Protein AF-0000000087514479 (afdb_homodimer)

pLDDT: mean 73.54, std 30.31, range [18.52, 98.56]

InterPro domains:
  IPR000647 CTF transcription factor/nuclear factor 1 [PTHR11492] (10-192)
  IPR003619 MAD homology 1, Dwarfin-type [PF03165] (75-176)
  IPR003619 MAD homology 1, Dwarfin-type [SM00523] (73-181)
  IPR019548 CTF transcription factor/nuclear factor 1, N-terminal [PF10524] (14-52)
  IPR020604 CTF transcription factor/nuclear factor 1, DNA-binding domain [PS51080] (7-200)

Structure (mmCIF, N/CA/C/O backbone):
data_AF-0000000087514479-model_v1
#
loop_
_entity.id
_entity.type
_entity.pdbx_description
1 polymer 'Nuclear factor I X'
#
loop_
_atom_site.group_PDB
_atom_site.id
_atom_site.type_symbol
_atom_site.label_atom_id
_atom_site.label_alt_id
_atom_site.label_comp_id
_atom_site.label_asym_id
_atom_site.label_entity_id
_atom_site.label_seq_id
_atom_site.pdbx_PDB_ins_code
_atom_site.Cartn_x
_atom_site.Cartn_y
_atom_site.Cartn_z
_atom_site.occupancy
_atom_site.B_iso_or_equiv
_atom_site.auth_seq_id
_atom_site.auth_comp_id
_atom_site.auth_asym_id
_atom_site.auth_atom_id
_atom_site.pdbx_PDB_model_num
ATOM 1 N N . MET A 1 1 ? 0.867 -33.562 24.75 1 25.28 1 MET A N 1
ATOM 2 C CA . MET A 1 1 ? 0.098 -33.312 23.547 1 25.28 1 MET A CA 1
ATOM 3 C C . MET A 1 1 ? 1.013 -33.219 22.328 1 25.28 1 MET A C 1
ATOM 5 O O . MET A 1 1 ? 1.958 -32.438 22.312 1 25.28 1 MET A O 1
ATOM 9 N N . ASN A 1 2 ? 1.255 -34.344 21.484 1 23.73 2 ASN A N 1
ATOM 10 C CA . ASN A 1 2 ? 2.221 -34.812 20.5 1 23.73 2 ASN A CA 1
ATOM 11 C C . ASN A 1 2 ? 2.143 -34.031 19.219 1 23.73 2 ASN A C 1
ATOM 13 O O . ASN A 1 2 ? 1.137 -34.062 18.5 1 23.73 2 ASN A O 1
ATOM 17 N N . SER A 1 3 ? 2.662 -32.812 19.141 1 26.98 3 SER A N 1
ATOM 18 C CA . SER A 1 3 ? 2.641 -31.797 18.078 1 26.98 3 SER A CA 1
ATOM 19 C C . SER A 1 3 ? 3.238 -32.344 16.781 1 26.98 3 SER A C 1
ATOM 21 O O . SER A 1 3 ? 4.457 -32.5 16.672 1 26.98 3 SER A O 1
ATOM 23 N N . LYS A 1 4 ? 2.494 -33.312 16.062 1 30.53 4 LYS A N 1
ATOM 24 C CA . LYS A 1 4 ? 2.922 -34.031 14.875 1 30.53 4 LYS A CA 1
ATOM 25 C C . LYS A 1 4 ? 3.344 -33.062 13.773 1 30.53 4 LYS A C 1
ATOM 27 O O . LYS A 1 4 ? 2.504 -32.375 13.18 1 30.53 4 LYS A O 1
ATOM 32 N N . ILE A 1 5 ? 4.496 -32.469 13.875 1 31.88 5 ILE A N 1
ATOM 33 C CA . ILE A 1 5 ? 5.207 -31.766 12.797 1 31.88 5 ILE A CA 1
ATOM 34 C C . ILE A 1 5 ? 5.297 -32.688 11.57 1 31.88 5 ILE A C 1
ATOM 36 O O . ILE A 1 5 ? 5.973 -33.719 11.602 1 31.88 5 ILE A O 1
ATOM 40 N N . THR A 1 6 ? 4.203 -33.062 10.891 1 32.84 6 THR A N 1
ATOM 41 C CA . THR A 1 6 ? 4.289 -33.906 9.711 1 32.84 6 THR A CA 1
ATOM 42 C C . THR A 1 6 ? 5.426 -33.438 8.797 1 32.84 6 THR A C 1
ATOM 44 O O . THR A 1 6 ? 5.398 -32.344 8.273 1 32.84 6 THR A O 1
ATOM 47 N N . MET A 1 7 ? 6.648 -33.875 9.023 1 29.69 7 MET A N 1
ATOM 48 C CA . MET A 1 7 ? 7.887 -33.812 8.25 1 29.69 7 MET A CA 1
ATOM 49 C C . MET A 1 7 ? 7.629 -34.156 6.789 1 29.69 7 MET A C 1
ATOM 51 O O . MET A 1 7 ? 7.219 -35.281 6.473 1 29.69 7 MET A O 1
ATOM 55 N N . TYR A 1 8 ? 7.043 -33.344 5.973 1 32.94 8 TYR A N 1
ATOM 56 C CA . TYR A 1 8 ? 6.98 -33.656 4.551 1 32.94 8 TYR A CA 1
ATOM 57 C C . TYR A 1 8 ? 8.32 -34.156 4.043 1 32.94 8 TYR A C 1
ATOM 59 O O . TYR A 1 8 ? 9.375 -33.656 4.438 1 32.94 8 TYR A O 1
ATOM 67 N N . SER A 1 9 ? 8.492 -35.469 3.725 1 33.44 9 SER A N 1
ATOM 68 C CA . SER A 1 9 ? 9.641 -36.219 3.232 1 33.44 9 SER A CA 1
ATOM 69 C C . SER A 1 9 ? 10.32 -35.469 2.08 1 33.44 9 SER A C 1
ATOM 71 O O . SER A 1 9 ? 9.656 -34.875 1.238 1 33.44 9 SER A O 1
ATOM 73 N N . PRO A 1 10 ? 11.625 -35.219 2.07 1 36.75 10 PRO A N 1
ATOM 74 C CA . PRO A 1 10 ? 12.5 -34.594 1.084 1 36.75 10 PRO A CA 1
ATOM 75 C C . PRO A 1 10 ? 12.273 -35.125 -0.333 1 36.75 10 PRO A C 1
ATOM 77 O O . PRO A 1 10 ? 12.609 -34.438 -1.307 1 36.75 10 PRO A O 1
ATOM 80 N N . TYR A 1 11 ? 12.328 -36.594 -0.595 1 33.88 11 TYR A N 1
ATOM 81 C CA . TYR A 1 11 ? 12.5 -37.344 -1.835 1 33.88 11 TYR A CA 1
ATOM 82 C C . TYR A 1 11 ? 11.297 -37.156 -2.75 1 33.88 11 TYR A C 1
ATOM 84 O O . TYR A 1 11 ? 11.156 -37.875 -3.744 1 33.88 11 TYR A O 1
ATOM 92 N N . CYS A 1 12 ? 10.164 -36.781 -2.398 1 36.34 12 CYS A N 1
ATOM 93 C CA . CYS A 1 12 ? 9.023 -36.719 -3.307 1 36.34 12 CYS A CA 1
ATOM 94 C C . CYS A 1 12 ? 9.305 -35.781 -4.484 1 36.34 12 CYS A C 1
ATOM 96 O O . CYS A 1 12 ? 8.391 -35.406 -5.215 1 36.34 12 CYS A O 1
ATOM 98 N N . LEU A 1 13 ? 10.453 -35.219 -4.676 1 39.5 13 LEU A N 1
ATOM 99 C CA . LEU A 1 13 ? 10.906 -34.344 -5.754 1 39.5 13 LEU A CA 1
ATOM 100 C C . LEU A 1 13 ? 10.922 -35.094 -7.086 1 39.5 13 LEU A C 1
ATOM 102 O O . LEU A 1 13 ? 10.844 -34.469 -8.148 1 39.5 13 LEU A O 1
ATOM 106 N N . THR A 1 14 ? 11.461 -36.406 -7.18 1 41.97 14 THR A N 1
ATOM 107 C CA . THR A 1 14 ? 11.789 -37.062 -8.438 1 41.97 14 THR A CA 1
ATOM 108 C C . THR A 1 14 ? 10.531 -37.25 -9.297 1 41.97 14 THR A C 1
ATOM 110 O O . THR A 1 14 ? 10.586 -37.125 -10.516 1 41.97 14 THR A O 1
ATOM 113 N N . GLN A 1 15 ? 9.516 -37.875 -8.727 1 44 15 GLN A N 1
ATOM 114 C CA . GLN A 1 15 ? 8.352 -38.25 -9.516 1 44 15 GLN A CA 1
ATOM 115 C C . GLN A 1 15 ? 7.566 -37.031 -9.969 1 44 15 GLN A C 1
ATOM 117 O O . GLN A 1 15 ? 6.801 -37.094 -10.93 1 44 15 GLN A O 1
ATOM 122 N N . ASP A 1 16 ? 7.688 -35.906 -9.312 1 50.56 16 ASP A N 1
ATOM 123 C CA . ASP A 1 16 ? 6.82 -34.75 -9.5 1 50.56 16 ASP A CA 1
ATOM 124 C C . ASP A 1 16 ? 7.312 -33.875 -10.656 1 50.56 16 ASP A C 1
ATOM 126 O O . ASP A 1 16 ? 6.555 -33.062 -11.203 1 50.56 16 ASP A O 1
ATOM 130 N N . GLU A 1 17 ? 8.609 -34.062 -11.078 1 54.69 17 GLU A N 1
ATOM 131 C CA . GLU A 1 17 ? 9.164 -33.25 -12.141 1 54.69 17 GLU A CA 1
ATOM 132 C C . GLU A 1 17 ? 8.508 -33.562 -13.484 1 54.69 17 GLU A C 1
ATOM 134 O O . GLU A 1 17 ? 8.422 -32.688 -14.359 1 54.69 17 GLU A O 1
ATOM 139 N N . PHE A 1 18 ? 7.957 -34.781 -13.633 1 66 18 PHE A N 1
ATOM 140 C CA . PHE A 1 18 ? 7.402 -35.094 -14.945 1 66 18 PHE A CA 1
ATOM 141 C C . PHE A 1 18 ? 5.891 -35.281 -14.859 1 66 18 PHE A C 1
ATOM 143 O O . PHE A 1 18 ? 5.309 -36.031 -15.625 1 66 18 PHE A O 1
ATOM 150 N N . HIS A 1 19 ? 5.312 -34.594 -13.914 1 86.44 19 HIS A N 1
ATOM 151 C CA . HIS A 1 19 ? 3.857 -34.656 -13.844 1 86.44 19 HIS A CA 1
ATOM 152 C C . HIS A 1 19 ? 3.213 -33.75 -14.891 1 86.44 19 HIS A C 1
ATOM 154 O O . HIS A 1 19 ? 3.676 -32.656 -15.125 1 86.44 19 HIS A O 1
ATOM 160 N N . PRO A 1 20 ? 2.195 -34.25 -15.641 1 93 20 PRO A N 1
ATOM 161 C CA . PRO A 1 20 ? 1.553 -33.5 -16.703 1 93 20 PRO A CA 1
ATOM 162 C C . PRO A 1 20 ? 1.082 -32.125 -16.234 1 93 20 PRO A C 1
ATOM 164 O O . PRO A 1 20 ? 1.144 -31.141 -16.984 1 93 20 PRO A 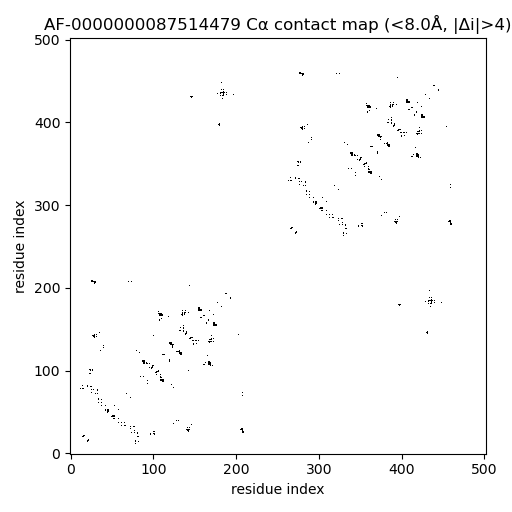O 1
ATOM 167 N N . PHE A 1 21 ? 0.658 -32.031 -15.008 1 96.44 21 PHE A N 1
ATOM 168 C CA . PHE A 1 21 ? 0.225 -30.781 -14.414 1 96.44 21 PHE A CA 1
ATOM 169 C C . PHE A 1 21 ? 1.358 -29.75 -14.422 1 96.44 21 PHE A C 1
ATOM 171 O O . PHE A 1 21 ? 1.167 -28.609 -14.828 1 96.44 21 PHE A O 1
ATOM 178 N N . ILE A 1 22 ? 2.463 -30.141 -13.984 1 96.25 22 ILE A N 1
ATOM 179 C CA . ILE A 1 22 ? 3.625 -29.266 -13.867 1 96.25 22 ILE A CA 1
ATOM 180 C C . ILE A 1 22 ? 4.129 -28.891 -15.258 1 96.25 22 ILE A C 1
ATOM 182 O O . ILE A 1 22 ? 4.398 -27.719 -15.531 1 96.25 22 ILE A O 1
ATOM 186 N N . GLU A 1 23 ? 4.246 -29.859 -16.094 1 94.44 23 GLU A N 1
ATOM 187 C CA . GLU A 1 23 ? 4.758 -29.641 -17.453 1 94.44 23 GLU A CA 1
ATOM 188 C C . GLU A 1 23 ? 3.893 -28.641 -18.219 1 94.44 23 GLU A C 1
ATOM 190 O O . GLU A 1 23 ? 4.41 -27.812 -18.969 1 94.44 23 GLU A O 1
ATOM 195 N N . ALA A 1 24 ? 2.641 -28.734 -18.031 1 96.12 24 ALA A N 1
ATOM 196 C CA . ALA A 1 24 ? 1.715 -27.875 -18.75 1 96.12 24 ALA A CA 1
ATOM 197 C C . ALA A 1 24 ? 1.802 -26.438 -18.25 1 96.12 24 ALA A C 1
ATOM 199 O O . ALA A 1 24 ? 1.622 -25.5 -19.031 1 96.12 24 ALA A O 1
ATOM 200 N N . LEU A 1 25 ? 2.041 -26.297 -16.984 1 96.94 25 LEU A N 1
ATOM 201 C CA . LEU A 1 25 ? 1.942 -24.984 -16.375 1 96.94 25 LEU A CA 1
ATOM 202 C C . LEU A 1 25 ? 3.297 -24.281 -16.375 1 96.94 25 LEU A C 1
ATOM 204 O O . LEU A 1 25 ? 3.363 -23.047 -16.328 1 96.94 25 LEU A O 1
ATOM 208 N N . LEU A 1 26 ? 4.371 -25.016 -16.406 1 95.06 26 LEU A N 1
ATOM 209 C CA . LEU A 1 26 ? 5.723 -24.484 -16.25 1 95.06 26 LEU A CA 1
ATOM 210 C C . LEU A 1 26 ? 5.988 -23.359 -17.219 1 95.06 26 LEU A C 1
ATOM 212 O O . LEU A 1 26 ? 6.496 -22.297 -16.844 1 95.06 26 LEU A O 1
ATOM 216 N N . PRO A 1 27 ? 5.559 -23.406 -18.453 1 94.19 27 PRO A N 1
ATOM 217 C CA . PRO A 1 27 ? 5.836 -22.328 -19.422 1 94.19 27 PRO A CA 1
ATOM 218 C C . PRO A 1 27 ? 5.062 -21.047 -19.094 1 94.19 27 PRO A C 1
ATOM 220 O O . PRO A 1 27 ? 5.363 -20 -19.656 1 94.19 27 PRO A O 1
ATOM 223 N N . HIS A 1 28 ? 4.109 -21.141 -18.266 1 95.38 28 HIS A N 1
ATOM 224 C CA . HIS A 1 28 ? 3.244 -20 -18.016 1 95.38 28 HIS A CA 1
ATOM 225 C C . HIS A 1 28 ? 3.609 -19.297 -16.719 1 95.38 28 HIS A C 1
ATOM 227 O O . HIS A 1 28 ? 3.016 -18.281 -16.359 1 95.38 28 HIS A O 1
ATOM 233 N N . VAL A 1 29 ? 4.539 -19.828 -16.031 1 96.5 29 VAL A N 1
ATOM 234 C CA . VAL A 1 29 ? 5.051 -19.188 -14.828 1 96.5 29 VAL A CA 1
ATOM 235 C C . VAL A 1 29 ? 5.934 -18 -15.211 1 96.5 29 VAL A C 1
ATOM 237 O O . VAL A 1 29 ? 6.852 -18.141 -16.031 1 96.5 29 VAL A O 1
ATOM 240 N N . ARG A 1 30 ? 5.629 -16.875 -14.617 1 94 30 ARG A N 1
ATOM 241 C CA . ARG A 1 30 ? 6.395 -15.68 -14.938 1 94 30 ARG A CA 1
ATOM 242 C C . ARG A 1 30 ? 7.809 -15.773 -14.375 1 94 30 ARG A C 1
ATOM 244 O O . ARG A 1 30 ? 8.008 -16.172 -13.227 1 94 30 ARG A O 1
ATOM 251 N N . ALA A 1 31 ? 8.75 -15.406 -15.227 1 88.38 31 ALA A N 1
ATOM 252 C CA . ALA A 1 31 ? 10.141 -15.422 -14.789 1 88.38 31 ALA A CA 1
ATOM 253 C C . ALA A 1 31 ? 10.367 -14.469 -13.625 1 88.38 31 ALA A C 1
ATOM 255 O O . ALA A 1 31 ? 11.211 -14.719 -12.758 1 88.38 31 ALA A O 1
ATOM 256 N N . PHE A 1 32 ? 9.664 -13.5 -13.609 1 91 32 PHE A N 1
ATOM 257 C CA . PHE A 1 32 ? 9.672 -12.469 -12.578 1 91 32 PHE A CA 1
ATOM 258 C C . PHE A 1 32 ? 9.523 -13.094 -11.195 1 91 32 PHE A C 1
ATOM 260 O O . PHE A 1 32 ? 10.094 -12.602 -10.219 1 91 32 PHE A O 1
ATOM 267 N N . SER A 1 33 ? 8.781 -14.164 -11.109 1 95.88 33 SER A N 1
ATOM 268 C CA . SER A 1 33 ? 8.352 -14.703 -9.828 1 95.88 33 SER A CA 1
ATOM 269 C C . SER A 1 33 ? 9.539 -15.203 -9.008 1 95.88 33 SER A C 1
ATOM 271 O O . SER A 1 33 ? 9.633 -14.922 -7.809 1 95.88 33 SER A O 1
ATOM 273 N N . TYR A 1 34 ? 10.406 -15.922 -9.695 1 95.31 34 TYR A N 1
ATOM 274 C CA . TYR A 1 34 ? 11.586 -16.406 -8.984 1 95.31 34 TYR A CA 1
ATOM 275 C C . TYR A 1 34 ? 12.352 -15.25 -8.344 1 95.31 34 TYR A C 1
ATOM 277 O O . TYR A 1 34 ? 12.672 -15.305 -7.152 1 95.31 34 TYR A O 1
ATOM 285 N N . THR A 1 35 ? 12.609 -14.258 -9.109 1 96 35 THR A N 1
ATOM 286 C CA . THR A 1 35 ? 13.367 -13.109 -8.641 1 96 35 THR A CA 1
ATOM 287 C C . THR A 1 35 ? 12.633 -12.398 -7.504 1 96 35 THR A C 1
ATOM 289 O O . THR A 1 35 ? 13.242 -12.016 -6.508 1 96 35 THR A O 1
ATOM 292 N N . TRP A 1 36 ? 11.414 -12.305 -7.645 1 96.44 36 TRP A N 1
ATOM 293 C CA . TRP A 1 36 ? 10.625 -11.547 -6.676 1 96.44 36 TRP A CA 1
ATOM 294 C C . TRP A 1 36 ? 10.609 -12.25 -5.32 1 96.44 36 TRP A C 1
ATOM 296 O O . TRP A 1 36 ? 10.898 -11.633 -4.293 1 96.44 36 TRP A O 1
ATOM 306 N N . PHE A 1 37 ? 10.273 -13.5 -5.297 1 96.31 37 PHE A N 1
ATOM 307 C CA . PHE A 1 37 ? 10.242 -14.234 -4.035 1 96.31 37 PHE A CA 1
ATOM 308 C C . PHE A 1 37 ? 11.609 -14.234 -3.367 1 96.31 37 PHE A C 1
ATOM 310 O O . PHE A 1 37 ? 11.711 -14.039 -2.154 1 96.31 37 PHE A O 1
ATOM 317 N N . ASN A 1 38 ? 12.578 -14.477 -4.164 1 95.19 38 ASN A N 1
ATOM 318 C CA . ASN A 1 38 ? 13.93 -14.508 -3.6 1 95.19 38 ASN A CA 1
ATOM 319 C C . ASN A 1 38 ? 14.367 -13.133 -3.115 1 95.19 38 ASN A C 1
ATOM 321 O O . ASN A 1 38 ? 15.039 -13.016 -2.092 1 95.19 38 ASN A O 1
ATOM 325 N N . LEU A 1 39 ? 14.062 -12.148 -3.879 1 95 39 LEU A N 1
ATOM 326 C CA . LEU A 1 39 ? 14.391 -10.789 -3.463 1 95 39 LEU A CA 1
ATOM 327 C C . LEU A 1 39 ? 13.75 -10.461 -2.119 1 95 39 LEU A C 1
ATOM 329 O O . LEU A 1 39 ? 14.406 -9.922 -1.226 1 95 39 LEU A O 1
ATOM 333 N N . GLN A 1 40 ? 12.469 -10.75 -1.965 1 94.19 40 GLN A N 1
ATOM 334 C CA . GLN A 1 40 ? 11.781 -10.5 -0.703 1 94.19 40 GLN A CA 1
ATOM 335 C C . GLN A 1 40 ? 12.438 -11.258 0.444 1 94.19 40 GLN A C 1
ATOM 337 O O . GLN A 1 40 ? 12.57 -10.734 1.552 1 94.19 40 GLN A O 1
ATOM 342 N N . ALA A 1 41 ? 12.805 -12.422 0.196 1 94.25 41 ALA A N 1
ATOM 343 C CA . ALA A 1 41 ? 13.469 -13.227 1.216 1 94.25 41 ALA A CA 1
ATOM 344 C C . ALA A 1 41 ? 14.812 -12.617 1.601 1 94.25 41 ALA A C 1
ATOM 346 O O . ALA A 1 41 ? 15.164 -12.562 2.781 1 94.25 41 ALA A O 1
ATOM 347 N N . ARG A 1 42 ? 15.57 -12.219 0.639 1 93.5 42 ARG A N 1
ATOM 348 C CA . ARG A 1 42 ? 16.875 -11.609 0.908 1 93.5 42 ARG A CA 1
ATOM 349 C C . ARG A 1 42 ? 16.703 -10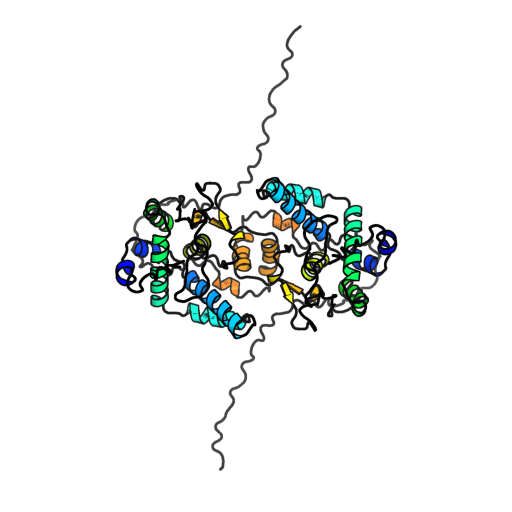.305 1.686 1 93.5 42 ARG A C 1
ATOM 351 O O . ARG A 1 42 ? 17.531 -9.984 2.553 1 93.5 42 ARG A O 1
ATOM 358 N N . LYS A 1 43 ? 15.75 -9.547 1.318 1 92.69 43 LYS A N 1
ATOM 359 C CA . LYS A 1 43 ? 15.477 -8.312 2.049 1 92.69 43 LYS A CA 1
ATOM 360 C C . LYS A 1 43 ? 15.195 -8.602 3.521 1 92.69 43 LYS A C 1
ATOM 362 O O . LYS A 1 43 ? 15.703 -7.898 4.402 1 92.69 43 LYS A O 1
ATOM 367 N N . ARG A 1 44 ? 14.352 -9.57 3.809 1 91.69 44 ARG A N 1
ATOM 368 C CA . ARG A 1 44 ? 14.031 -9.938 5.184 1 91.69 44 ARG A CA 1
ATOM 369 C C . ARG A 1 44 ? 15.273 -10.406 5.93 1 91.69 44 ARG A C 1
ATOM 371 O O . ARG A 1 44 ? 15.477 -10.047 7.09 1 91.69 44 ARG A O 1
ATOM 378 N N . LYS A 1 45 ? 16.062 -11.203 5.332 1 91.88 45 LYS A N 1
ATOM 379 C CA . LYS A 1 45 ? 17.297 -11.703 5.949 1 91.88 45 LYS A CA 1
ATOM 380 C C . LYS A 1 45 ? 18.25 -10.555 6.254 1 91.88 45 LYS A C 1
ATOM 382 O O . LYS A 1 45 ? 18.891 -10.539 7.312 1 91.88 45 LYS A O 1
ATOM 387 N N . TYR A 1 46 ? 18.422 -9.703 5.262 1 93.88 46 TYR A N 1
ATOM 388 C CA . TYR A 1 46 ? 19.297 -8.547 5.441 1 93.88 46 TYR A CA 1
ATOM 389 C C . TYR A 1 46 ? 18.875 -7.723 6.648 1 93.88 46 TYR A C 1
ATOM 391 O O . TYR A 1 46 ? 19.703 -7.328 7.465 1 93.88 46 TYR A O 1
ATOM 399 N N . PHE A 1 47 ? 17.594 -7.438 6.785 1 91.75 47 PHE A N 1
ATOM 400 C CA . PHE A 1 47 ? 17.078 -6.652 7.895 1 91.75 47 PHE A CA 1
ATOM 401 C C . PHE A 1 47 ? 17.328 -7.344 9.227 1 91.75 47 PHE A C 1
ATOM 403 O O . PHE A 1 47 ? 17.688 -6.695 10.211 1 91.75 47 PHE A O 1
ATOM 410 N N . LYS A 1 48 ? 17.078 -8.648 9.336 1 90.38 48 LYS A N 1
ATOM 411 C CA . LYS A 1 48 ? 17.312 -9.414 10.555 1 90.38 48 LYS A CA 1
ATOM 412 C C . LYS A 1 48 ? 18.781 -9.359 10.961 1 90.38 48 LYS A C 1
ATOM 414 O O . LYS A 1 48 ? 19.109 -9.289 12.156 1 90.38 48 LYS A O 1
ATOM 419 N N . LYS A 1 49 ? 19.625 -9.328 10.016 1 92.62 49 LYS A N 1
ATOM 420 C CA . LYS A 1 49 ? 21.062 -9.352 10.266 1 92.62 49 LYS A CA 1
ATOM 421 C C . LYS A 1 49 ? 21.578 -7.961 10.617 1 92.62 49 LYS A C 1
ATOM 423 O O . LYS A 1 49 ? 22.453 -7.812 11.492 1 92.62 49 LYS A O 1
ATOM 428 N N . HIS A 1 50 ? 21.094 -6.934 9.938 1 93.25 50 HIS A N 1
ATOM 429 C CA . HIS A 1 50 ? 21.719 -5.613 10.023 1 93.25 50 HIS A CA 1
ATOM 430 C C . HIS A 1 50 ? 20.828 -4.645 10.805 1 93.25 50 HIS A C 1
ATOM 432 O O . HIS A 1 50 ? 21.25 -3.533 11.125 1 93.25 50 HIS A O 1
ATOM 438 N N . GLU A 1 51 ? 19.516 -5.043 11.016 1 89.62 51 GLU A N 1
ATOM 439 C CA . GLU A 1 51 ? 18.516 -4.203 11.68 1 89.62 51 GLU A CA 1
ATOM 440 C C . GLU A 1 51 ? 18.312 -2.896 10.922 1 89.62 51 GLU A C 1
ATOM 442 O O . GLU A 1 51 ? 18.125 -1.842 11.539 1 89.62 51 GLU A O 1
ATOM 447 N N . LYS A 1 52 ? 18.672 -2.963 9.75 1 87.94 52 LYS A N 1
ATOM 448 C CA . LYS A 1 52 ? 18.406 -1.863 8.82 1 87.94 52 LYS A CA 1
ATOM 449 C C . LYS A 1 52 ? 17.922 -2.383 7.477 1 87.94 52 LYS A C 1
ATOM 451 O O . LYS A 1 52 ? 18.234 -3.502 7.078 1 87.94 52 LYS A O 1
ATOM 456 N N . LYS A 1 53 ? 17.109 -1.593 6.848 1 88.31 53 LYS A N 1
ATOM 457 C CA . LYS A 1 53 ? 16.609 -1.967 5.531 1 88.31 53 LYS A CA 1
ATOM 458 C C . LYS A 1 53 ? 17.688 -1.805 4.465 1 88.31 53 LYS A C 1
ATOM 460 O O . LYS A 1 53 ? 18.578 -0.965 4.602 1 88.31 53 LYS A O 1
ATOM 465 N N . MET A 1 54 ? 17.5 -2.582 3.373 1 92 54 MET A N 1
ATOM 466 C CA . MET A 1 54 ? 18.406 -2.475 2.232 1 92 54 MET A CA 1
ATOM 467 C C . MET A 1 54 ? 18.203 -1.146 1.507 1 92 54 MET A C 1
ATOM 469 O O . MET A 1 54 ? 17.078 -0.693 1.33 1 92 54 MET A O 1
ATOM 473 N N . SER A 1 55 ? 19.391 -0.532 1.171 1 87.31 55 SER A N 1
ATOM 474 C CA . SER A 1 55 ? 19.297 0.639 0.305 1 87.31 55 SER A CA 1
ATOM 475 C C . SER A 1 55 ? 18.797 0.257 -1.089 1 87.31 55 SER A C 1
ATOM 477 O O . SER A 1 55 ? 18.781 -0.923 -1.444 1 87.31 55 SER A O 1
ATOM 479 N N . LYS A 1 56 ? 18.422 1.219 -1.885 1 86.12 56 LYS A N 1
ATOM 480 C CA . LYS A 1 56 ? 17.922 0.977 -3.24 1 86.12 56 LYS A CA 1
ATOM 481 C C . LYS A 1 56 ? 19.016 0.372 -4.117 1 86.12 56 LYS A C 1
ATOM 483 O O . LYS A 1 56 ? 18.75 -0.505 -4.938 1 86.12 56 LYS A O 1
ATOM 488 N N . GLU A 1 57 ? 20.188 0.87 -3.879 1 90.12 57 GLU A N 1
ATOM 489 C CA . GLU A 1 57 ? 21.312 0.364 -4.656 1 90.12 57 GLU A CA 1
ATOM 490 C C . GLU A 1 57 ? 21.609 -1.091 -4.309 1 90.12 57 GLU A C 1
ATOM 492 O O . GLU A 1 57 ? 21.906 -1.899 -5.191 1 90.12 57 GLU A O 1
ATOM 497 N N . GLU A 1 58 ? 21.516 -1.348 -3.074 1 93.81 58 GLU A N 1
ATOM 498 C CA . GLU A 1 58 ? 21.719 -2.727 -2.643 1 93.81 58 GLU A CA 1
ATOM 499 C C . GLU A 1 58 ? 20.641 -3.648 -3.188 1 93.81 58 GLU A C 1
ATOM 501 O O . GLU A 1 58 ? 20.922 -4.758 -3.641 1 93.81 58 GLU A O 1
ATOM 506 N N . GLU A 1 59 ? 19.422 -3.221 -3.119 1 94.12 59 GLU A N 1
ATOM 507 C CA . GLU A 1 59 ? 18.312 -3.992 -3.666 1 94.12 59 GLU A CA 1
ATOM 508 C C . GLU A 1 59 ? 18.5 -4.254 -5.156 1 94.12 59 GLU A C 1
ATOM 510 O O . GLU A 1 59 ? 18.234 -5.355 -5.641 1 94.12 59 GLU A O 1
ATOM 515 N N . ARG A 1 60 ? 18.922 -3.225 -5.871 1 93 60 ARG A N 1
ATOM 516 C CA . ARG A 1 60 ? 19.156 -3.357 -7.305 1 93 60 ARG A CA 1
ATOM 517 C C . ARG A 1 60 ? 20.25 -4.387 -7.582 1 93 60 ARG A C 1
ATOM 519 O O . ARG A 1 60 ? 20.141 -5.188 -8.516 1 93 60 ARG A O 1
ATOM 526 N N . ALA A 1 61 ? 21.281 -4.312 -6.824 1 95.81 61 ALA A N 1
ATOM 527 C CA . ALA A 1 61 ? 22.359 -5.277 -6.984 1 95.81 61 ALA A CA 1
ATOM 528 C C . ALA A 1 61 ? 21.875 -6.703 -6.77 1 95.81 61 ALA A C 1
ATOM 530 O O . ALA A 1 61 ? 22.219 -7.609 -7.535 1 95.81 61 ALA A O 1
ATOM 531 N N . VAL A 1 62 ? 21.062 -6.871 -5.73 1 96.31 62 VAL A N 1
ATOM 532 C CA . VAL A 1 62 ? 20.516 -8.195 -5.445 1 96.31 62 VAL A CA 1
ATOM 533 C C . VAL A 1 62 ? 19.594 -8.633 -6.59 1 96.31 62 VAL A C 1
ATOM 535 O O . VAL A 1 62 ? 19.656 -9.781 -7.023 1 96.31 62 VAL A O 1
ATOM 538 N N . LYS A 1 63 ? 18.781 -7.777 -7.008 1 94.94 63 LYS A N 1
ATOM 539 C CA . LYS A 1 63 ? 17.859 -8.07 -8.109 1 94.94 63 LYS A CA 1
ATOM 540 C C . LYS A 1 63 ? 18.625 -8.492 -9.359 1 94.94 63 LYS A C 1
ATOM 542 O O . LYS A 1 63 ? 18.25 -9.469 -10.016 1 94.94 63 LYS A O 1
ATOM 547 N N . ASP A 1 64 ? 19.672 -7.793 -9.711 1 94.56 64 ASP A N 1
ATOM 548 C CA . ASP A 1 64 ? 20.484 -8.109 -10.883 1 94.56 64 ASP A CA 1
ATOM 549 C C . ASP A 1 64 ? 21.109 -9.492 -10.75 1 94.56 64 ASP A C 1
ATOM 551 O O . ASP A 1 64 ? 21.172 -10.25 -11.719 1 94.56 64 ASP A O 1
ATOM 555 N N . GLU A 1 65 ? 21.578 -9.734 -9.602 1 96.38 65 GLU A N 1
ATOM 556 C CA . GLU A 1 65 ? 22.141 -11.055 -9.336 1 96.38 65 GLU A CA 1
ATOM 557 C C . GLU A 1 65 ? 21.109 -12.148 -9.562 1 96.38 65 GLU A C 1
ATOM 559 O O . GLU A 1 65 ? 21.391 -13.156 -10.227 1 96.38 65 GLU A O 1
ATOM 564 N N . LEU A 1 66 ? 19.953 -11.945 -9.094 1 95.88 66 LEU A N 1
ATOM 565 C CA . LEU A 1 66 ? 18.891 -12.938 -9.188 1 95.88 66 LEU A CA 1
ATOM 566 C C . LEU A 1 66 ? 18.406 -13.078 -10.625 1 95.88 66 LEU A C 1
ATOM 568 O O . LEU A 1 66 ? 18.047 -14.18 -11.055 1 95.88 66 LEU A O 1
ATOM 572 N N . LEU A 1 67 ? 18.359 -11.977 -11.328 1 93.62 67 LEU A N 1
ATOM 573 C CA . LEU A 1 67 ? 17.969 -12 -12.727 1 93.62 67 LEU A CA 1
ATOM 574 C C . LEU A 1 67 ? 18.953 -12.805 -13.555 1 93.62 67 LEU A C 1
ATOM 576 O O . LEU A 1 67 ? 18.594 -13.43 -14.555 1 93.62 67 LEU A O 1
ATOM 580 N N . GLY A 1 68 ? 20.141 -12.797 -13.109 1 92.94 68 GLY A N 1
ATOM 581 C CA . GLY A 1 68 ? 21.203 -13.484 -13.828 1 92.94 68 GLY A CA 1
ATOM 582 C C . GLY A 1 68 ? 21.312 -14.961 -13.469 1 92.94 68 GLY A C 1
ATOM 583 O O . GLY A 1 68 ? 22.125 -15.68 -14.039 1 92.94 68 GLY A O 1
ATOM 584 N N . GLU A 1 69 ? 20.5 -15.406 -12.617 1 93.69 69 GLU A N 1
ATOM 585 C CA . GLU A 1 69 ? 20.516 -16.812 -12.234 1 93.69 69 GLU A CA 1
ATOM 586 C C . GLU A 1 69 ? 20.203 -17.719 -13.422 1 93.69 69 GLU A C 1
ATOM 588 O O . GLU A 1 69 ? 19.438 -17.344 -14.305 1 93.69 69 GLU A O 1
ATOM 593 N N . LYS A 1 70 ? 20.75 -18.953 -13.406 1 94.12 70 LYS A N 1
ATOM 594 C CA . LYS A 1 70 ? 20.547 -19.906 -14.492 1 94.12 70 LYS A CA 1
ATOM 595 C C . LYS A 1 70 ? 19.078 -20.281 -14.641 1 94.12 70 LYS A C 1
ATOM 597 O O . LYS A 1 70 ? 18.375 -20.453 -13.641 1 94.12 70 LYS A O 1
ATOM 602 N N . SER A 1 71 ? 18.703 -20.469 -15.852 1 92.25 71 SER A N 1
ATOM 603 C CA . SER A 1 71 ? 17.312 -20.812 -16.156 1 92.25 71 SER A CA 1
ATOM 604 C C . SER A 1 71 ? 16.922 -22.156 -15.547 1 92.25 71 SER A C 1
ATOM 606 O O . SER A 1 71 ? 15.781 -22.344 -15.109 1 92.25 71 SER A O 1
ATOM 608 N N . GLU A 1 72 ? 17.828 -23.031 -15.469 1 93.44 72 GLU A N 1
ATOM 609 C CA . GLU A 1 72 ? 17.578 -24.375 -14.93 1 93.44 72 GLU A CA 1
ATOM 610 C C . GLU A 1 72 ? 17.188 -24.297 -13.453 1 93.44 72 GLU A C 1
ATOM 612 O O . GLU A 1 72 ? 16.344 -25.062 -12.992 1 93.44 72 GLU A O 1
ATOM 617 N N . ILE A 1 73 ? 17.844 -23.438 -12.766 1 93.75 73 ILE A N 1
ATOM 618 C CA . ILE A 1 73 ? 17.547 -23.266 -11.352 1 93.75 73 ILE A CA 1
ATOM 619 C C . ILE A 1 73 ? 16.156 -22.688 -11.172 1 93.75 73 ILE A C 1
ATOM 621 O O . ILE A 1 73 ? 15.383 -23.141 -10.32 1 93.75 73 ILE A O 1
ATOM 625 N N . LYS A 1 74 ? 15.82 -21.734 -11.961 1 94.06 74 LYS A N 1
ATOM 626 C CA . LYS A 1 74 ? 14.5 -21.109 -11.906 1 94.06 74 LYS A CA 1
ATOM 627 C C . LYS A 1 74 ? 13.406 -22.125 -12.242 1 94.06 74 LYS A C 1
ATOM 629 O O . LYS A 1 74 ? 12.359 -22.156 -11.594 1 94.06 74 LYS A O 1
ATOM 634 N N . GLN A 1 75 ? 13.664 -22.938 -13.203 1 93.19 75 GLN A N 1
ATOM 635 C CA . GLN A 1 75 ? 12.703 -23.953 -13.633 1 93.19 75 GLN A CA 1
ATOM 636 C C . GLN A 1 75 ? 12.5 -25 -12.547 1 93.19 75 GLN A C 1
ATOM 638 O O . GLN A 1 75 ? 11.367 -25.438 -12.297 1 93.19 75 GLN A O 1
ATOM 643 N N . LYS A 1 76 ? 13.578 -25.406 -12 1 93 76 LYS A N 1
ATOM 644 C CA . LYS A 1 76 ? 13.484 -26.375 -10.914 1 93 76 LYS A CA 1
ATOM 645 C C . LYS A 1 76 ? 12.664 -25.828 -9.75 1 93 76 LYS A C 1
ATOM 647 O O . LYS A 1 76 ? 11.82 -26.531 -9.195 1 93 76 LYS A O 1
ATOM 652 N N . TRP A 1 77 ? 13 -24.625 -9.367 1 93.56 77 TRP A N 1
ATOM 653 C CA . TRP A 1 77 ? 12.227 -23.953 -8.32 1 93.56 77 TRP A CA 1
ATOM 654 C C . TRP A 1 77 ? 10.742 -23.922 -8.672 1 93.56 77 TRP A C 1
ATOM 656 O O . TRP A 1 77 ? 9.891 -24.266 -7.852 1 93.56 77 TRP A O 1
ATOM 666 N N . ALA A 1 78 ? 10.477 -23.453 -9.883 1 95.31 78 ALA A N 1
ATOM 667 C CA . ALA A 1 78 ? 9.094 -23.328 -10.336 1 95.31 78 ALA A CA 1
ATOM 668 C C . ALA A 1 78 ? 8.391 -24.688 -10.312 1 95.31 78 ALA A C 1
ATOM 670 O O . ALA A 1 78 ? 7.234 -24.797 -9.906 1 95.31 78 ALA A O 1
ATOM 671 N N . SER A 1 79 ? 9.086 -25.688 -10.75 1 94 79 SER A N 1
ATOM 672 C CA . SER A 1 79 ? 8.523 -27.031 -10.773 1 94 79 SER A CA 1
ATOM 673 C C . SER A 1 79 ? 8.156 -27.5 -9.367 1 94 79 SER A C 1
ATOM 675 O O . SER A 1 79 ? 7.074 -28.047 -9.148 1 94 79 SER A O 1
ATOM 677 N N . ARG A 1 80 ? 9.016 -27.25 -8.477 1 92.75 80 ARG A N 1
ATOM 678 C CA . ARG A 1 80 ? 8.773 -27.641 -7.094 1 92.75 80 ARG A CA 1
ATOM 679 C C . ARG A 1 80 ? 7.574 -26.891 -6.523 1 92.75 80 ARG A C 1
ATOM 681 O O . ARG A 1 80 ? 6.746 -27.469 -5.816 1 92.75 80 ARG A O 1
ATOM 688 N N . LEU A 1 81 ? 7.566 -25.641 -6.793 1 94.81 81 LEU A N 1
ATOM 689 C CA . LEU A 1 81 ? 6.465 -24.844 -6.289 1 94.81 81 LEU A CA 1
ATOM 690 C C . LEU A 1 81 ? 5.141 -25.281 -6.902 1 94.81 81 LEU A C 1
ATOM 692 O O . LEU A 1 81 ? 4.121 -25.344 -6.211 1 94.81 81 LEU A O 1
ATOM 696 N N . LEU A 1 82 ? 5.152 -25.578 -8.18 1 96.62 82 LEU A N 1
ATOM 697 C CA . LEU A 1 82 ? 3.941 -26.031 -8.852 1 96.62 82 LEU A CA 1
ATOM 698 C C . LEU A 1 82 ? 3.465 -27.359 -8.258 1 96.62 82 LEU A C 1
ATOM 700 O O . LEU A 1 82 ? 2.26 -27.609 -8.18 1 96.62 82 LEU A O 1
ATOM 704 N N . ALA A 1 83 ? 4.402 -28.172 -7.902 1 94.94 83 ALA A N 1
ATOM 705 C CA . ALA A 1 83 ? 4.031 -29.422 -7.246 1 94.94 83 ALA A CA 1
ATOM 706 C C . ALA A 1 83 ? 3.297 -29.156 -5.938 1 94.94 83 ALA A C 1
ATOM 708 O O .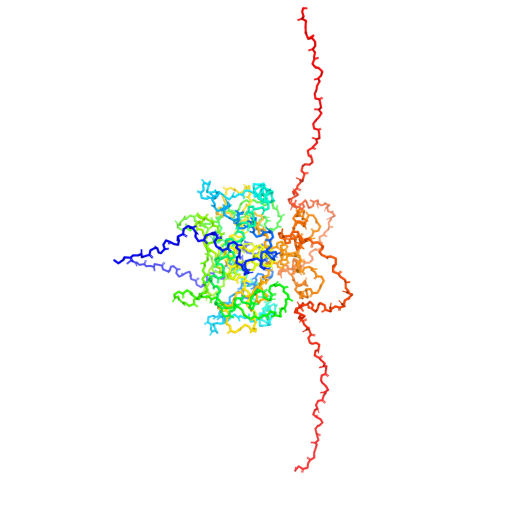 ALA A 1 83 ? 2.324 -29.844 -5.613 1 94.94 83 ALA A O 1
ATOM 709 N N . LYS A 1 84 ? 3.729 -28.219 -5.164 1 93.62 84 LYS A N 1
ATOM 710 C CA . LYS A 1 84 ? 3.061 -27.828 -3.926 1 93.62 84 LYS A CA 1
ATOM 711 C C . LYS A 1 84 ? 1.669 -27.266 -4.203 1 93.62 84 LYS A C 1
ATOM 713 O O . LYS A 1 84 ? 0.71 -27.594 -3.5 1 93.62 84 LYS A O 1
ATOM 718 N N . LEU A 1 85 ? 1.629 -26.484 -5.215 1 96.25 85 LEU A N 1
ATOM 719 C CA . LEU A 1 85 ? 0.357 -25.875 -5.59 1 96.25 85 LEU A CA 1
ATOM 720 C C . LEU A 1 85 ? -0.664 -26.938 -5.973 1 96.25 85 LEU A C 1
ATOM 722 O O . LEU A 1 85 ? -1.839 -26.844 -5.609 1 96.25 85 LEU A O 1
ATOM 726 N N . ARG A 1 86 ? -0.24 -27.875 -6.707 1 96.5 86 ARG A N 1
ATOM 727 C CA . ARG A 1 86 ? -1.129 -28.953 -7.125 1 96.5 86 ARG A CA 1
ATOM 728 C C . ARG A 1 86 ? -1.79 -29.609 -5.922 1 96.5 86 ARG A C 1
ATOM 730 O O . ARG A 1 86 ? -2.984 -29.922 -5.953 1 96.5 86 ARG A O 1
ATOM 737 N N . LYS A 1 87 ? -1.015 -29.75 -4.902 1 95.69 87 LYS A N 1
ATOM 738 C CA . LYS A 1 87 ? -1.531 -30.406 -3.697 1 95.69 87 LYS A CA 1
ATOM 739 C C . LYS A 1 87 ? -2.564 -29.516 -3.002 1 95.69 87 LYS A C 1
ATOM 741 O O . LYS A 1 87 ? -3.457 -30.016 -2.316 1 95.69 87 LYS A O 1
ATOM 746 N N . ASP A 1 88 ? -2.449 -28.25 -3.164 1 97.06 88 ASP A N 1
ATOM 747 C CA . ASP A 1 88 ? -3.318 -27.328 -2.449 1 97.06 88 ASP A CA 1
ATOM 748 C C . ASP A 1 88 ? -4.555 -26.984 -3.275 1 97.06 88 ASP A C 1
ATOM 750 O O . ASP A 1 88 ? -5.488 -26.344 -2.777 1 97.06 88 ASP A O 1
ATOM 754 N N . ILE A 1 89 ? -4.52 -27.312 -4.492 1 98 89 ILE A N 1
ATOM 755 C CA . ILE A 1 89 ? -5.703 -27.172 -5.332 1 98 89 ILE A CA 1
ATOM 756 C C . ILE A 1 89 ? -6.555 -28.438 -5.254 1 98 89 ILE A C 1
ATOM 758 O O . ILE A 1 89 ? -6.039 -29.547 -5.371 1 98 89 ILE A O 1
ATOM 762 N N . ARG A 1 90 ? -7.781 -28.234 -5.078 1 97.88 90 ARG A N 1
ATOM 763 C CA . ARG A 1 90 ? -8.656 -29.406 -5.031 1 97.88 90 ARG A CA 1
ATOM 764 C C . ARG A 1 90 ? -8.578 -30.203 -6.324 1 97.88 90 ARG A C 1
ATOM 766 O O . ARG A 1 90 ? -8.508 -29.625 -7.414 1 97.88 90 ARG A O 1
ATOM 773 N N . PRO A 1 91 ? -8.617 -31.516 -6.227 1 97.06 91 PRO A N 1
ATOM 774 C CA . PRO A 1 91 ? -8.398 -32.375 -7.387 1 97.06 91 PRO A CA 1
ATOM 775 C C . PRO A 1 91 ? -9.391 -32.125 -8.516 1 97.06 91 PRO A C 1
ATOM 777 O O . PRO A 1 91 ? -9.016 -32.156 -9.695 1 97.06 91 PRO A O 1
ATOM 780 N N . GLU A 1 92 ? -10.617 -31.797 -8.203 1 97.06 92 GLU A N 1
ATOM 781 C CA . GLU A 1 92 ? -11.656 -31.609 -9.211 1 97.06 92 GLU A CA 1
ATOM 782 C C . GLU A 1 92 ? -11.375 -30.375 -10.07 1 97.06 92 GLU A C 1
ATOM 784 O O . GLU A 1 92 ? -11.938 -30.219 -11.156 1 97.06 92 GLU A O 1
ATOM 789 N N . PHE A 1 93 ? -10.477 -29.531 -9.562 1 97.94 93 PHE A N 1
ATOM 790 C CA . PHE A 1 93 ? -10.266 -28.266 -10.266 1 97.94 93 PHE A CA 1
ATOM 791 C C . PHE A 1 93 ? -8.914 -28.266 -10.961 1 97.94 93 PHE A C 1
ATOM 793 O O . PHE A 1 93 ? -8.586 -27.312 -11.68 1 97.94 93 PHE A O 1
ATOM 800 N N . ARG A 1 94 ? -8.078 -29.219 -10.805 1 97.75 94 ARG A N 1
ATOM 801 C CA . ARG A 1 94 ? -6.707 -29.219 -11.305 1 97.75 94 ARG A CA 1
ATOM 802 C C . ARG A 1 94 ? -6.68 -29.172 -12.828 1 97.75 94 ARG A C 1
ATOM 804 O O . ARG A 1 94 ? -5.898 -28.422 -13.414 1 97.75 94 ARG A O 1
ATOM 811 N N . GLU A 1 95 ? -7.508 -29.969 -13.414 1 97.31 95 GLU A N 1
ATOM 812 C CA . GLU A 1 95 ? -7.562 -29.969 -14.875 1 97.31 95 GLU A CA 1
ATOM 813 C C . GLU A 1 95 ? -8.047 -28.609 -15.398 1 97.31 95 GLU A C 1
ATOM 815 O O . GLU A 1 95 ? -7.48 -28.078 -16.344 1 97.31 95 GLU A O 1
ATOM 820 N N . ASP A 1 96 ? -9.102 -28.141 -14.812 1 97.56 96 ASP A N 1
ATOM 821 C CA . ASP A 1 96 ? -9.609 -26.828 -15.203 1 97.56 96 ASP A CA 1
ATOM 822 C C . ASP A 1 96 ? -8.539 -25.75 -15.047 1 97.56 96 ASP A C 1
ATOM 824 O O . ASP A 1 96 ? -8.438 -24.844 -15.875 1 97.56 96 ASP A O 1
ATOM 828 N N . PHE A 1 97 ? -7.809 -25.828 -14 1 98.38 97 PHE A N 1
ATOM 829 C CA . PHE A 1 97 ? -6.742 -24.859 -13.766 1 98.38 97 PHE A CA 1
ATOM 830 C C . PHE A 1 97 ? -5.742 -24.875 -14.922 1 98.38 97 PHE A C 1
ATOM 832 O O . PHE A 1 97 ? -5.406 -23.828 -15.469 1 98.38 97 PHE A O 1
ATOM 839 N N . VAL A 1 98 ? -5.289 -26.047 -15.273 1 98 98 VAL A N 1
ATOM 840 C CA . VAL A 1 98 ? -4.336 -26.188 -16.375 1 98 98 VAL A CA 1
ATOM 841 C C . VAL A 1 98 ? -4.938 -25.609 -17.656 1 98 98 VAL A C 1
ATOM 843 O O . VAL A 1 98 ? -4.301 -24.812 -18.344 1 98 98 VAL A O 1
ATOM 846 N N . LEU A 1 99 ? -6.18 -25.953 -17.953 1 98.19 99 LEU A N 1
ATOM 847 C CA . LEU A 1 99 ? -6.828 -25.531 -19.188 1 98.19 99 LEU A CA 1
ATOM 848 C C . LEU A 1 99 ? -7.016 -24.016 -19.219 1 98.19 99 LEU A C 1
ATOM 850 O O . LEU A 1 99 ? -6.855 -23.391 -20.266 1 98.19 99 LEU A O 1
ATOM 854 N N . THR A 1 100 ? -7.309 -23.422 -18.125 1 97.69 100 THR A N 1
ATOM 855 C CA . THR A 1 100 ? -7.551 -21.969 -18.094 1 97.69 100 THR A CA 1
ATOM 856 C C . THR A 1 100 ? -6.238 -21.203 -18.188 1 97.69 100 THR A C 1
ATOM 858 O O . THR A 1 100 ? -6.156 -20.203 -18.906 1 97.69 100 THR A O 1
ATOM 861 N N . ILE A 1 101 ? -5.262 -21.672 -17.516 1 97.5 101 ILE A N 1
ATOM 862 C CA . ILE A 1 101 ? -3.971 -20.984 -17.516 1 97.5 101 ILE A CA 1
ATOM 863 C C . ILE A 1 101 ? -3.338 -21.094 -18.906 1 97.5 101 ILE A C 1
ATOM 865 O O . ILE A 1 101 ? -2.674 -20.172 -19.359 1 97.5 101 ILE A O 1
ATOM 869 N N . THR A 1 102 ? -3.529 -22.203 -19.578 1 95.38 102 THR A N 1
ATOM 870 C CA . THR A 1 102 ? -2.938 -22.422 -20.891 1 95.38 102 THR A CA 1
ATOM 871 C C . THR A 1 102 ? -3.791 -21.797 -21.984 1 95.38 102 THR A C 1
ATOM 873 O O . THR A 1 102 ? -3.426 -21.828 -23.156 1 95.38 102 THR A O 1
ATOM 876 N N . GLY A 1 103 ? -4.957 -21.297 -21.688 1 95.44 103 GLY A N 1
ATOM 877 C CA . GLY A 1 103 ? -5.797 -20.578 -22.641 1 95.44 103 GLY A CA 1
ATOM 878 C C . GLY A 1 103 ? -6.723 -21.5 -23.406 1 95.44 103 GLY A C 1
ATOM 879 O O . GLY A 1 103 ? -7.332 -21.094 -24.391 1 95.44 103 GLY A O 1
ATOM 880 N N . LYS A 1 104 ? -6.852 -22.672 -23.016 1 96.62 104 LYS A N 1
ATOM 881 C CA . LYS A 1 104 ? -7.676 -23.656 -23.719 1 96.62 104 LYS A CA 1
ATOM 882 C C . LYS A 1 104 ? -9.117 -23.609 -23.219 1 96.62 104 LYS A C 1
ATOM 884 O O . LYS A 1 104 ? -10.016 -24.156 -23.875 1 96.62 104 LYS A O 1
ATOM 889 N N . LYS A 1 105 ? -9.328 -23.016 -22.125 1 97 105 LYS A N 1
ATOM 890 C CA . LYS A 1 105 ? -10.656 -22.828 -21.531 1 97 105 LYS A CA 1
ATOM 891 C C . LYS A 1 105 ? -10.797 -21.438 -20.922 1 97 105 LYS A C 1
ATOM 893 O O . LYS A 1 105 ? -9.812 -20.844 -20.484 1 97 105 LYS A O 1
ATOM 898 N N . ALA A 1 106 ? -12 -20.969 -20.938 1 96.62 106 ALA A N 1
ATOM 899 C CA . ALA A 1 106 ? -12.258 -19.688 -20.266 1 96.62 106 ALA A CA 1
ATOM 900 C C . ALA A 1 106 ? -12.078 -19.828 -18.75 1 96.62 106 ALA A C 1
ATOM 902 O O . ALA A 1 106 ? -12.398 -20.875 -18.172 1 96.62 106 ALA A O 1
ATOM 903 N N . PRO A 1 107 ? -11.648 -18.766 -18.188 1 95.94 107 PRO A N 1
ATOM 904 C CA . PRO A 1 107 ? -11.391 -18.828 -16.75 1 95.94 107 PRO A CA 1
ATOM 905 C C . PRO A 1 107 ? -12.641 -19.188 -15.945 1 95.94 107 PRO A C 1
ATOM 907 O O . PRO A 1 107 ? -13.727 -18.672 -16.219 1 95.94 107 PRO A O 1
ATOM 910 N N . CYS A 1 108 ? -12.469 -20.062 -15.094 1 97.06 108 CYS A N 1
ATOM 911 C CA . CYS A 1 108 ? -13.477 -20.453 -14.125 1 97.06 108 CYS A CA 1
ATOM 912 C C . CYS A 1 108 ? -12.883 -20.578 -12.727 1 97.06 108 CYS A C 1
ATOM 914 O O . CYS A 1 108 ? -11.656 -20.5 -12.562 1 97.06 108 CYS A O 1
ATOM 916 N N . CYS A 1 109 ? -13.719 -20.719 -11.789 1 97.88 109 CYS A N 1
ATOM 917 C CA . CYS A 1 109 ? -13.242 -20.781 -10.414 1 97.88 109 CYS A CA 1
ATOM 918 C C . CYS A 1 109 ? -12.391 -22.016 -10.18 1 97.88 109 CYS A C 1
ATOM 920 O O . CYS A 1 109 ? -12.703 -23.094 -10.68 1 97.88 109 CYS A O 1
ATOM 922 N N . VAL A 1 110 ? -11.305 -21.828 -9.516 1 98.38 110 VAL A N 1
ATOM 923 C CA . VAL A 1 110 ? -10.422 -22.875 -9.016 1 98.38 110 VAL A CA 1
ATOM 924 C C . VAL A 1 110 ? -10.328 -22.781 -7.492 1 98.38 110 VAL A C 1
ATOM 926 O O . VAL A 1 110 ? -9.766 -21.828 -6.949 1 98.38 110 VAL A O 1
ATOM 929 N N . LEU A 1 111 ? -10.844 -23.797 -6.809 1 98.44 111 LEU A N 1
ATOM 930 C CA . LEU A 1 111 ? -10.898 -23.734 -5.352 1 98.44 111 LEU A CA 1
ATOM 931 C C . LEU A 1 111 ? -9.734 -24.484 -4.727 1 98.44 111 LEU A C 1
ATOM 933 O O . LEU A 1 111 ? -9.352 -25.562 -5.199 1 98.44 111 LEU A O 1
ATOM 937 N N . SER A 1 112 ? -9.164 -23.906 -3.697 1 98.56 112 SER A N 1
ATOM 938 C CA . SER A 1 112 ? -8.062 -24.516 -2.947 1 98.56 112 SER A CA 1
ATOM 939 C C . SER A 1 112 ? -8.578 -25.203 -1.684 1 98.56 112 SER A C 1
ATOM 941 O O . SER A 1 112 ? -9.734 -25.031 -1.299 1 98.56 112 SER A O 1
ATOM 943 N N . ASN A 1 113 ? -7.695 -26.016 -1.092 1 97.94 113 ASN A N 1
ATOM 944 C CA . ASN A 1 113 ? -7.984 -26.641 0.195 1 97.94 113 ASN A CA 1
ATOM 945 C C . ASN A 1 113 ? -7.941 -25.625 1.333 1 97.94 113 ASN A C 1
ATOM 947 O O . ASN A 1 113 ? -6.984 -24.844 1.448 1 97.94 113 ASN A O 1
ATOM 951 N N . PRO A 1 114 ? -8.992 -25.562 2.16 1 97.38 114 PRO A N 1
ATOM 952 C CA . PRO A 1 114 ? -8.992 -24.641 3.289 1 97.38 114 PRO A CA 1
ATOM 953 C C . PRO A 1 114 ? -8.078 -25.094 4.43 1 97.38 114 PRO A C 1
ATOM 955 O O . PRO A 1 114 ? -7.711 -26.266 4.5 1 97.38 114 PRO A O 1
ATOM 958 N N . ASP A 1 115 ? -7.699 -24.141 5.215 1 96.44 115 ASP A N 1
ATOM 959 C CA . ASP A 1 115 ? -7.016 -24.484 6.457 1 96.44 115 ASP A CA 1
ATOM 960 C C . ASP A 1 115 ? -8.016 -24.922 7.527 1 96.44 115 ASP A C 1
ATOM 962 O O . ASP A 1 115 ? -9.188 -25.156 7.23 1 96.44 115 ASP A O 1
ATOM 966 N N . GLN A 1 116 ? -7.559 -25.125 8.766 1 96.62 116 GLN A N 1
ATOM 967 C CA . GLN A 1 116 ? -8.391 -25.625 9.852 1 96.62 116 GLN A CA 1
ATOM 968 C C . GLN A 1 116 ? -9.531 -24.656 10.164 1 96.62 116 GLN A C 1
ATOM 970 O O . GLN A 1 116 ? -10.602 -25.078 10.609 1 96.62 116 GLN A O 1
ATOM 975 N N . LYS A 1 117 ? -9.32 -23.422 9.875 1 96.5 117 LYS A N 1
ATOM 976 C CA . LYS A 1 117 ? -10.32 -22.391 10.156 1 96.5 117 LYS A CA 1
ATOM 977 C C . LYS A 1 117 ? -11.195 -22.141 8.938 1 96.5 117 LYS A C 1
ATOM 979 O O . LYS A 1 117 ? -12.031 -21.234 8.945 1 96.5 117 LYS A O 1
ATOM 984 N N . GLY A 1 118 ? -10.945 -22.859 7.855 1 96.5 118 GLY A N 1
ATOM 985 C CA . GLY A 1 118 ? -11.75 -22.703 6.656 1 96.5 118 GLY A CA 1
ATOM 986 C C . GLY A 1 118 ? -11.266 -21.594 5.75 1 96.5 118 GLY A C 1
ATOM 987 O O . GLY A 1 118 ? -11.961 -21.219 4.801 1 96.5 118 GLY A O 1
ATOM 988 N N . LYS A 1 119 ? -10.125 -21.062 6.031 1 97.12 119 LYS A N 1
ATOM 989 C CA . LYS A 1 119 ? -9.562 -19.938 5.273 1 97.12 119 LYS A CA 1
ATOM 990 C C . LYS A 1 119 ? -8.508 -20.422 4.281 1 97.12 119 LYS A C 1
ATOM 992 O O . LYS A 1 119 ? -8.133 -21.594 4.297 1 97.12 119 LYS A O 1
ATOM 997 N N . ILE A 1 120 ? -8.141 -19.562 3.402 1 97.75 120 ILE A N 1
ATOM 998 C CA . ILE A 1 120 ? -7.145 -19.891 2.393 1 97.75 120 ILE A CA 1
ATOM 999 C C . ILE A 1 120 ? -5.824 -20.25 3.07 1 97.75 120 ILE A C 1
ATOM 1001 O O . ILE A 1 120 ? -5.438 -19.625 4.062 1 97.75 120 ILE A O 1
ATOM 1005 N N . ARG A 1 121 ? -5.18 -21.172 2.588 1 97.31 121 ARG A N 1
ATOM 1006 C CA . ARG A 1 121 ? -3.936 -21.656 3.174 1 97.31 121 ARG A CA 1
ATOM 1007 C C . ARG A 1 121 ? -2.75 -20.812 2.736 1 97.31 121 ARG A C 1
ATOM 1009 O O . ARG A 1 121 ? -2.85 -20.047 1.771 1 97.31 121 ARG A O 1
ATOM 1016 N N . ARG A 1 122 ? -1.671 -20.969 3.51 1 95.38 122 ARG A N 1
ATOM 1017 C CA . ARG A 1 122 ? -0.379 -20.359 3.201 1 95.38 122 ARG A CA 1
ATOM 1018 C C . ARG A 1 122 ? 0.658 -21.422 2.867 1 95.38 122 ARG A C 1
ATOM 1020 O O . ARG A 1 122 ? 0.593 -22.547 3.381 1 95.38 122 ARG A O 1
ATOM 1027 N N . ILE A 1 123 ? 1.546 -21.125 1.929 1 93.38 123 ILE A N 1
ATOM 1028 C CA . ILE A 1 123 ? 2.541 -22.109 1.526 1 93.38 123 ILE A CA 1
ATOM 1029 C C . ILE A 1 123 ? 3.93 -21.469 1.534 1 93.38 123 ILE A C 1
ATOM 1031 O O . ILE A 1 123 ? 4.062 -20.25 1.451 1 93.38 123 ILE A O 1
ATOM 1035 N N . ASP A 1 124 ? 4.887 -22.328 1.675 1 92.56 124 ASP A N 1
ATOM 1036 C CA . ASP A 1 124 ? 6.285 -21.922 1.58 1 92.56 124 ASP A CA 1
ATOM 1037 C C . ASP A 1 124 ? 6.754 -21.906 0.126 1 92.56 124 ASP A C 1
ATOM 1039 O O . ASP A 1 124 ? 6.715 -22.922 -0.559 1 92.56 124 ASP A O 1
ATOM 1043 N N . CYS A 1 125 ? 7.152 -20.719 -0.335 1 94.19 125 CYS A N 1
ATOM 1044 C CA . CYS A 1 125 ? 7.527 -20.578 -1.739 1 94.19 125 CYS A CA 1
ATOM 1045 C C . CYS A 1 125 ? 9.008 -20.859 -1.939 1 94.19 125 CYS A C 1
ATOM 1047 O O . CYS A 1 125 ? 9.461 -21.062 -3.066 1 94.19 125 CYS A O 1
ATOM 1049 N N . LEU A 1 126 ? 9.672 -20.719 -0.878 1 91.12 126 LEU A N 1
ATOM 1050 C CA . LEU A 1 126 ? 11.109 -20.969 -0.944 1 91.12 126 LEU A CA 1
ATOM 1051 C C . LEU A 1 126 ? 11.508 -22.094 0.015 1 91.12 126 LEU A C 1
ATOM 1053 O O . LEU A 1 126 ? 10.695 -22.531 0.832 1 91.12 126 LEU A O 1
ATOM 1057 N N . ARG A 1 127 ? 12.656 -22.906 -0.312 1 74.75 127 ARG A N 1
ATOM 1058 C CA . ARG A 1 127 ? 13.133 -23.906 0.628 1 74.75 127 ARG A CA 1
ATOM 1059 C C . ARG A 1 127 ? 13.766 -23.25 1.854 1 74.75 127 ARG A C 1
ATOM 1061 O O . ARG A 1 127 ? 14.516 -22.281 1.732 1 74.75 127 ARG A O 1
ATOM 1068 N N . GLN A 1 128 ? 13.406 -23.719 3.072 1 63.59 128 GLN A N 1
ATOM 1069 C CA . GLN A 1 128 ? 14.023 -23.297 4.328 1 63.59 128 GLN A CA 1
ATOM 1070 C C . GLN A 1 128 ? 13.773 -21.828 4.605 1 63.59 128 GLN A C 1
ATOM 1072 O O . GLN A 1 128 ? 14.484 -21.203 5.402 1 63.59 128 GLN A O 1
ATOM 1077 N N . ALA A 1 129 ? 13.039 -21.25 3.654 1 61.12 129 ALA A N 1
ATOM 1078 C CA . ALA A 1 129 ? 12.727 -19.859 3.99 1 61.12 129 ALA A CA 1
ATOM 1079 C C . ALA A 1 129 ? 11.617 -19.781 5.035 1 61.12 129 ALA A C 1
ATOM 1081 O O . ALA A 1 129 ? 10.805 -20.703 5.156 1 61.12 129 ALA A O 1
ATOM 1082 N N . ASP A 1 130 ? 11.789 -19.109 6.035 1 65.44 130 ASP A N 1
ATOM 1083 C CA . ASP A 1 130 ? 10.938 -18.922 7.211 1 65.44 130 ASP A CA 1
ATOM 1084 C C . ASP A 1 130 ? 9.547 -18.453 6.816 1 65.44 130 ASP A C 1
ATOM 1086 O O . ASP A 1 130 ? 8.539 -18.953 7.312 1 65.44 130 ASP A O 1
ATOM 1090 N N . LYS A 1 131 ? 9.336 -17.594 5.738 1 85.5 131 LYS A N 1
ATOM 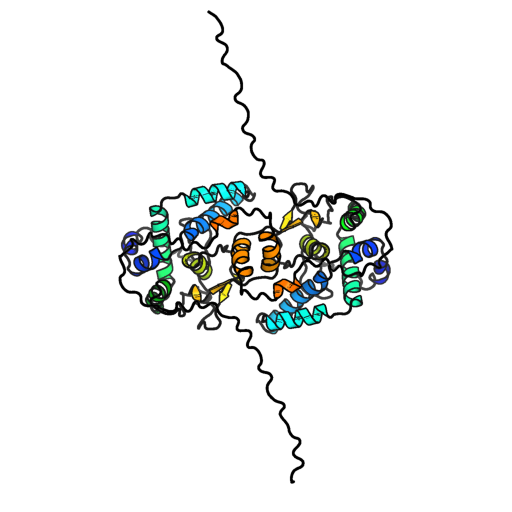1091 C CA . LYS A 1 131 ? 8.039 -16.922 5.703 1 85.5 131 LYS A CA 1
ATOM 1092 C C . LYS A 1 131 ? 7.086 -17.609 4.73 1 85.5 131 LYS A C 1
ATOM 1094 O O . LYS A 1 131 ? 7.512 -18.094 3.678 1 85.5 131 LYS A O 1
ATOM 1099 N N . VAL A 1 132 ? 5.918 -17.875 5.098 1 92.94 132 VAL A N 1
ATOM 1100 C CA . VAL A 1 132 ? 4.895 -18.469 4.246 1 92.94 132 VAL A CA 1
ATOM 1101 C C . VAL A 1 132 ? 4.062 -17.375 3.588 1 92.94 132 VAL A C 1
ATOM 1103 O O . VAL A 1 132 ? 4.012 -16.25 4.086 1 92.94 132 VAL A O 1
ATOM 1106 N N . TRP A 1 133 ? 3.582 -17.734 2.398 1 96.31 133 TRP A N 1
ATOM 1107 C CA . TRP A 1 133 ? 2.773 -16.781 1.632 1 96.31 133 TRP A CA 1
ATOM 1108 C C . TRP A 1 133 ? 1.354 -17.312 1.446 1 96.31 133 TRP A C 1
ATOM 1110 O O . TRP A 1 133 ? 1.15 -18.516 1.26 1 96.31 133 TRP A O 1
ATOM 1120 N N . ARG A 1 134 ? 0.374 -16.391 1.521 1 97.31 134 ARG A N 1
ATOM 1121 C CA . ARG A 1 134 ? -0.991 -16.781 1.168 1 97.31 134 ARG A CA 1
ATOM 1122 C C . ARG A 1 134 ? -1.061 -17.312 -0.26 1 97.31 134 ARG A C 1
ATOM 1124 O O . ARG A 1 134 ? -0.407 -16.781 -1.158 1 97.31 134 ARG A O 1
ATOM 1131 N N . LEU A 1 135 ? -1.877 -18.266 -0.474 1 98.06 135 LEU A N 1
ATOM 1132 C CA . LEU A 1 135 ? -1.933 -18.969 -1.749 1 98.06 135 LEU A CA 1
ATOM 1133 C C . LEU A 1 135 ? -2.393 -18.031 -2.865 1 98.06 135 LEU A C 1
ATOM 1135 O O . LEU A 1 135 ? -1.889 -18.109 -3.988 1 98.06 135 LEU A O 1
ATOM 1139 N N . ASP A 1 136 ? -3.361 -17.25 -2.656 1 98 136 ASP A N 1
ATOM 1140 C CA . ASP A 1 136 ? -3.857 -16.359 -3.707 1 98 136 ASP A CA 1
ATOM 1141 C C . ASP A 1 136 ? -2.793 -15.352 -4.121 1 98 136 ASP A C 1
ATOM 1143 O O . ASP A 1 136 ? -2.676 -15.008 -5.301 1 98 136 ASP A O 1
ATOM 1147 N N . LEU A 1 137 ? -2.051 -14.844 -3.174 1 98.12 137 LEU A N 1
ATOM 1148 C CA . LEU A 1 137 ? -0.924 -13.984 -3.51 1 98.12 137 LEU A CA 1
ATOM 1149 C C . LEU A 1 137 ? 0.061 -14.711 -4.422 1 98.12 137 LEU A C 1
ATOM 1151 O O . LEU A 1 137 ? 0.504 -14.156 -5.43 1 98.12 137 LEU A O 1
ATOM 1155 N N . VAL A 1 138 ? 0.373 -15.93 -4.055 1 97.94 138 VAL A N 1
ATOM 1156 C CA . VAL A 1 138 ? 1.33 -16.734 -4.812 1 97.94 138 VAL A CA 1
ATOM 1157 C C . VAL A 1 138 ? 0.838 -16.906 -6.246 1 97.94 138 VAL A C 1
ATOM 1159 O O . VAL A 1 138 ? 1.605 -16.734 -7.199 1 97.94 138 VAL A O 1
ATOM 1162 N N . MET A 1 139 ? -0.412 -17.188 -6.414 1 98.5 139 MET A N 1
ATOM 1163 C CA . MET A 1 139 ? -0.993 -17.422 -7.73 1 98.5 139 MET A CA 1
ATOM 1164 C C . MET A 1 139 ? -0.88 -16.172 -8.609 1 98.5 139 MET A C 1
ATOM 1166 O O . MET A 1 139 ? -0.524 -16.281 -9.781 1 98.5 139 MET A O 1
ATOM 1170 N N . VAL A 1 140 ? -1.158 -15.023 -8.047 1 98 140 VAL A N 1
ATOM 1171 C CA . VAL A 1 140 ? -1.106 -13.781 -8.805 1 98 140 VAL A CA 1
ATOM 1172 C C . VAL A 1 140 ? 0.339 -13.461 -9.172 1 98 140 VAL A C 1
ATOM 1174 O O . VAL A 1 140 ? 0.615 -13.016 -10.289 1 98 140 VAL A O 1
ATOM 1177 N N . ILE A 1 141 ? 1.229 -13.656 -8.297 1 97.56 141 ILE A N 1
ATOM 1178 C CA . ILE A 1 141 ? 2.639 -13.398 -8.562 1 97.56 141 ILE A CA 1
ATOM 1179 C C . ILE A 1 141 ? 3.143 -14.344 -9.648 1 97.56 141 ILE A C 1
ATOM 1181 O O . ILE A 1 141 ? 3.82 -13.922 -10.586 1 97.56 141 ILE A O 1
ATOM 1185 N N . LEU A 1 142 ? 2.787 -15.602 -9.602 1 98 142 LEU A N 1
ATOM 1186 C CA . LEU A 1 142 ? 3.295 -16.609 -10.523 1 98 142 LEU A CA 1
ATOM 1187 C C . LEU A 1 142 ? 2.742 -16.406 -11.93 1 98 142 LEU A C 1
ATOM 1189 O O . LEU A 1 142 ? 3.465 -16.562 -12.914 1 98 142 LEU A O 1
ATOM 1193 N N . PHE A 1 143 ? 1.482 -16.062 -11.984 1 97.62 143 PHE A N 1
ATOM 1194 C CA . PHE A 1 143 ? 0.85 -16.203 -13.289 1 97.62 143 PHE A CA 1
ATOM 1195 C C . PHE A 1 143 ? 0.477 -14.836 -13.852 1 97.62 143 PHE A C 1
ATOM 1197 O O . PHE A 1 143 ? 0.184 -14.711 -15.047 1 97.62 143 PHE A O 1
ATOM 1204 N N . LYS A 1 144 ? 0.497 -13.789 -13.039 1 95.12 144 LYS A N 1
ATOM 1205 C CA . LYS A 1 144 ? 0.227 -12.445 -13.547 1 95.12 144 LYS A CA 1
ATOM 1206 C C . LYS A 1 144 ? 1.462 -11.555 -13.43 1 95.12 144 LYS A C 1
ATOM 1208 O O . LYS A 1 144 ? 1.52 -10.484 -14.031 1 95.12 144 LYS A O 1
ATOM 1213 N N . GLY A 1 145 ? 2.322 -11.938 -12.641 1 94.81 145 GLY A N 1
ATOM 1214 C CA . GLY A 1 145 ? 3.582 -11.211 -12.562 1 94.81 145 GLY A CA 1
ATOM 1215 C C . GLY A 1 145 ? 3.477 -9.914 -11.781 1 94.81 145 GLY A C 1
ATOM 1216 O O . GLY A 1 145 ? 4.254 -8.984 -12.016 1 94.81 145 GLY A O 1
ATOM 1217 N N . SER A 1 146 ? 2.502 -9.805 -10.898 1 93.88 146 SER A N 1
ATOM 1218 C CA . SER A 1 146 ? 2.361 -8.617 -10.062 1 93.88 146 SER A CA 1
ATOM 1219 C C . SER A 1 146 ? 3.324 -8.648 -8.875 1 93.88 146 SER A C 1
ATOM 1221 O O . SER A 1 146 ? 3.414 -9.664 -8.18 1 93.88 146 SER A O 1
ATOM 1223 N N . PRO A 1 147 ? 4.02 -7.523 -8.695 1 95.81 147 PRO A N 1
ATOM 1224 C CA . PRO A 1 147 ? 4.992 -7.508 -7.598 1 95.81 147 PRO A CA 1
ATOM 1225 C C . PRO A 1 147 ? 4.34 -7.277 -6.238 1 95.81 147 PRO A C 1
ATOM 1227 O O . PRO A 1 147 ? 4.574 -6.246 -5.602 1 95.81 147 PRO A O 1
ATOM 1230 N N . LEU A 1 148 ? 3.648 -8.25 -5.789 1 97 148 LEU A N 1
ATOM 1231 C CA . LEU A 1 148 ? 2.967 -8.195 -4.5 1 97 148 LEU A CA 1
ATOM 1232 C C . LEU A 1 148 ? 3.887 -8.656 -3.375 1 97 148 LEU A C 1
ATOM 1234 O O . LEU A 1 148 ? 4.688 -9.578 -3.561 1 97 148 LEU A O 1
ATOM 1238 N N . GLU A 1 149 ? 3.725 -7.961 -2.26 1 93.81 149 GLU A N 1
ATOM 1239 C CA . GLU A 1 149 ? 4.379 -8.414 -1.036 1 93.81 149 GLU A CA 1
ATOM 1240 C C . GLU A 1 149 ? 3.43 -9.234 -0.17 1 93.81 149 GLU A C 1
ATOM 1242 O O . GLU A 1 149 ? 2.225 -9.273 -0.431 1 93.81 149 GLU A O 1
ATOM 1247 N N . SER A 1 150 ? 3.965 -9.914 0.86 1 92.56 150 SER A N 1
ATOM 1248 C CA . SER A 1 150 ? 3.162 -10.797 1.697 1 92.56 150 SER A CA 1
ATOM 1249 C C . SER A 1 150 ? 2.105 -10.023 2.473 1 92.56 150 SER A C 1
ATOM 1251 O O . SER A 1 150 ? 1.104 -10.586 2.91 1 92.56 150 SER A O 1
ATOM 1253 N N . THR A 1 151 ? 2.336 -8.711 2.645 1 90.06 151 THR A N 1
ATOM 1254 C CA . THR A 1 151 ? 1.424 -7.871 3.412 1 90.06 151 THR A CA 1
ATOM 1255 C C . THR A 1 151 ? 0.343 -7.281 2.51 1 90.06 151 THR A C 1
ATOM 1257 O O . THR A 1 151 ? -0.554 -6.582 2.984 1 90.06 151 THR A O 1
ATOM 1260 N N . ASP A 1 152 ? 0.382 -7.648 1.271 1 93.5 152 ASP A N 1
ATOM 1261 C CA . ASP A 1 152 ? -0.525 -7.016 0.316 1 93.5 152 ASP A CA 1
ATOM 1262 C C . ASP A 1 152 ? -1.804 -7.836 0.152 1 93.5 152 ASP A C 1
ATOM 1264 O O . ASP A 1 152 ? -2.562 -7.629 -0.799 1 93.5 152 ASP A O 1
ATOM 1268 N N . GLY A 1 153 ? -2.059 -8.711 1.017 1 93.44 153 GLY A N 1
ATOM 1269 C CA . GLY A 1 153 ? -3.258 -9.531 0.933 1 93.44 153 GLY A CA 1
ATOM 1270 C C . GLY A 1 153 ? -4.535 -8.711 0.899 1 93.44 153 GLY A C 1
ATOM 1271 O O . GLY A 1 153 ? -5.504 -9.094 0.234 1 93.44 153 GLY A O 1
ATOM 1272 N N . GLU A 1 154 ? -4.527 -7.613 1.572 1 88.31 154 GLU A N 1
ATOM 1273 C CA . GLU A 1 154 ? -5.727 -6.789 1.662 1 88.31 154 GLU A CA 1
ATOM 1274 C C . GLU A 1 154 ? -5.988 -6.051 0.352 1 88.31 154 GLU A C 1
ATOM 1276 O O . GLU A 1 154 ? -7.086 -5.531 0.132 1 88.31 154 GLU A O 1
ATOM 1281 N N . ARG A 1 155 ? -5.023 -6.043 -0.503 1 92.19 155 ARG A N 1
ATOM 1282 C CA . ARG A 1 155 ? -5.16 -5.363 -1.787 1 92.19 155 ARG A CA 1
ATOM 1283 C C . ARG A 1 155 ? -5.836 -6.266 -2.814 1 92.19 155 ARG A C 1
ATOM 1285 O O . ARG A 1 155 ? -6.227 -5.805 -3.891 1 92.19 155 ARG A O 1
ATOM 1292 N N . LEU A 1 156 ? -5.93 -7.492 -2.492 1 95.75 156 LEU A N 1
ATOM 1293 C CA . LEU A 1 156 ? -6.516 -8.422 -3.449 1 95.75 156 LEU A CA 1
ATOM 1294 C C . LEU A 1 156 ? -8.039 -8.328 -3.443 1 95.75 156 LEU A C 1
ATOM 1296 O O . LEU A 1 156 ? -8.648 -8.172 -2.383 1 95.75 156 LEU A O 1
ATOM 1300 N N . ALA A 1 157 ? -8.562 -8.336 -4.664 1 92.75 157 ALA A N 1
ATOM 1301 C CA . ALA A 1 157 ? -10.008 -8.336 -4.855 1 92.75 157 ALA A CA 1
ATOM 1302 C C . ALA A 1 157 ? -10.445 -9.531 -5.699 1 92.75 157 ALA A C 1
ATOM 1304 O O . ALA A 1 157 ? -9.867 -9.797 -6.758 1 92.75 157 ALA A O 1
ATOM 1305 N N . LYS A 1 158 ? -11.453 -10.188 -5.164 1 95.12 158 LYS A N 1
ATOM 1306 C CA . LYS A 1 158 ? -11.969 -11.352 -5.879 1 95.12 158 LYS A CA 1
ATOM 1307 C C . LYS A 1 158 ? -13.109 -10.961 -6.809 1 95.12 158 LYS A C 1
ATOM 1309 O O . LYS A 1 158 ? -13.883 -10.047 -6.504 1 95.12 158 LYS A O 1
ATOM 1314 N N . SER A 1 159 ? -13.141 -11.641 -7.926 1 94.38 159 SER A N 1
ATOM 1315 C CA . SER A 1 159 ? -14.227 -11.422 -8.875 1 94.38 159 SER A CA 1
ATOM 1316 C C . SER A 1 159 ? -15.586 -11.703 -8.234 1 94.38 159 SER A C 1
ATOM 1318 O O . SER A 1 159 ? -15.734 -12.664 -7.473 1 94.38 159 SER A O 1
ATOM 1320 N N . PRO A 1 160 ? -16.594 -10.859 -8.562 1 90.56 160 PRO A N 1
ATOM 1321 C CA . PRO A 1 160 ? -17.938 -11.094 -8.031 1 90.56 160 PRO A CA 1
ATOM 1322 C C . PRO A 1 160 ? -18.531 -12.43 -8.492 1 90.56 160 PRO A C 1
ATOM 1324 O O . PRO A 1 160 ? -19.438 -12.961 -7.84 1 90.56 160 PRO A O 1
ATOM 1327 N N . GLN A 1 161 ? -18.031 -12.938 -9.539 1 90.06 161 GLN A N 1
ATOM 1328 C CA . GLN A 1 161 ? -18.562 -14.164 -10.125 1 90.06 161 GLN A CA 1
ATOM 1329 C C . GLN A 1 161 ? -18 -15.391 -9.422 1 90.06 161 GLN A C 1
ATOM 1331 O O . GLN A 1 161 ? -18.406 -16.516 -9.719 1 90.06 161 GLN A O 1
ATOM 1336 N N . CYS A 1 162 ? -17.172 -15.164 -8.438 1 95.81 162 CYS A N 1
ATOM 1337 C CA . CYS A 1 162 ? -16.547 -16.297 -7.762 1 95.81 162 CYS A CA 1
ATOM 1338 C C . CYS A 1 162 ? -17.578 -17.062 -6.941 1 95.81 162 CYS A C 1
ATOM 1340 O O . CYS A 1 162 ? -18.406 -16.469 -6.258 1 95.81 162 CYS A O 1
ATOM 1342 N N . SER A 1 163 ? -17.578 -18.375 -7.082 1 94.38 163 SER A N 1
ATOM 1343 C CA . SER A 1 163 ? -18.453 -19.219 -6.281 1 94.38 163 SER A CA 1
ATOM 1344 C C . SER A 1 163 ? -18.078 -19.172 -4.805 1 94.38 163 SER A C 1
ATOM 1346 O O . SER A 1 163 ? -18.938 -19.328 -3.932 1 94.38 163 SER A O 1
ATOM 1348 N N . ASN A 1 164 ? -16.812 -19.078 -4.508 1 96.19 164 ASN A N 1
ATOM 1349 C CA . ASN A 1 164 ? -16.25 -18.969 -3.164 1 96.19 164 ASN A CA 1
ATOM 1350 C C . ASN A 1 164 ? -15.078 -18 -3.119 1 96.19 164 ASN A C 1
ATOM 1352 O O . ASN A 1 164 ? -13.938 -18.375 -3.418 1 96.19 164 ASN A O 1
ATOM 1356 N N . HIS A 1 165 ? -15.297 -16.875 -2.605 1 94.19 165 HIS A N 1
ATOM 1357 C CA . HIS A 1 165 ? -14.289 -15.82 -2.598 1 94.19 165 HIS A CA 1
ATOM 1358 C C . HIS A 1 165 ? -13.094 -16.203 -1.728 1 94.19 165 HIS A C 1
ATOM 1360 O O . HIS A 1 165 ? -11.953 -15.898 -2.068 1 94.19 165 HIS A O 1
ATOM 1366 N N . GLY A 1 166 ? -13.352 -16.906 -0.683 1 96.38 166 GLY A N 1
ATOM 1367 C CA . GLY A 1 166 ? -12.328 -17.188 0.306 1 96.38 166 GLY A CA 1
ATOM 1368 C C . GLY A 1 166 ? -11.359 -18.266 -0.135 1 96.38 166 GLY A C 1
ATOM 1369 O O . GLY A 1 166 ? -10.219 -18.312 0.337 1 96.38 166 GLY A O 1
ATOM 1370 N N . LEU A 1 167 ? -11.805 -19.062 -1.1 1 98.25 167 LEU A N 1
ATOM 1371 C CA . LEU A 1 167 ? -10.977 -20.219 -1.412 1 98.25 167 LEU A CA 1
ATOM 1372 C C . LEU A 1 167 ? -10.602 -20.25 -2.891 1 98.25 167 LEU A C 1
ATOM 1374 O O . LEU A 1 167 ? -9.773 -21.047 -3.314 1 98.25 167 LEU A O 1
ATOM 1378 N N . CYS A 1 168 ? -11.172 -19.344 -3.691 1 98.5 168 CYS A N 1
ATOM 1379 C CA . CYS A 1 168 ? -10.836 -19.281 -5.109 1 98.5 168 CYS A CA 1
ATOM 1380 C C . CYS A 1 168 ? -9.414 -18.781 -5.309 1 98.5 168 CYS A C 1
ATOM 1382 O O . CYS A 1 168 ? -9.047 -17.719 -4.816 1 98.5 168 CYS A O 1
ATOM 1384 N N . VAL A 1 169 ? -8.602 -19.547 -6.074 1 98.38 169 VAL A N 1
ATOM 1385 C CA . VAL A 1 169 ? -7.207 -19.156 -6.285 1 98.38 169 VAL A CA 1
ATOM 1386 C C . VAL A 1 169 ? -6.945 -18.969 -7.777 1 98.38 169 VAL A C 1
ATOM 1388 O O . VAL A 1 169 ? -5.793 -18.969 -8.219 1 98.38 169 VAL A O 1
ATOM 1391 N N . GLN A 1 170 ? -8.016 -18.859 -8.641 1 98.06 170 GLN A N 1
ATOM 1392 C CA . GLN A 1 170 ? -7.906 -18.547 -10.055 1 98.06 170 GLN A CA 1
ATOM 1393 C C . GLN A 1 170 ? -7.312 -17.156 -10.266 1 98.06 170 GLN A C 1
ATOM 1395 O O . GLN A 1 170 ? -7.949 -16.156 -9.938 1 98.06 170 GLN A O 1
ATOM 1400 N N . PRO A 1 171 ? -6.082 -17.109 -10.812 1 97.38 171 PRO A N 1
ATOM 1401 C CA . PRO A 1 171 ? -5.445 -15.797 -10.969 1 97.38 171 PRO A CA 1
ATOM 1402 C C . PRO A 1 171 ? -6.312 -14.812 -11.75 1 97.38 171 PRO A C 1
ATOM 1404 O O . PRO A 1 171 ? -6.32 -13.617 -11.438 1 97.38 171 PRO A O 1
ATOM 1407 N N . HIS A 1 172 ? -7.066 -15.266 -12.672 1 96.06 172 HIS A N 1
ATOM 1408 C CA . HIS A 1 172 ? -7.891 -14.398 -13.5 1 96.06 172 HIS A CA 1
ATOM 1409 C C . HIS A 1 172 ? -9.102 -13.891 -12.727 1 96.06 172 HIS A C 1
ATOM 1411 O O . HIS A 1 172 ? -9.789 -12.969 -13.18 1 96.06 172 HIS A O 1
ATOM 1417 N N . HIS A 1 173 ? -9.32 -14.492 -11.625 1 97.81 173 HIS A N 1
ATOM 1418 C CA . HIS A 1 173 ? -10.414 -14.039 -10.773 1 97.81 173 HIS A CA 1
ATOM 1419 C C . HIS A 1 173 ? -9.914 -13.109 -9.672 1 97.81 173 HIS A C 1
ATOM 1421 O O . HIS A 1 173 ? -10.68 -12.695 -8.805 1 97.81 173 HIS A O 1
ATOM 1427 N N . ILE A 1 174 ? -8.68 -12.883 -9.648 1 97.12 174 ILE A N 1
ATOM 1428 C CA . ILE A 1 174 ? -8.094 -12.07 -8.586 1 97.12 174 ILE A CA 1
ATOM 1429 C C . ILE A 1 174 ? -7.52 -10.789 -9.18 1 97.12 174 ILE A C 1
ATOM 1431 O O . ILE A 1 174 ? -6.664 -10.828 -10.07 1 97.12 174 ILE A O 1
ATOM 1435 N N . GLY A 1 175 ? -8.047 -9.719 -8.719 1 94.62 175 GLY A N 1
ATOM 1436 C CA . GLY A 1 175 ? -7.523 -8.414 -9.094 1 94.62 175 GLY A CA 1
ATOM 1437 C C . GLY A 1 175 ? -6.828 -7.699 -7.953 1 94.62 175 GLY A C 1
ATOM 1438 O O . GLY A 1 175 ? -6.832 -8.18 -6.82 1 94.62 175 GLY A O 1
ATOM 1439 N N . VAL A 1 176 ? -6.113 -6.664 -8.312 1 94.12 176 VAL A N 1
ATOM 1440 C CA . VAL A 1 176 ? -5.457 -5.82 -7.316 1 94.12 176 VAL A CA 1
ATOM 1441 C C . VAL A 1 176 ? -6.195 -4.492 -7.191 1 94.12 176 VAL A C 1
ATOM 1443 O O . VAL A 1 176 ? -6.379 -3.783 -8.188 1 94.12 176 VAL A O 1
ATOM 1446 N N . SER A 1 177 ? -6.652 -4.219 -5.992 1 90.19 177 SER A N 1
ATOM 1447 C CA . SER A 1 177 ? -7.379 -2.977 -5.746 1 90.19 177 SER A CA 1
ATOM 1448 C C . SER A 1 177 ? -6.441 -1.773 -5.777 1 90.19 177 SER A C 1
ATOM 1450 O O . SER A 1 177 ? -5.355 -1.812 -5.195 1 90.19 177 SER A O 1
ATOM 1452 N N . VAL A 1 178 ? -6.863 -0.78 -6.496 1 89.94 178 VAL A N 1
ATOM 1453 C CA . VAL A 1 178 ? -6.102 0.464 -6.57 1 89.94 178 VAL A CA 1
ATOM 1454 C C . VAL A 1 178 ? -6.578 1.425 -5.484 1 89.94 178 VAL A C 1
ATOM 1456 O O . VAL A 1 178 ? -7.773 1.699 -5.367 1 89.94 178 VAL A O 1
ATOM 1459 N N . LYS A 1 179 ? -5.672 1.877 -4.723 1 89.44 179 LYS A N 1
ATOM 1460 C CA . LYS A 1 179 ? -5.973 2.838 -3.666 1 89.44 179 LYS A CA 1
ATOM 1461 C C . LYS A 1 179 ? -5.754 4.27 -4.145 1 89.44 179 LYS A C 1
ATOM 1463 O O . LYS A 1 179 ? -5.094 4.496 -5.16 1 89.44 179 LYS A O 1
ATOM 1468 N N . GLU A 1 180 ? -6.328 5.184 -3.34 1 88.81 180 GLU A N 1
ATOM 1469 C CA . GLU A 1 180 ? -6.164 6.594 -3.67 1 88.81 180 GLU A CA 1
ATOM 1470 C C . GLU A 1 180 ? -4.688 6.984 -3.701 1 88.81 180 GLU A C 1
ATOM 1472 O O . GLU A 1 180 ? -4.273 7.805 -4.523 1 88.81 180 GLU A O 1
ATOM 1477 N N . LEU A 1 181 ? -4.004 6.434 -2.789 1 91.94 181 LEU A N 1
ATOM 1478 C CA . LEU A 1 181 ? -2.576 6.73 -2.75 1 91.94 181 LEU A CA 1
ATOM 1479 C C . LEU A 1 181 ? -1.892 6.277 -4.035 1 91.94 181 LEU A C 1
ATOM 1481 O O . LEU A 1 181 ? -0.959 6.93 -4.508 1 91.94 181 LEU A O 1
ATOM 1485 N N . ASP A 1 182 ? -2.297 5.121 -4.602 1 89.75 182 ASP A N 1
ATOM 1486 C CA . ASP A 1 182 ? -1.732 4.648 -5.859 1 89.75 182 ASP A CA 1
ATOM 1487 C C . ASP A 1 182 ? -1.942 5.668 -6.977 1 89.75 182 ASP A C 1
ATOM 1489 O O . ASP A 1 182 ? -1.026 5.945 -7.75 1 89.75 182 ASP A O 1
ATOM 1493 N N . LEU A 1 183 ? -3.072 6.137 -7.031 1 87.19 183 LEU A N 1
ATOM 1494 C CA . LEU A 1 183 ? -3.402 7.133 -8.047 1 87.19 183 LEU A CA 1
ATOM 1495 C C . LEU A 1 183 ? -2.586 8.406 -7.848 1 87.19 183 LEU A C 1
ATOM 1497 O O . LEU A 1 183 ? -2.068 8.977 -8.812 1 87.19 183 LEU A O 1
ATOM 1501 N N . TYR A 1 184 ? -2.559 8.797 -6.629 1 86.94 184 TYR A N 1
ATOM 1502 C CA . TYR A 1 184 ? -1.777 9.977 -6.266 1 86.94 184 TYR A CA 1
ATOM 1503 C C . TYR A 1 184 ? -0.325 9.82 -6.699 1 86.94 184 TYR A C 1
ATOM 1505 O O . TYR A 1 184 ? 0.243 10.727 -7.316 1 86.94 184 TYR A O 1
ATOM 1513 N N . LEU A 1 185 ? 0.221 8.688 -6.453 1 88.44 185 LEU A N 1
ATOM 1514 C CA . LEU A 1 185 ? 1.631 8.453 -6.746 1 88.44 185 LEU A CA 1
ATOM 1515 C C . LEU A 1 185 ? 1.858 8.297 -8.242 1 88.44 185 LEU A C 1
ATOM 1517 O O . LEU A 1 185 ? 2.936 8.625 -8.75 1 88.44 185 LEU A O 1
ATOM 1521 N N . ALA A 1 186 ? 0.905 7.707 -8.914 1 85.25 186 ALA A N 1
ATOM 1522 C CA . ALA A 1 186 ? 1.029 7.516 -10.352 1 85.25 186 ALA A CA 1
ATOM 1523 C C . ALA A 1 186 ? 1.27 8.844 -11.062 1 85.25 186 ALA A C 1
ATOM 1525 O O . ALA A 1 186 ? 1.971 8.898 -12.078 1 85.25 186 ALA A O 1
ATOM 1526 N N . TYR A 1 187 ? 0.69 9.891 -10.523 1 75.56 187 TYR A N 1
ATOM 1527 C CA . TYR A 1 187 ? 0.867 11.219 -11.094 1 75.56 187 TYR A CA 1
ATOM 1528 C C . TYR A 1 187 ? 2.326 11.656 -11.016 1 75.56 187 TYR A C 1
ATOM 1530 O O . TYR A 1 187 ? 2.859 12.227 -11.969 1 75.56 187 TYR A O 1
ATOM 1538 N N . PHE A 1 188 ? 3.016 11.32 -10.023 1 76.19 188 PHE A N 1
ATOM 1539 C CA . PHE A 1 188 ? 4.383 11.773 -9.781 1 76.19 188 PHE A CA 1
ATOM 1540 C C . PHE A 1 188 ? 5.379 10.867 -10.5 1 76.19 188 PHE A C 1
ATOM 1542 O O . PHE A 1 188 ? 6.441 11.32 -10.93 1 76.19 188 PHE A O 1
ATOM 1549 N N . VAL A 1 189 ? 5.008 9.609 -10.531 1 75.62 189 VAL A N 1
ATOM 1550 C CA . VAL A 1 189 ? 5.91 8.648 -11.164 1 75.62 189 VAL A CA 1
ATOM 1551 C C . VAL A 1 189 ? 5.977 8.914 -12.664 1 75.62 189 VAL A C 1
ATOM 1553 O O . VAL A 1 189 ? 7.031 8.75 -13.281 1 75.62 189 VAL A O 1
ATOM 1556 N N . GLN A 1 190 ? 4.969 9.305 -13.273 1 64.56 190 GLN A N 1
ATOM 1557 C CA . GLN A 1 190 ? 4.926 9.516 -14.719 1 64.56 190 GLN A CA 1
ATOM 1558 C C . GLN A 1 190 ? 5.418 10.906 -15.086 1 64.56 190 GLN A C 1
ATOM 1560 O O . GLN A 1 190 ? 5.664 11.195 -16.266 1 64.56 190 GLN A O 1
ATOM 1565 N N . ALA A 1 191 ? 5.48 11.773 -14.133 1 60.62 191 ALA A N 1
ATOM 1566 C CA . ALA A 1 191 ? 5.969 13.109 -14.453 1 60.62 191 ALA A CA 1
ATOM 1567 C C . ALA A 1 191 ? 7.402 13.062 -14.977 1 60.62 191 ALA A C 1
ATOM 1569 O O . ALA A 1 191 ? 8.188 12.203 -14.57 1 60.62 191 ALA A O 1
ATOM 1570 N N . PRO A 1 192 ? 7.586 13.852 -16.094 1 56.62 192 PRO A N 1
ATOM 1571 C CA . PRO A 1 192 ? 8.945 13.914 -16.641 1 56.62 192 PRO A CA 1
ATOM 1572 C C . PRO A 1 192 ? 10 14.133 -15.555 1 56.62 192 PRO A C 1
ATOM 1574 O O . PRO A 1 192 ? 9.812 14.961 -14.664 1 56.62 192 PRO A O 1
ATOM 1577 N N . GLY A 1 193 ? 11.055 13.219 -15.461 1 52.53 193 GLY A N 1
ATOM 1578 C CA . GLY A 1 193 ? 12.141 13.328 -14.5 1 52.53 193 GLY A CA 1
ATOM 1579 C C . GLY A 1 193 ? 12.148 12.203 -13.484 1 52.53 193 GLY A C 1
ATOM 1580 O O . GLY A 1 193 ? 13.094 12.07 -12.703 1 52.53 193 GLY A O 1
ATOM 1581 N N . PHE A 1 194 ? 10.914 12.008 -13.148 1 53.34 194 PHE A N 1
ATOM 1582 C CA . PHE A 1 194 ? 10.961 10.883 -12.219 1 53.34 194 PHE A CA 1
ATOM 1583 C C . PHE A 1 194 ? 11.688 9.695 -12.852 1 53.34 194 PHE A C 1
ATOM 1585 O O . PHE A 1 194 ? 11.273 9.195 -13.898 1 53.34 194 PHE A O 1
ATOM 1592 N N . CYS A 1 195 ? 12.938 9.852 -12.977 1 41.28 195 CYS A N 1
ATOM 1593 C CA . CYS A 1 195 ? 13.852 8.852 -13.531 1 41.28 195 CYS A CA 1
ATOM 1594 C C . CYS A 1 195 ? 13.5 7.461 -13.023 1 41.28 195 CYS A C 1
ATOM 1596 O O . CYS A 1 195 ? 13.938 7.059 -11.945 1 41.28 195 CYS A O 1
ATOM 1598 N N . THR A 1 196 ? 12.359 7.145 -12.875 1 43.62 196 THR A N 1
ATOM 1599 C CA . THR A 1 196 ? 12.414 5.746 -12.461 1 43.62 196 THR A CA 1
ATOM 1600 C C . THR A 1 196 ? 12.992 4.875 -13.57 1 43.62 196 THR A C 1
ATOM 1602 O O . THR A 1 196 ? 12.5 4.887 -14.695 1 43.62 196 THR A O 1
ATOM 1605 N N . ARG A 1 197 ? 14.273 4.777 -13.711 1 36.69 197 ARG A N 1
ATOM 1606 C CA . ARG A 1 197 ? 14.836 3.66 -14.461 1 36.69 197 ARG A CA 1
ATOM 1607 C C . ARG A 1 197 ? 13.891 2.463 -14.453 1 36.69 197 ARG A C 1
ATOM 1609 O O . ARG A 1 197 ? 14.195 1.425 -15.047 1 36.69 197 ARG A O 1
ATOM 1616 N N . ALA A 1 198 ? 13.023 2.434 -13.641 1 36.47 198 ALA A N 1
ATOM 1617 C CA . ALA A 1 198 ? 12.211 1.22 -13.625 1 36.47 198 ALA A CA 1
ATOM 1618 C C . ALA A 1 198 ? 11.227 1.202 -14.797 1 36.47 198 ALA A C 1
ATOM 1620 O O . ALA A 1 198 ? 10.352 0.336 -14.867 1 36.47 198 ALA A O 1
ATOM 1621 N N . LYS A 1 199 ? 10.992 2.33 -15.508 1 38.06 199 LYS A N 1
ATOM 1622 C CA . LYS A 1 199 ? 10.125 2.162 -16.672 1 38.06 199 LYS A CA 1
ATOM 1623 C C . LYS A 1 199 ? 10.523 0.927 -17.469 1 38.06 199 LYS A C 1
ATOM 1625 O O . LYS A 1 199 ? 9.695 0.344 -18.172 1 38.06 199 LYS A O 1
ATOM 1630 N N . HIS A 1 200 ? 11.734 0.739 -17.703 1 31.97 200 HIS A N 1
ATOM 1631 C CA . HIS A 1 200 ? 12.117 -0.294 -18.656 1 31.97 200 HIS A CA 1
ATOM 1632 C C . HIS A 1 200 ? 11.695 -1.677 -18.172 1 31.97 200 HIS A C 1
ATOM 1634 O O . HIS A 1 200 ? 11.328 -2.537 -18.984 1 31.97 200 HIS A O 1
ATOM 1640 N N . GLU A 1 201 ? 12.062 -1.983 -16.953 1 34.81 201 GLU A N 1
ATOM 1641 C CA . GLU A 1 201 ? 12.023 -3.408 -16.641 1 34.81 201 GLU A CA 1
ATOM 1642 C C . GLU A 1 201 ? 10.594 -3.869 -16.359 1 34.81 201 GLU A C 1
ATOM 1644 O O . GLU A 1 201 ? 10.328 -5.07 -16.312 1 34.81 201 GLU A O 1
ATOM 1649 N N . MET A 1 202 ? 9.828 -3.045 -15.898 1 35.69 202 MET A N 1
ATOM 1650 C CA . MET A 1 202 ? 8.523 -3.598 -15.547 1 35.69 202 MET A CA 1
ATOM 1651 C C . MET A 1 202 ? 7.609 -3.662 -16.766 1 35.69 202 MET A C 1
ATOM 1653 O O . MET A 1 202 ? 6.387 -3.678 -16.625 1 35.69 202 MET A O 1
ATOM 1657 N N . CYS A 1 203 ? 8.125 -3.238 -17.844 1 33.09 203 CYS A N 1
ATOM 1658 C CA . CYS A 1 203 ? 7.219 -3.521 -18.938 1 33.09 203 CYS A CA 1
ATOM 1659 C C . CYS A 1 203 ? 6.746 -4.973 -18.906 1 33.09 203 CYS A C 1
ATOM 1661 O O . CYS A 1 203 ? 7.559 -5.891 -18.797 1 33.09 203 CYS A O 1
ATOM 1663 N N . PRO A 1 204 ? 5.566 -5.164 -18.625 1 36.72 204 PRO A N 1
ATOM 1664 C CA . PRO A 1 204 ? 5.039 -6.527 -18.703 1 36.72 204 PRO A CA 1
ATOM 1665 C C . PRO A 1 204 ? 5.594 -7.301 -19.906 1 36.72 204 PRO A C 1
ATOM 1667 O O . PRO A 1 204 ? 5.113 -7.137 -21.031 1 36.72 204 PRO A O 1
ATOM 1670 N N . VAL A 1 205 ? 6.852 -7.195 -20.281 1 32.62 205 VAL A N 1
ATOM 1671 C CA . VAL A 1 205 ? 7.137 -8.219 -21.281 1 32.62 205 VAL A CA 1
ATOM 1672 C C . VAL A 1 205 ? 6.809 -9.602 -20.719 1 32.62 205 VAL A C 1
ATOM 1674 O O . VAL A 1 205 ? 7.227 -9.938 -19.609 1 32.62 205 VAL A O 1
ATOM 1677 N N . PRO A 1 206 ? 5.691 -10.164 -21.188 1 36.19 206 PRO A N 1
ATOM 1678 C CA . PRO A 1 206 ? 5.332 -11.555 -20.906 1 36.19 206 PRO A CA 1
ATOM 1679 C C . PRO A 1 206 ? 6.531 -12.5 -20.984 1 36.19 206 PRO A C 1
ATOM 1681 O O . PRO A 1 206 ? 6.535 -13.438 -21.781 1 36.19 206 PRO A O 1
ATOM 1684 N N . ASN A 1 207 ? 7.672 -12.07 -20.516 1 39.97 207 ASN A N 1
ATOM 1685 C CA . ASN A 1 207 ? 8.695 -13.086 -20.719 1 39.97 207 ASN A CA 1
ATOM 1686 C C . ASN A 1 207 ? 8.484 -14.289 -19.797 1 39.97 207 ASN A C 1
ATOM 1688 O O . ASN A 1 207 ? 8.445 -14.141 -18.578 1 39.97 207 ASN A O 1
ATOM 1692 N N . THR A 1 208 ? 7.691 -15.203 -20.312 1 41.56 208 THR A N 1
ATOM 1693 C CA . THR A 1 208 ? 7.559 -16.484 -19.641 1 41.56 208 THR A CA 1
ATOM 1694 C C . THR A 1 208 ? 8.898 -17.219 -19.578 1 41.56 208 THR A C 1
ATOM 1696 O O . THR A 1 208 ? 9.789 -16.938 -20.391 1 41.56 208 THR A O 1
ATOM 1699 N N . ILE A 1 209 ? 9.172 -17.797 -18.641 1 40.25 209 ILE A N 1
ATOM 1700 C CA . ILE A 1 209 ? 10.414 -18.531 -18.422 1 40.25 209 ILE A CA 1
ATOM 1701 C C . ILE A 1 209 ? 10.75 -19.344 -19.672 1 40.25 209 ILE A C 1
ATOM 1703 O O . ILE A 1 209 ? 11.922 -19.594 -19.969 1 40.25 209 ILE A O 1
ATOM 1707 N N . TYR A 1 210 ? 9.805 -20.062 -20.422 1 32.03 210 TYR A N 1
ATOM 1708 C CA . TYR A 1 210 ? 10.203 -21.047 -21.422 1 32.03 210 TYR A CA 1
ATOM 1709 C C . TYR A 1 210 ? 10.297 -20.406 -22.812 1 32.03 210 TYR A C 1
ATOM 1711 O O . TYR A 1 210 ? 9.398 -19.656 -23.219 1 32.03 210 TYR A O 1
ATOM 1719 N N . PRO A 1 211 ? 11.453 -20.234 -23.344 1 32.97 211 PRO A N 1
ATOM 1720 C CA . PRO A 1 211 ? 11.523 -19.938 -24.766 1 32.97 211 PRO A CA 1
ATOM 1721 C C . PRO A 1 211 ? 10.703 -20.922 -25.625 1 32.97 211 PRO A C 1
ATOM 1723 O O . PRO A 1 211 ? 10.844 -22.125 -25.484 1 32.97 211 PRO A O 1
ATOM 1726 N N . HIS A 1 212 ? 9.438 -20.688 -25.875 1 29.58 212 HIS A N 1
ATOM 1727 C CA . HIS A 1 212 ? 8.75 -21.578 -26.797 1 29.58 212 HIS A CA 1
ATOM 1728 C C . HIS A 1 212 ? 9.539 -21.766 -28.078 1 29.58 212 HIS A C 1
ATOM 1730 O O . HIS A 1 212 ? 10.047 -20.797 -28.656 1 29.58 212 HIS A O 1
ATOM 1736 N N . ARG A 1 213 ? 10.125 -22.875 -28.266 1 27.97 213 ARG A N 1
ATOM 1737 C CA . ARG A 1 213 ? 10.492 -23.25 -29.625 1 27.97 213 ARG A CA 1
ATOM 1738 C C . ARG A 1 213 ? 9.359 -22.938 -30.594 1 27.97 213 ARG A C 1
ATOM 1740 O O . ARG A 1 213 ? 8.195 -23.25 -30.328 1 27.97 213 ARG A O 1
ATOM 1747 N N . ARG A 1 214 ? 9.523 -22.047 -31.578 1 29.11 214 ARG A N 1
ATOM 1748 C CA . ARG A 1 214 ? 8.703 -21.625 -32.719 1 29.11 214 ARG A CA 1
ATOM 1749 C C . ARG A 1 214 ? 8.094 -22.844 -33.406 1 29.11 214 ARG A C 1
ATOM 1751 O O . ARG A 1 214 ? 8.812 -23.609 -34.062 1 29.11 214 ARG A O 1
ATOM 1758 N N . VAL A 1 215 ? 7.23 -23.594 -32.875 1 25.91 215 VAL A N 1
ATOM 1759 C CA . VAL A 1 215 ? 6.645 -24.484 -33.906 1 25.91 215 VAL A CA 1
ATOM 1760 C C . VAL A 1 215 ? 6.016 -23.641 -35 1 25.91 215 VAL A C 1
ATOM 1762 O O . VAL A 1 215 ? 5.453 -22.578 -34.75 1 25.91 215 VAL A O 1
ATOM 1765 N N . PRO A 1 216 ? 6.332 -23.844 -36.281 1 27.55 216 PRO A N 1
ATOM 1766 C CA . PRO A 1 216 ? 5.809 -23.188 -37.5 1 27.55 216 PRO A CA 1
ATOM 1767 C C . PRO A 1 216 ? 4.281 -23.203 -37.562 1 27.55 216 PRO A C 1
ATOM 1769 O O . PRO A 1 216 ? 3.68 -24.281 -37.719 1 27.55 216 PRO A O 1
ATOM 1772 N N . SER A 1 217 ? 3.594 -22.719 -36.594 1 22.84 217 SER A N 1
ATOM 1773 C CA . SER A 1 217 ? 2.146 -22.844 -36.719 1 22.84 217 SER A CA 1
ATOM 1774 C C . SER A 1 217 ? 1.641 -22.156 -37.969 1 22.84 217 SER A C 1
ATOM 1776 O O . SER A 1 217 ? 2.143 -21.109 -38.344 1 22.84 217 SER A O 1
ATOM 1778 N N . THR A 1 218 ? 1.012 -22.938 -38.875 1 23.09 218 THR A N 1
ATOM 1779 C CA . THR A 1 218 ? 0.279 -22.625 -40.094 1 23.09 218 THR A CA 1
ATOM 1780 C C . THR A 1 218 ? -0.642 -21.422 -39.875 1 23.09 218 THR A C 1
ATOM 1782 O O . THR A 1 218 ? -0.601 -20.453 -40.625 1 23.09 218 THR A O 1
ATOM 1785 N N . SER A 1 219 ? -2.023 -21.719 -40.031 1 21.88 219 SER A N 1
ATOM 1786 C CA . SER A 1 219 ? -3.111 -20.953 -40.625 1 21.88 219 SER A CA 1
ATOM 1787 C C . SER A 1 219 ? -3.566 -19.812 -39.719 1 21.88 219 SER A C 1
ATOM 1789 O O . SER A 1 219 ? -3.381 -19.875 -38.5 1 21.88 219 SER A O 1
ATOM 1791 N N . GLU A 1 220 ? -4.117 -18.656 -40.312 1 23.84 220 GLU A N 1
ATOM 1792 C CA . GLU A 1 220 ? -4.484 -17.266 -40.125 1 23.84 220 GLU A CA 1
ATOM 1793 C C . GLU A 1 220 ? -5.625 -17.125 -39.094 1 23.84 220 GLU A C 1
ATOM 1795 O O . GLU A 1 220 ? -6.102 -16.031 -38.844 1 23.84 220 GLU A O 1
ATOM 1800 N N . THR A 1 221 ? -6.164 -18.172 -38.438 1 22.2 221 THR A N 1
ATOM 1801 C CA . THR A 1 221 ? -7.516 -17.766 -38.094 1 22.2 221 THR A CA 1
ATOM 1802 C C . THR A 1 221 ? -7.488 -16.641 -37.062 1 22.2 221 THR A C 1
ATOM 1804 O O . THR A 1 221 ? -6.645 -16.625 -36.156 1 22.2 221 THR A O 1
ATOM 1807 N N . LYS A 1 222 ? -8.141 -15.523 -37.344 1 23.34 222 LYS A N 1
ATOM 1808 C CA . LYS A 1 222 ? -8.461 -14.195 -36.844 1 23.34 222 LYS A CA 1
ATOM 1809 C C . LYS A 1 222 ? -9.023 -14.258 -35.406 1 23.34 222 LYS A C 1
ATOM 1811 O O . LYS A 1 222 ? -9.984 -13.547 -35.094 1 23.34 222 LYS A O 1
ATOM 1816 N N . GLY A 1 223 ? -8.617 -15.266 -34.625 1 19.52 223 GLY A N 1
ATOM 1817 C CA . GLY A 1 223 ? -9.445 -15.305 -33.406 1 19.52 223 GLY A CA 1
ATOM 1818 C C . GLY A 1 223 ? -9.305 -14.062 -32.562 1 19.52 223 GLY A C 1
ATOM 1819 O O . GLY A 1 223 ? -8.227 -13.461 -32.5 1 19.52 223 GLY A O 1
ATOM 1820 N N . GLY A 1 224 ? -10.438 -13.258 -32.5 1 20.25 224 GLY A N 1
ATOM 1821 C CA . GLY A 1 224 ? -10.797 -12.023 -31.828 1 20.25 224 GLY A CA 1
ATOM 1822 C C . GLY A 1 224 ? -10.516 -12.047 -30.328 1 20.25 224 GLY A C 1
ATOM 1823 O O . GLY A 1 224 ? -11.047 -12.891 -29.609 1 20.25 224 GLY A O 1
ATOM 1824 N N . ASN A 1 225 ? -9.289 -11.977 -29.984 1 20.8 225 ASN A N 1
ATOM 1825 C CA . ASN A 1 225 ? -8.805 -12.016 -28.609 1 20.8 225 ASN A CA 1
ATOM 1826 C C . ASN A 1 225 ? -9.508 -10.969 -27.75 1 20.8 225 ASN A C 1
ATOM 1828 O O . ASN A 1 225 ? -9.359 -9.766 -27.969 1 20.8 225 ASN A O 1
ATOM 1832 N N . GLY A 1 226 ? -10.844 -11.266 -27.547 1 20.7 226 GLY A N 1
ATOM 1833 C CA . GLY A 1 226 ? -11.688 -10.477 -26.656 1 20.7 226 GLY A CA 1
ATOM 1834 C C . GLY A 1 226 ? -11.023 -10.164 -25.328 1 20.7 226 GLY A C 1
ATOM 1835 O O . GLY A 1 226 ? -10.719 -11.078 -24.547 1 20.7 226 GLY A O 1
ATOM 1836 N N . GLY A 1 227 ? -10.016 -9.43 -25.422 1 21.41 227 GLY A N 1
ATOM 1837 C CA . GLY A 1 227 ? -9.344 -8.93 -24.234 1 21.41 227 GLY A CA 1
ATOM 1838 C C . GLY A 1 227 ? -10.297 -8.398 -23.188 1 21.41 227 GLY A C 1
ATOM 1839 O O . GLY A 1 227 ? -11.234 -7.656 -23.5 1 21.41 227 GLY A O 1
ATOM 1840 N N . ILE A 1 228 ? -10.617 -9.18 -22.25 1 21.94 228 ILE A N 1
ATOM 1841 C CA . ILE A 1 228 ? -11.469 -8.961 -21.094 1 21.94 228 ILE A CA 1
ATOM 1842 C C . ILE A 1 228 ? -11.102 -7.629 -20.438 1 21.94 228 ILE A C 1
ATOM 1844 O O . ILE A 1 228 ? -10.102 -7.539 -19.719 1 21.94 228 ILE A O 1
ATOM 1848 N N . LEU A 1 229 ? -10.758 -6.625 -21.234 1 24.55 229 LEU A N 1
ATOM 1849 C CA . LEU A 1 229 ? -10.695 -5.391 -20.469 1 24.55 229 LEU A CA 1
ATOM 1850 C C . LEU A 1 229 ? -12.039 -5.102 -19.797 1 24.55 229 LEU A C 1
ATOM 1852 O O . LEU A 1 229 ? -13.07 -5.059 -20.469 1 24.55 229 LEU A O 1
ATOM 1856 N N . THR A 1 230 ? -12.344 -5.793 -18.688 1 22.19 230 THR A N 1
ATOM 1857 C CA . THR A 1 230 ? -13.625 -5.43 -18.094 1 22.19 230 THR A CA 1
ATOM 1858 C C . THR A 1 230 ? -13.883 -3.934 -18.25 1 22.19 230 THR A C 1
ATOM 1860 O O . THR A 1 230 ? -13.07 -3.105 -17.844 1 22.19 230 THR A O 1
ATOM 1863 N N . GLU A 1 231 ? -14.359 -3.615 -19.328 1 23.28 231 GLU A N 1
ATOM 1864 C CA . GLU A 1 231 ? -14.977 -2.389 -19.828 1 23.28 231 GLU A CA 1
ATOM 1865 C C . GLU A 1 231 ? -15.93 -1.788 -18.797 1 23.28 231 GLU A C 1
ATOM 1867 O O . GLU A 1 231 ? -16.891 -2.439 -18.375 1 23.28 231 GLU A O 1
ATOM 1872 N N . TRP A 1 232 ? -15.328 -1.115 -17.812 1 22.41 232 TRP A N 1
ATOM 1873 C CA . TRP A 1 232 ? -16.25 -0.263 -17.078 1 22.41 232 TRP A CA 1
ATOM 1874 C C . TRP A 1 232 ? -17.125 0.542 -18.031 1 22.41 232 TRP A C 1
ATOM 1876 O O . TRP A 1 232 ? -16.641 1.438 -18.734 1 22.41 232 TRP A O 1
ATOM 1886 N N . ARG A 1 233 ? -17.906 -0.245 -18.828 1 21.72 233 ARG A N 1
ATOM 1887 C CA . ARG A 1 233 ? -18.891 0.427 -19.672 1 21.72 233 ARG A CA 1
ATOM 1888 C C . ARG A 1 233 ? -19.688 1.455 -18.875 1 21.72 233 ARG A C 1
ATOM 1890 O O . ARG A 1 233 ? -20.344 1.113 -17.891 1 21.72 233 ARG A O 1
ATOM 1897 N N . ALA A 1 234 ? -19.266 2.668 -18.953 1 21.89 234 ALA A N 1
ATOM 1898 C CA . ALA A 1 234 ? -20.10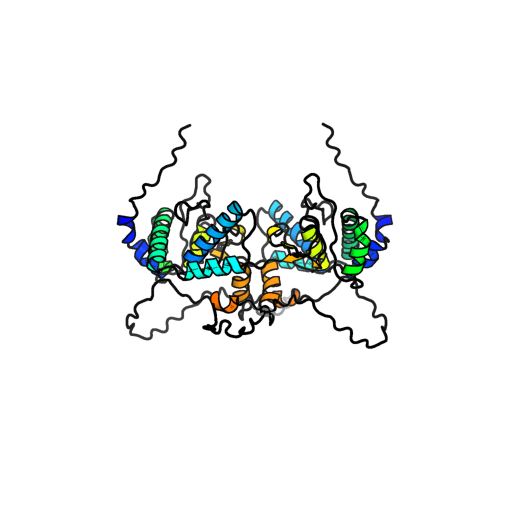9 3.811 -18.625 1 21.89 234 ALA A CA 1
ATOM 1899 C C . ALA A 1 234 ? -21.453 3.715 -19.328 1 21.89 234 ALA A C 1
ATOM 1901 O O . ALA A 1 234 ? -21.531 3.736 -20.562 1 21.89 234 ALA A O 1
ATOM 1902 N N . GLU A 1 235 ? -22.297 2.723 -18.969 1 21.19 235 GLU A N 1
ATOM 1903 C CA . GLU A 1 235 ? -23.641 2.736 -19.5 1 21.19 235 GLU A CA 1
ATOM 1904 C C . GLU A 1 235 ? -24.203 4.156 -19.578 1 21.19 235 GLU A C 1
ATOM 1906 O O . GLU A 1 235 ? -24.219 4.871 -18.578 1 21.19 235 GLU A O 1
ATOM 1911 N N . SER A 1 236 ? -23.922 4.816 -20.672 1 20.48 236 SER A N 1
ATOM 1912 C CA . SER A 1 236 ? -24.656 6.008 -21.078 1 20.48 236 SER A CA 1
ATOM 1913 C C . SER A 1 236 ? -26.172 5.809 -20.906 1 20.48 236 SER A C 1
ATOM 1915 O O . SER A 1 236 ? -26.734 4.848 -21.438 1 20.48 236 SER A O 1
ATOM 1917 N N . ARG A 1 237 ? -26.672 6.309 -19.812 1 20.97 237 ARG A N 1
ATOM 1918 C CA . ARG A 1 237 ? -28.109 6.426 -19.562 1 20.97 237 ARG A CA 1
ATOM 1919 C C . ARG A 1 237 ? -28.812 7.062 -20.766 1 20.97 237 ARG A C 1
ATOM 1921 O O . ARG A 1 237 ? -28.422 8.133 -21.219 1 20.97 237 ARG A O 1
ATOM 1928 N N . ALA A 1 238 ? -29.234 6.281 -21.719 1 19.88 238 ALA A N 1
ATOM 1929 C CA . ALA A 1 238 ? -30.188 6.82 -22.672 1 19.88 238 ALA A CA 1
ATOM 1930 C C . ALA A 1 238 ? -31.281 7.625 -21.969 1 19.88 238 ALA A C 1
ATOM 1932 O O . ALA A 1 238 ? -31.719 7.266 -20.875 1 19.88 238 ALA A O 1
ATOM 1933 N N . PRO A 1 239 ? -31.438 8.953 -22.344 1 21.17 239 PRO A N 1
ATOM 1934 C CA . PRO A 1 239 ? -32.469 9.867 -21.859 1 21.17 239 PRO A CA 1
ATOM 1935 C C . PRO A 1 239 ? -33.875 9.273 -21.969 1 21.17 239 PRO A C 1
ATOM 1937 O O . PRO A 1 239 ? -34.312 8.891 -23.062 1 21.17 239 PRO A O 1
ATOM 1940 N N . GLY A 1 240 ? -34.219 8.289 -21.219 1 19.03 240 GLY A N 1
ATOM 1941 C CA . GLY A 1 240 ? -35.594 7.789 -21.266 1 19.03 240 GLY A CA 1
ATOM 1942 C C . GLY A 1 240 ? -36.625 8.898 -21.297 1 19.03 240 GLY A C 1
ATOM 1943 O O . GLY A 1 240 ? -36.406 9.961 -20.719 1 19.03 240 GLY A O 1
ATOM 1944 N N . GLN A 1 241 ? -37.469 8.992 -22.438 1 20.88 241 GLN A N 1
ATOM 1945 C CA . GLN A 1 241 ? -38.688 9.727 -22.797 1 20.88 241 GLN A CA 1
ATOM 1946 C C . GLN A 1 241 ? -39.594 9.883 -21.594 1 20.88 241 GLN A C 1
ATOM 1948 O O . GLN A 1 241 ? -39.625 9.039 -20.703 1 20.88 241 GLN A O 1
ATOM 1953 N N . SER A 1 242 ? -40.062 11.203 -21.453 1 19.78 242 SER A N 1
ATOM 1954 C CA . SER A 1 242 ? -41.062 11.844 -20.578 1 19.78 242 SER A CA 1
ATOM 1955 C C . SER A 1 242 ? -42.344 11.039 -20.531 1 19.78 242 SER A C 1
ATOM 1957 O O . SER A 1 242 ? -42.875 10.633 -21.578 1 19.78 242 SER A O 1
ATOM 1959 N N . ARG A 1 243 ? -42.531 10.297 -19.516 1 21.02 243 ARG A N 1
ATOM 1960 C CA . ARG A 1 243 ? -43.719 9.516 -19.188 1 21.02 243 ARG A CA 1
ATOM 1961 C C . ARG A 1 243 ? -45 10.328 -19.406 1 21.02 243 ARG A C 1
ATOM 1963 O O . ARG A 1 243 ? -45.906 9.859 -20.078 1 21.02 243 ARG A O 1
ATOM 1970 N N . PRO A 1 244 ? -45.562 10.914 -18.344 1 22.5 244 PRO A N 1
ATOM 1971 C CA . PRO A 1 244 ? -46.969 10.68 -17.922 1 22.5 244 PRO A CA 1
ATOM 1972 C C . PRO A 1 244 ? -47.938 11.703 -18.516 1 22.5 244 PRO A C 1
ATOM 1974 O O . PRO A 1 244 ? -47.75 12.906 -18.344 1 22.5 244 PRO A O 1
ATOM 1977 N N . SER A 1 245 ? -48.375 11.68 -19.891 1 21.09 245 SER A N 1
ATOM 1978 C CA . SER A 1 245 ? -49.531 12.484 -20.234 1 21.09 245 SER A CA 1
ATOM 1979 C C . SER A 1 245 ? -50.656 12.32 -19.219 1 21.09 245 SER A C 1
ATOM 1981 O O . SER A 1 245 ? -50.875 11.211 -18.719 1 21.09 245 SER A O 1
ATOM 1983 N N . PRO A 1 246 ? -50.969 13.43 -18.453 1 24.16 246 PRO A N 1
ATOM 1984 C CA . PRO A 1 246 ? -52.094 13.578 -17.531 1 24.16 246 PRO A CA 1
ATOM 1985 C C . PRO A 1 246 ? -53.438 13.195 -18.156 1 24.16 246 PRO A C 1
ATOM 1987 O O . PRO A 1 246 ? -53.906 13.875 -19.062 1 24.16 246 PRO A O 1
ATOM 1990 N N . SER A 1 247 ? -53.594 12 -18.859 1 20.31 247 SER A N 1
ATOM 1991 C CA . SER A 1 247 ? -54.938 11.859 -19.375 1 20.31 247 SER A CA 1
ATOM 1992 C C . SER A 1 247 ? -55.969 12.109 -18.281 1 20.31 247 SER A C 1
ATOM 1994 O O . SER A 1 247 ? -55.875 11.562 -17.188 1 20.31 247 SER A O 1
ATOM 1996 N N . LEU A 1 248 ? -56.781 13.211 -18.328 1 21.94 248 LEU A N 1
ATOM 1997 C CA . LEU A 1 248 ? -58.062 13.703 -17.797 1 21.94 248 LEU A CA 1
ATOM 1998 C C . LEU A 1 248 ? -59.125 12.617 -17.844 1 21.94 248 LEU A C 1
ATOM 2000 O O . LEU A 1 248 ? -60.281 12.875 -17.516 1 21.94 248 LEU A O 1
ATOM 2004 N N . ARG A 1 249 ? -58.812 11.305 -18.391 1 18.52 249 ARG A N 1
ATOM 2005 C CA . ARG A 1 249 ? -60.125 10.766 -18.703 1 18.52 249 ARG A CA 1
ATOM 2006 C C . ARG A 1 249 ? -61.031 10.758 -17.469 1 18.52 249 ARG A C 1
ATOM 2008 O O . ARG A 1 249 ? -60.531 10.961 -16.344 1 18.52 249 ARG A O 1
ATOM 2015 N N . ALA A 1 250 ? -61.688 9.539 -17.328 1 20.36 250 ALA A N 1
ATOM 2016 C CA . ALA A 1 250 ? -63.062 9.102 -17.344 1 20.36 250 ALA A CA 1
ATOM 2017 C C . ALA A 1 250 ? -63.594 8.953 -15.914 1 20.36 250 ALA A C 1
ATOM 2019 O O . ALA A 1 250 ? -64.75 9.195 -15.656 1 20.36 250 ALA A O 1
ATOM 2020 N N . CYS A 1 251 ? -62.812 8.391 -14.758 1 21.66 251 CYS A N 1
ATOM 2021 C CA . CYS A 1 251 ? -63.969 8.031 -13.945 1 21.66 251 CYS A CA 1
ATOM 2022 C C . CYS A 1 251 ? -64.625 9.266 -13.32 1 21.66 251 CYS A C 1
ATOM 2024 O O . CYS A 1 251 ? -63.906 10.195 -12.922 1 21.66 251 CYS A O 1
ATOM 2026 N N . MET B 1 1 ? -5.75 0.401 40.906 1 25.56 1 MET B N 1
ATOM 2027 C CA . MET B 1 1 ? -4.816 1.046 39.969 1 25.56 1 MET B CA 1
ATOM 2028 C C . MET B 1 1 ? -5.543 2.033 39.062 1 25.56 1 MET B C 1
ATOM 2030 O O . MET B 1 1 ? -6.473 1.658 38.344 1 25.56 1 MET B O 1
ATOM 2034 N N . ASN B 1 2 ? -5.703 3.4 39.438 1 23.94 2 ASN B N 1
ATOM 2035 C CA . ASN B 1 2 ? -6.551 4.547 39.125 1 23.94 2 ASN B CA 1
ATOM 2036 C C . ASN B 1 2 ? -6.277 5.09 37.719 1 23.94 2 ASN B C 1
ATOM 2038 O O . ASN B 1 2 ? -5.199 5.617 37.469 1 23.94 2 ASN B O 1
ATOM 2042 N N . SER B 1 3 ? -6.727 4.441 36.656 1 27.11 3 SER B N 1
ATOM 2043 C CA . SER B 1 3 ? -6.535 4.688 35.219 1 27.11 3 SER B CA 1
ATOM 2044 C C . SER B 1 3 ? -7.008 6.082 34.844 1 27.11 3 SER B C 1
ATOM 2046 O O . SER B 1 3 ? -8.211 6.332 34.75 1 27.11 3 SER B O 1
ATOM 2048 N N . LYS B 1 4 ? -6.27 7.176 35.281 1 30.8 4 LYS B N 1
ATOM 2049 C CA . LYS B 1 4 ? -6.613 8.578 35.125 1 30.8 4 LYS B CA 1
ATOM 2050 C C . LYS B 1 4 ? -6.809 8.922 33.656 1 30.8 4 LYS B C 1
ATOM 2052 O O . LYS B 1 4 ? -5.844 8.961 32.875 1 30.8 4 LYS B O 1
ATOM 2057 N N . ILE B 1 5 ? -7.91 8.57 33.062 1 31.8 5 ILE B N 1
ATOM 2058 C CA . ILE B 1 5 ? -8.406 9.07 31.781 1 31.8 5 ILE B CA 1
ATOM 2059 C C . ILE B 1 5 ? -8.422 10.602 31.797 1 31.8 5 ILE B C 1
ATOM 2061 O O . ILE B 1 5 ? -9.188 11.219 32.531 1 31.8 5 ILE B O 1
ATOM 2065 N N . THR B 1 6 ? -7.301 11.328 31.859 1 32.44 6 THR B N 1
ATOM 2066 C CA . THR B 1 6 ? -7.305 12.789 31.828 1 32.44 6 THR B CA 1
ATOM 2067 C C . THR B 1 6 ? -8.273 13.312 30.781 1 32.44 6 THR B C 1
ATOM 2069 O O . THR B 1 6 ? -8.086 13.078 29.578 1 32.44 6 THR B O 1
ATOM 2072 N N . MET B 1 7 ? -9.539 13.438 31.078 1 29.84 7 MET B N 1
ATOM 2073 C CA . MET B 1 7 ? -10.656 14.102 30.422 1 29.84 7 MET B CA 1
ATOM 2074 C C . MET B 1 7 ? -10.242 15.469 29.891 1 29.84 7 MET B C 1
ATOM 2076 O O . MET B 1 7 ? -9.906 16.359 30.656 1 29.84 7 MET B O 1
ATOM 2080 N N . TYR B 1 8 ? -9.477 15.617 28.844 1 32.81 8 TYR B N 1
ATOM 2081 C CA . TYR B 1 8 ? -9.266 16.938 28.281 1 32.81 8 TYR B CA 1
ATOM 2082 C C . TYR B 1 8 ? -10.578 17.703 28.172 1 32.81 8 TYR B C 1
ATOM 2084 O O . TYR B 1 8 ? -11.617 17.141 27.844 1 32.81 8 TYR B O 1
ATOM 2092 N N . SER B 1 9 ? -10.852 18.734 29.016 1 33.66 9 SER B N 1
ATOM 2093 C CA . SER B 1 9 ? -12.008 19.625 29.156 1 33.66 9 SER B CA 1
ATOM 2094 C C . SER B 1 9 ? -12.453 20.156 27.797 1 33.66 9 SER B C 1
ATOM 2096 O O . SER B 1 9 ? -11.625 20.438 26.938 1 33.66 9 SER B O 1
ATOM 2098 N N . PRO B 1 10 ? -13.711 20.078 27.391 1 36.81 10 PRO B N 1
ATOM 2099 C CA . PRO B 1 10 ? -14.383 20.578 26.188 1 36.81 10 PRO B CA 1
ATOM 2100 C C . PRO B 1 10 ? -14.039 22.031 25.859 1 36.81 10 PRO B C 1
ATOM 2102 O O . PRO B 1 10 ? -14.258 22.484 24.75 1 36.81 10 PRO B O 1
ATOM 2105 N N . TYR B 1 11 ? -14.086 23.047 26.922 1 34.19 11 TYR B N 1
ATOM 2106 C CA . TYR B 1 11 ? -14.125 24.516 26.828 1 34.19 11 TYR B CA 1
ATOM 2107 C C . TYR B 1 11 ? -12.812 25.047 26.266 1 34.19 11 TYR B C 1
ATOM 2109 O O . TYR B 1 11 ? -12.602 26.266 26.25 1 34.19 11 TYR B O 1
ATOM 2117 N N . CYS B 1 12 ? -11.727 24.422 26.266 1 36.69 12 CYS B N 1
ATOM 2118 C CA . CYS B 1 12 ? -10.477 25.031 25.828 1 36.69 12 CYS B CA 1
ATOM 2119 C C . CYS B 1 12 ? -10.562 25.438 24.359 1 36.69 12 CYS B C 1
ATOM 2121 O O . CYS B 1 12 ? -9.555 25.781 23.75 1 36.69 12 CYS B O 1
ATOM 2123 N N . LEU B 1 13 ? -11.648 25.297 23.656 1 39.91 13 LEU B N 1
ATOM 2124 C CA . LEU B 1 13 ? -11.906 25.672 22.266 1 39.91 13 LEU B CA 1
ATOM 2125 C C . LEU B 1 13 ? -11.836 27.188 22.094 1 39.91 13 LEU B C 1
ATOM 2127 O O . LEU B 1 13 ? -11.586 27.672 20.984 1 39.91 13 LEU B O 1
ATOM 2131 N N . THR B 1 14 ? -12.438 28.062 23.016 1 42.44 14 THR B N 1
ATOM 2132 C CA . THR B 1 14 ? -12.656 29.484 22.781 1 42.44 14 THR B CA 1
ATOM 2133 C C . THR B 1 14 ? -11.336 30.203 22.594 1 42.44 14 THR B C 1
ATOM 2135 O O . THR B 1 14 ? -11.227 31.125 21.766 1 42.44 14 THR B O 1
ATOM 2138 N N . GLN B 1 15 ? -10.445 30.078 23.547 1 44.25 15 GLN B N 1
ATOM 2139 C CA . GLN B 1 15 ? -9.211 30.859 23.547 1 44.25 15 GLN B CA 1
ATOM 2140 C C . GLN B 1 15 ? -8.289 30.438 22.406 1 44.25 15 GLN B C 1
ATOM 2142 O O . GLN B 1 15 ? -7.418 31.188 21.984 1 44.25 15 GLN B O 1
ATOM 2147 N N . ASP B 1 16 ? -8.414 29.25 21.875 1 50.81 16 ASP B N 1
ATOM 2148 C CA . ASP B 1 16 ? -7.449 28.641 20.969 1 50.81 16 ASP B CA 1
ATOM 2149 C C . ASP B 1 16 ? -7.738 29.047 19.516 1 50.81 16 ASP B C 1
ATOM 2151 O O . ASP B 1 16 ? -6.867 28.938 18.656 1 50.81 16 ASP B O 1
ATOM 2155 N N . GLU B 1 17 ? -8.984 29.578 19.266 1 54.72 17 GLU B N 1
ATOM 2156 C CA . GLU B 1 17 ? -9.336 29.938 17.891 1 54.72 17 GLU B CA 1
ATOM 2157 C C . GLU B 1 17 ? -8.539 31.156 17.422 1 54.72 17 GLU B C 1
ATOM 2159 O O . GLU B 1 17 ? -8.297 31.312 16.219 1 54.72 17 GLU B O 1
ATOM 2164 N N . PHE B 1 18 ? -8.07 31.984 18.359 1 66.06 18 PHE B N 1
ATOM 2165 C CA . PHE B 1 18 ? -7.375 33.188 17.906 1 66.06 18 PHE B CA 1
ATOM 2166 C C . PHE B 1 18 ? -5.902 33.125 18.297 1 66.06 18 PHE B C 1
ATOM 2168 O O . PHE B 1 18 ? -5.289 34.188 18.547 1 66.06 18 PHE B O 1
ATOM 2175 N N . HIS B 1 19 ? -5.402 31.938 18.422 1 86.5 19 HIS B N 1
ATOM 2176 C CA . HIS B 1 19 ? -3.975 31.828 18.703 1 86.5 19 HIS B CA 1
ATOM 2177 C C . HIS B 1 19 ? -3.143 32.094 17.453 1 86.5 19 HIS B C 1
ATOM 2179 O O . HIS B 1 19 ? -3.498 31.625 16.359 1 86.5 19 HIS B O 1
ATOM 2185 N N . PRO B 1 20 ? -2.07 32.906 17.531 1 93.06 20 PRO B N 1
ATOM 2186 C CA . PRO B 1 20 ? -1.244 33.25 16.375 1 93.06 20 PRO B CA 1
ATOM 2187 C C . PRO B 1 20 ? -0.749 32 15.617 1 93.06 20 PRO B C 1
ATOM 2189 O O . PRO B 1 20 ? -0.65 32.031 14.391 1 93.06 20 PRO B O 1
ATOM 2192 N N . PHE B 1 21 ? -0.482 30.953 16.328 1 96.44 21 PHE B N 1
ATOM 2193 C CA . PHE B 1 21 ? -0.048 29.703 15.742 1 96.44 21 PHE B CA 1
ATOM 2194 C C . PHE B 1 21 ? -1.102 29.156 14.781 1 96.44 21 PHE B C 1
ATOM 2196 O O . PHE B 1 21 ? -0.783 28.781 13.656 1 96.44 21 PHE B O 1
ATOM 2203 N N . ILE B 1 22 ? -2.268 29.109 15.203 1 96.31 22 ILE B N 1
ATOM 2204 C CA . ILE B 1 22 ? -3.375 28.562 14.422 1 96.31 22 ILE B CA 1
ATOM 2205 C C . ILE B 1 22 ? -3.67 29.484 13.234 1 96.31 22 ILE B C 1
ATOM 2207 O O . ILE B 1 22 ? -3.822 29 12.109 1 96.31 22 ILE B O 1
ATOM 2211 N N . GLU B 1 23 ? -3.75 30.734 13.484 1 94.56 23 GLU B N 1
ATOM 2212 C CA . GLU B 1 23 ? -4.062 31.719 12.445 1 94.56 23 GLU B CA 1
ATOM 2213 C C . GLU B 1 23 ? -3.045 31.656 11.312 1 94.56 23 GLU B C 1
ATOM 2215 O O . GLU B 1 23 ? -3.404 31.797 10.141 1 94.56 23 GLU B O 1
ATOM 2220 N N . ALA B 1 24 ? -1.831 31.5 11.672 1 96.12 24 ALA B N 1
ATOM 2221 C CA . ALA B 1 24 ? -0.763 31.5 10.672 1 96.12 24 ALA B CA 1
ATOM 2222 C C . ALA B 1 24 ? -0.817 30.234 9.82 1 96.12 24 ALA B C 1
ATOM 2224 O O . ALA B 1 24 ? -0.476 30.266 8.633 1 96.12 24 ALA B O 1
ATOM 2225 N N . LEU B 1 25 ? -1.215 29.156 10.422 1 97 25 LEU B N 1
ATOM 2226 C CA . LEU B 1 25 ? -1.111 27.859 9.75 1 97 25 LEU B CA 1
ATOM 2227 C C . LEU B 1 25 ? -2.404 27.531 9.016 1 97 25 LEU B C 1
ATOM 2229 O O . LEU B 1 25 ? -2.395 26.75 8.055 1 97 25 LEU B O 1
ATOM 2233 N N . LEU B 1 26 ? -3.506 28.078 9.438 1 95.19 26 LEU B N 1
ATOM 2234 C CA . LEU B 1 26 ? -4.832 27.719 8.945 1 95.19 26 LEU B CA 1
ATOM 2235 C C . LEU B 1 26 ? -4.895 27.828 7.426 1 95.19 26 LEU B C 1
ATOM 2237 O O . LEU B 1 26 ? -5.375 26.906 6.754 1 95.19 26 LEU B O 1
ATOM 2241 N N . PRO B 1 27 ? -4.312 28.812 6.793 1 94.38 27 PRO B N 1
ATOM 2242 C CA . PRO B 1 27 ? -4.391 28.938 5.336 1 94.38 27 PRO B CA 1
ATOM 2243 C C . PRO B 1 27 ? -3.586 27.875 4.605 1 94.38 27 PRO B C 1
ATOM 2245 O O . PRO B 1 27 ? -3.74 27.688 3.395 1 94.38 27 PRO B O 1
ATOM 2248 N N . HIS B 1 28 ? -2.754 27.188 5.293 1 95.5 28 HIS B N 1
ATOM 2249 C CA . HIS B 1 28 ? -1.854 26.25 4.645 1 95.5 28 HIS B CA 1
ATOM 2250 C C . HIS B 1 28 ? -2.336 24.812 4.824 1 95.5 28 HIS B C 1
ATOM 2252 O O . HIS B 1 28 ? -1.727 23.875 4.301 1 95.5 28 HIS B O 1
ATOM 2258 N N . VAL B 1 29 ? -3.381 24.656 5.535 1 96.56 29 VAL B N 1
ATOM 2259 C CA . VAL B 1 29 ? -4 23.328 5.668 1 96.56 29 VAL B CA 1
ATOM 2260 C C . VAL B 1 29 ? -4.746 22.984 4.383 1 96.56 29 VAL B C 1
ATOM 2262 O O . VAL B 1 29 ? -5.562 23.766 3.895 1 96.56 29 VAL B O 1
ATOM 2265 N N . ARG B 1 30 ? -4.445 21.812 3.898 1 94 30 ARG B N 1
ATOM 2266 C CA . ARG B 1 30 ? -5.082 21.406 2.654 1 94 30 ARG B CA 1
ATOM 2267 C C . ARG B 1 30 ? -6.562 21.094 2.873 1 94 30 ARG B C 1
ATOM 2269 O O . ARG B 1 30 ? -6.926 20.438 3.85 1 94 30 ARG B O 1
ATOM 2276 N N . ALA B 1 31 ? -7.355 21.625 1.964 1 88.31 31 ALA B N 1
ATOM 2277 C CA . ALA B 1 31 ? -8.797 21.375 2.055 1 88.31 31 ALA B CA 1
ATOM 2278 C C . ALA B 1 31 ? -9.102 19.891 1.957 1 88.31 31 ALA B C 1
ATOM 2280 O O . ALA B 1 31 ? -10.062 19.406 2.562 1 88.31 31 ALA B O 1
ATOM 2281 N N . PHE B 1 32 ? -8.344 19.25 1.292 1 91.12 32 PHE B N 1
ATOM 2282 C CA . PHE B 1 32 ? -8.422 17.797 1.086 1 91.12 32 PHE B CA 1
ATOM 2283 C C . PHE B 1 32 ? -8.492 17.062 2.42 1 91.12 32 PHE B C 1
ATOM 2285 O O . PHE B 1 32 ? -9.141 16.031 2.529 1 91.12 32 PHE B O 1
ATOM 2292 N N . SER B 1 33 ? -7.84 17.594 3.41 1 96 33 SER B N 1
ATOM 2293 C CA . SER B 1 33 ? -7.613 16.875 4.656 1 96 33 SER B CA 1
ATOM 2294 C C . SER B 1 33 ? -8.922 16.609 5.387 1 96 33 SER B C 1
ATOM 2296 O O . SER B 1 33 ? -9.156 15.484 5.855 1 96 33 SER B O 1
ATOM 2298 N N . TYR B 1 34 ? -9.742 17.641 5.438 1 95.38 34 TYR B N 1
ATOM 2299 C CA . TYR B 1 34 ? -11.039 17.453 6.086 1 95.38 34 TYR B CA 1
ATOM 2300 C C . TYR B 1 34 ? -11.797 16.281 5.453 1 95.38 34 TYR B C 1
ATOM 2302 O O . TYR B 1 34 ? -12.273 15.391 6.156 1 95.38 34 TYR B O 1
ATOM 2310 N N . THR B 1 35 ? -11.883 16.312 4.176 1 96.06 35 THR B N 1
ATOM 2311 C CA . THR B 1 35 ? -12.625 15.297 3.439 1 96.06 35 THR B CA 1
ATOM 2312 C C . THR B 1 35 ? -12 13.914 3.648 1 96.06 35 THR B C 1
ATOM 2314 O O . THR B 1 35 ? -12.711 12.93 3.854 1 96.06 35 THR B O 1
ATOM 2317 N N . TRP B 1 36 ? -10.773 13.891 3.641 1 96.44 36 TRP B N 1
ATOM 2318 C CA . TRP B 1 36 ? -10.07 12.617 3.723 1 96.44 36 TRP B CA 1
ATOM 2319 C C . TRP B 1 36 ? -10.281 11.961 5.086 1 96.44 36 TRP B C 1
ATOM 2321 O O . TRP B 1 36 ? -10.656 10.789 5.168 1 96.44 36 TRP B O 1
ATOM 2331 N N . PHE B 1 37 ? -10.023 12.68 6.141 1 96.25 37 PHE B N 1
ATOM 2332 C CA . PHE B 1 37 ? -10.195 12.117 7.473 1 96.25 37 PHE B CA 1
ATOM 2333 C C . PHE B 1 37 ? -11.641 11.672 7.688 1 96.25 37 PHE B C 1
ATOM 2335 O O . PHE B 1 37 ? -11.891 10.594 8.242 1 96.25 37 PHE B O 1
ATOM 2342 N N . ASN B 1 38 ? -12.516 12.516 7.289 1 95.12 38 ASN B N 1
ATOM 2343 C CA . ASN B 1 38 ? -13.922 12.172 7.473 1 95.12 38 ASN B CA 1
ATOM 2344 C C . ASN B 1 38 ? -14.336 10.984 6.609 1 95.12 38 ASN B C 1
ATOM 2346 O O . ASN B 1 38 ? -15.125 10.148 7.031 1 95.12 38 ASN B O 1
ATOM 2350 N N . LEU B 1 39 ? -13.859 10.984 5.41 1 94.88 39 LEU B N 1
ATOM 2351 C CA . LEU B 1 39 ? -14.156 9.852 4.535 1 94.88 39 LEU B CA 1
ATOM 2352 C C . LEU B 1 39 ? -13.672 8.547 5.152 1 94.88 39 LEU B C 1
ATOM 2354 O O . LEU B 1 39 ? -14.406 7.555 5.172 1 94.88 39 LEU B O 1
ATOM 2358 N N . GLN B 1 40 ? -12.445 8.508 5.637 1 94.12 40 GLN B N 1
ATOM 2359 C CA . GLN B 1 40 ? -11.906 7.312 6.277 1 94.12 40 GLN B CA 1
ATOM 2360 C C . GLN B 1 40 ? -12.758 6.902 7.473 1 94.12 40 GLN B C 1
ATOM 2362 O O . GLN B 1 40 ? -12.992 5.711 7.695 1 94.12 40 GLN B O 1
ATOM 2367 N N . ALA B 1 41 ? -13.156 7.832 8.211 1 94.31 41 ALA B N 1
ATOM 2368 C CA . ALA B 1 41 ? -14 7.543 9.367 1 94.31 41 ALA B CA 1
ATOM 2369 C C . ALA B 1 41 ? -15.344 6.957 8.93 1 94.31 41 ALA B C 1
ATOM 2371 O O . ALA B 1 41 ? -15.836 6.008 9.547 1 94.31 41 ALA B O 1
ATOM 2372 N N . ARG B 1 42 ? -15.945 7.531 7.941 1 93.5 42 ARG B N 1
ATOM 2373 C CA . ARG B 1 42 ? -17.219 7.027 7.445 1 93.5 42 ARG B CA 1
ATOM 2374 C C . ARG B 1 42 ? -17.078 5.613 6.898 1 93.5 42 ARG B C 1
ATOM 2376 O O . ARG B 1 42 ? -17.984 4.785 7.059 1 93.5 42 ARG B O 1
ATOM 2383 N N . LYS B 1 43 ? -16.031 5.379 6.199 1 92.62 43 LYS B N 1
ATOM 2384 C CA . LYS B 1 43 ? -15.773 4.035 5.691 1 92.62 43 LYS B CA 1
ATOM 2385 C C . LYS B 1 43 ? -15.703 3.018 6.828 1 92.62 43 LYS B C 1
ATOM 2387 O O . LYS B 1 43 ? -16.266 1.93 6.73 1 92.62 43 LYS B O 1
ATOM 2392 N N . ARG B 1 44 ? -14.961 3.328 7.871 1 91.69 44 ARG B N 1
ATOM 2393 C CA . ARG B 1 44 ? -14.836 2.439 9.023 1 91.69 44 ARG B CA 1
ATOM 2394 C C . ARG B 1 44 ? -16.203 2.203 9.68 1 91.69 44 ARG B C 1
ATOM 2396 O O . ARG B 1 44 ? -16.516 1.075 10.055 1 91.69 44 ARG B O 1
ATOM 2403 N N . LYS B 1 45 ? -16.953 3.225 9.867 1 91.88 45 LYS B N 1
ATOM 2404 C CA . LYS B 1 45 ? -18.281 3.109 10.469 1 91.88 45 LYS B CA 1
ATOM 2405 C C . LYS B 1 45 ? -19.203 2.236 9.617 1 91.88 45 LYS B C 1
ATOM 2407 O O . LYS B 1 45 ? -19.969 1.424 10.148 1 91.88 45 LYS B O 1
ATOM 2412 N N . TYR B 1 46 ? -19.188 2.514 8.328 1 93.75 46 TYR B N 1
ATOM 2413 C CA . TYR B 1 46 ? -20 1.729 7.406 1 93.75 46 TYR B CA 1
ATOM 2414 C C . TYR B 1 46 ? -19.672 0.245 7.52 1 93.75 46 TYR B C 1
ATOM 2416 O O . TYR B 1 46 ? -20.578 -0.591 7.582 1 93.75 46 TYR B O 1
ATOM 2424 N N . PHE B 1 47 ? -18.422 -0.119 7.539 1 91.56 47 PHE B N 1
ATOM 2425 C CA . PHE B 1 47 ? -17.984 -1.508 7.633 1 91.56 47 PHE B CA 1
ATOM 2426 C C . PHE B 1 47 ? -18.453 -2.131 8.945 1 91.56 47 PHE B C 1
ATOM 2428 O O . PHE B 1 47 ? -18.891 -3.285 8.969 1 91.56 47 PHE B O 1
ATOM 2435 N N . LYS B 1 48 ? -18.297 -1.44 10.07 1 90.31 48 LYS B N 1
ATOM 2436 C CA . LYS B 1 48 ? -18.75 -1.933 11.375 1 90.31 48 LYS B CA 1
ATOM 2437 C C . LYS B 1 48 ? -20.25 -2.197 11.383 1 90.31 48 LYS B C 1
ATOM 2439 O O . LYS B 1 48 ? -20.703 -3.164 11.992 1 90.31 48 LYS B O 1
ATOM 2444 N N . LYS B 1 49 ? -20.953 -1.412 10.688 1 92.38 49 LYS B N 1
ATOM 2445 C CA . LYS B 1 49 ? -22.406 -1.514 10.672 1 92.38 49 LYS B CA 1
ATOM 2446 C C . LYS B 1 49 ? -22.875 -2.6 9.703 1 92.38 49 LYS B C 1
ATOM 2448 O O . LYS B 1 49 ? -23.812 -3.332 9.992 1 92.38 49 LYS B O 1
ATOM 2453 N N . HIS B 1 50 ? -22.25 -2.715 8.539 1 93.31 50 HIS B N 1
ATOM 2454 C CA . HIS B 1 50 ? -22.781 -3.541 7.457 1 93.31 50 HIS B CA 1
ATOM 2455 C C . HIS B 1 50 ? -21.938 -4.797 7.262 1 93.31 50 HIS B C 1
ATOM 2457 O O . HIS B 1 50 ? -22.312 -5.695 6.512 1 93.31 50 HIS B O 1
ATOM 2463 N N . GLU B 1 51 ? -20.688 -4.816 7.883 1 89.69 51 GLU B N 1
ATOM 2464 C CA . GLU B 1 51 ? -19.734 -5.91 7.734 1 89.69 51 GLU B CA 1
ATOM 2465 C C . GLU B 1 51 ? -19.344 -6.113 6.273 1 89.69 51 GLU B C 1
ATOM 2467 O O . GLU B 1 51 ? -19.156 -7.246 5.824 1 89.69 51 GLU B O 1
ATOM 2472 N N . LYS B 1 52 ? -19.562 -5.113 5.578 1 87.94 52 LYS B N 1
ATOM 2473 C CA . LYS B 1 52 ? -19.125 -5.055 4.188 1 87.94 52 LYS B CA 1
ATOM 2474 C C . LYS B 1 52 ? -18.5 -3.701 3.865 1 87.94 52 LYS B C 1
ATOM 2476 O O . LYS B 1 52 ? -18.844 -2.689 4.48 1 87.94 52 LYS B O 1
ATOM 2481 N N . LYS B 1 53 ? -17.562 -3.73 2.975 1 88.38 53 LYS B N 1
ATOM 2482 C CA . LYS B 1 53 ? -16.922 -2.486 2.555 1 88.38 53 LYS B CA 1
ATOM 2483 C C . LYS B 1 53 ? -17.859 -1.67 1.657 1 88.38 53 LYS B C 1
ATOM 2485 O O . LYS B 1 53 ? -18.703 -2.229 0.96 1 88.38 53 LYS B O 1
ATOM 2490 N N . MET B 1 54 ? -17.578 -0.331 1.662 1 92.06 54 MET B N 1
ATOM 2491 C CA . MET B 1 54 ? -18.312 0.566 0.782 1 92.06 54 MET B CA 1
ATOM 2492 C C . MET B 1 54 ? -17.953 0.33 -0.678 1 92.06 54 MET B C 1
ATOM 2494 O O . MET B 1 54 ? -16.781 0.125 -0.998 1 92.06 54 MET B O 1
ATOM 2498 N N . SER B 1 55 ? -19.031 0.289 -1.515 1 87.31 55 SER B N 1
ATOM 2499 C CA . SER B 1 55 ? -18.75 0.267 -2.945 1 87.31 55 SER B CA 1
ATOM 2500 C C . SER B 1 55 ? -18.109 1.575 -3.404 1 87.31 55 SER B C 1
ATOM 2502 O O . SER B 1 55 ? -18.125 2.566 -2.674 1 87.31 55 SER B O 1
ATOM 2504 N N . LYS B 1 56 ? -17.562 1.6 -4.586 1 86.12 56 LYS B N 1
ATOM 2505 C CA . LYS B 1 56 ? -16.922 2.793 -5.133 1 86.12 56 LYS B CA 1
ATOM 2506 C C . LYS B 1 56 ? -17.922 3.924 -5.312 1 86.12 56 LYS B C 1
ATOM 2508 O O . LYS B 1 56 ? -17.609 5.09 -5.07 1 86.12 56 LYS B O 1
ATOM 2513 N N . GLU B 1 57 ? -19.078 3.508 -5.711 1 90.12 57 GLU B N 1
ATOM 2514 C CA . GLU B 1 57 ? -20.125 4.5 -5.914 1 90.12 57 GLU B CA 1
ATOM 2515 C C . GLU B 1 57 ? -20.562 5.121 -4.59 1 90.12 57 GLU B C 1
ATOM 2517 O O . GLU B 1 57 ? -20.781 6.332 -4.512 1 90.12 57 GLU B O 1
ATOM 2522 N N . GLU B 1 58 ? -20.641 4.297 -3.646 1 93.75 58 GLU B N 1
ATOM 2523 C CA . GLU B 1 58 ? -20.984 4.801 -2.322 1 93.75 58 GLU B CA 1
ATOM 2524 C C . GLU B 1 58 ? -19.906 5.723 -1.775 1 93.75 58 GLU B C 1
ATOM 2526 O O . GLU B 1 58 ? -20.203 6.77 -1.201 1 93.75 58 GLU B O 1
ATOM 2531 N N . GLU B 1 59 ? -18.672 5.328 -1.927 1 94.12 59 GLU B N 1
ATOM 2532 C CA . GLU B 1 59 ? -17.547 6.156 -1.496 1 94.12 59 GLU B CA 1
ATOM 2533 C C . GLU B 1 59 ? -17.562 7.512 -2.199 1 94.12 59 GLU B C 1
ATOM 2535 O O . GLU B 1 59 ? -17.312 8.547 -1.577 1 94.12 59 GLU B O 1
ATOM 2540 N N . ARG B 1 60 ? -17.828 7.484 -3.486 1 93 60 ARG B N 1
ATOM 2541 C CA . ARG B 1 60 ? -17.891 8.719 -4.266 1 93 60 ARG B CA 1
ATOM 2542 C C . ARG B 1 60 ? -19 9.633 -3.754 1 93 60 ARG B C 1
ATOM 2544 O O . ARG B 1 60 ? -18.828 10.852 -3.656 1 93 60 ARG B O 1
ATOM 2551 N N . ALA B 1 61 ? -20.109 9.055 -3.492 1 95.75 61 ALA B N 1
ATOM 2552 C CA . ALA B 1 61 ? -21.234 9.836 -2.963 1 95.75 61 ALA B CA 1
ATOM 2553 C C . ALA B 1 61 ? -20.859 10.492 -1.639 1 95.75 61 ALA B C 1
ATOM 2555 O O . ALA B 1 61 ? -21.172 11.672 -1.417 1 95.75 61 ALA B O 1
ATOM 2556 N N . VAL B 1 62 ? -20.219 9.711 -0.788 1 96.25 62 VAL B N 1
ATOM 2557 C CA . VAL B 1 62 ? -19.797 10.25 0.501 1 96.25 62 VAL B CA 1
ATOM 2558 C C . VAL B 1 62 ? -18.766 11.367 0.287 1 96.25 62 VAL B C 1
ATOM 2560 O O . VAL B 1 62 ? -18.844 12.406 0.94 1 96.25 62 VAL B O 1
ATOM 2563 N N . LYS B 1 63 ? -17.844 11.133 -0.533 1 94.88 63 LYS B N 1
ATOM 2564 C CA . LYS B 1 63 ? -16.812 12.125 -0.836 1 94.88 63 LYS B CA 1
ATOM 2565 C C . LYS B 1 63 ? -17.438 13.43 -1.342 1 94.88 63 LYS B C 1
ATOM 2567 O O . LYS B 1 63 ? -17.047 14.516 -0.908 1 94.88 63 LYS B O 1
ATOM 2572 N N . ASP B 1 64 ? -18.375 13.344 -2.23 1 94.5 64 ASP B N 1
ATOM 2573 C CA . ASP B 1 64 ? -19.062 14.516 -2.777 1 94.5 64 ASP B CA 1
ATOM 2574 C C . ASP B 1 64 ? -19.797 15.289 -1.681 1 94.5 64 ASP B C 1
ATOM 2576 O O . ASP B 1 64 ? -19.781 16.516 -1.668 1 94.5 64 ASP B O 1
ATOM 2580 N N . GLU B 1 65 ? -20.422 14.555 -0.869 1 96.31 65 GLU B N 1
ATOM 2581 C CA . GLU B 1 65 ? -21.094 15.18 0.267 1 96.31 65 GLU B CA 1
ATOM 2582 C C . GLU B 1 65 ? -20.094 15.953 1.136 1 96.31 65 GLU B C 1
ATOM 2584 O O . GLU B 1 65 ? -20.359 17.094 1.508 1 96.31 65 GLU B O 1
ATOM 2589 N N . LEU B 1 66 ? -19.016 15.367 1.395 1 95.88 66 LEU B N 1
ATOM 2590 C CA . LEU B 1 66 ? -18.016 15.969 2.268 1 95.88 66 LEU B CA 1
ATOM 2591 C C . LEU B 1 66 ? -17.359 17.172 1.593 1 95.88 66 LEU B C 1
ATOM 2593 O O . LEU B 1 66 ? -17.016 18.156 2.256 1 95.88 66 LEU B O 1
ATOM 2597 N N . LEU B 1 67 ? -17.141 17.062 0.305 1 93.62 67 LEU B N 1
ATOM 2598 C CA . LEU B 1 67 ? -16.578 18.172 -0.458 1 93.62 67 LEU B CA 1
ATOM 2599 C C . LEU B 1 67 ? -17.516 19.375 -0.44 1 93.62 67 LEU B C 1
ATOM 2601 O O . LEU B 1 67 ? -17.062 20.516 -0.483 1 93.62 67 LEU B O 1
ATOM 2605 N N . GLY B 1 68 ? -18.734 19.094 -0.323 1 93 68 GLY B N 1
ATOM 2606 C CA . GLY B 1 68 ? -19.734 20.156 -0.34 1 93 68 GLY B CA 1
ATOM 2607 C C . GLY B 1 68 ? -19.984 20.766 1.025 1 93 68 GLY B C 1
ATOM 2608 O O . GLY B 1 68 ? -20.781 21.703 1.158 1 93 68 GLY B O 1
ATOM 2609 N N . GLU B 1 69 ? -19.328 20.297 2 1 93.75 69 GLU B N 1
ATOM 2610 C CA . GLU B 1 69 ? -19.484 20.844 3.344 1 93.75 69 GLU B CA 1
ATOM 2611 C C . GLU B 1 69 ? -19.078 22.312 3.391 1 93.75 69 GLU B C 1
ATOM 2613 O O . GLU B 1 69 ? -18.172 22.734 2.666 1 93.75 69 GLU B O 1
ATOM 2618 N N . LYS B 1 70 ? -19.703 23.078 4.32 1 94.12 70 LYS B N 1
ATOM 2619 C CA . LYS B 1 70 ? -19.422 24.516 4.449 1 94.12 70 LYS B CA 1
ATOM 2620 C C . LYS B 1 70 ? -17.969 24.766 4.855 1 94.12 70 LYS B C 1
ATOM 2622 O O . LYS B 1 70 ? -17.422 24.031 5.672 1 94.12 70 LYS B O 1
ATOM 2627 N N . SER B 1 71 ? -17.453 25.812 4.332 1 92.31 71 SER B N 1
ATOM 2628 C CA . SER B 1 71 ? -16.062 26.172 4.602 1 92.31 71 SER B CA 1
ATOM 2629 C C . SER B 1 71 ? -15.844 26.484 6.082 1 92.31 71 SER B C 1
ATOM 2631 O O . SER B 1 71 ? -14.781 26.172 6.633 1 92.31 71 SER B O 1
ATOM 2633 N N . GLU B 1 72 ? -16.812 27 6.699 1 93.44 72 GLU B N 1
ATOM 2634 C CA . GLU B 1 72 ? -16.703 27.359 8.109 1 93.44 72 GLU B CA 1
ATOM 2635 C C . GLU B 1 72 ? -16.516 26.109 8.984 1 93.44 72 GLU B C 1
ATOM 2637 O O . GLU B 1 72 ? -15.781 26.156 9.977 1 93.44 72 GLU B O 1
ATOM 2642 N N . ILE B 1 73 ? -17.188 25.078 8.609 1 93.75 73 ILE B N 1
ATOM 2643 C CA . ILE B 1 73 ? -17.078 23.828 9.352 1 93.75 73 ILE B CA 1
ATOM 2644 C C . ILE B 1 73 ? -15.672 23.25 9.18 1 93.75 73 ILE B C 1
ATOM 2646 O O . ILE B 1 73 ? -15.055 22.812 10.148 1 93.75 73 ILE B O 1
ATOM 2650 N N . LYS B 1 74 ? -15.188 23.281 8 1 94 74 LYS B N 1
ATOM 2651 C CA . LYS B 1 74 ? -13.844 22.797 7.711 1 94 74 LYS B CA 1
ATOM 2652 C C . LYS B 1 74 ? -12.789 23.594 8.453 1 94 74 LYS B C 1
ATOM 2654 O O . LYS B 1 74 ? -11.844 23.031 9.008 1 94 74 LYS B O 1
ATOM 2659 N N . GLN B 1 75 ? -12.977 24.875 8.5 1 93.12 75 GLN B N 1
ATOM 2660 C CA . GLN B 1 75 ? -12.031 25.766 9.172 1 93.12 75 GLN B CA 1
ATOM 2661 C C . GLN B 1 75 ? -12.039 25.516 10.68 1 93.12 75 GLN B C 1
ATOM 2663 O O . GLN B 1 75 ? -10.984 25.516 11.32 1 93.12 75 GLN B O 1
ATOM 2668 N N . LYS B 1 76 ? -13.219 25.391 11.188 1 93 76 LYS B N 1
ATOM 2669 C CA . LYS B 1 76 ? -13.32 25.109 12.617 1 93 76 LYS B CA 1
ATOM 2670 C C . LYS B 1 76 ? -12.625 23.812 12.977 1 93 76 LYS B C 1
ATOM 2672 O O . LYS B 1 76 ? -11.906 23.734 13.977 1 93 76 LYS B O 1
ATOM 2677 N N . TRP B 1 77 ? -12.914 22.797 12.195 1 93.56 77 TRP B N 1
ATOM 2678 C CA . TRP B 1 77 ? -12.25 21.516 12.391 1 93.56 77 TRP B CA 1
ATOM 2679 C C . TRP B 1 77 ? -10.734 21.672 12.344 1 93.56 77 TRP B C 1
ATOM 2681 O O . TRP B 1 77 ? -10.016 21.188 13.219 1 93.56 77 TRP B O 1
ATOM 2691 N N . ALA B 1 78 ? -10.273 22.328 11.297 1 95.31 78 ALA B N 1
ATOM 2692 C CA . ALA B 1 78 ? -8.836 22.531 11.109 1 95.31 78 ALA B CA 1
ATOM 2693 C C . ALA B 1 78 ? -8.242 23.297 12.297 1 95.31 78 ALA B C 1
ATOM 2695 O O . ALA B 1 78 ? -7.152 22.953 12.766 1 95.31 78 ALA B O 1
ATOM 2696 N N . SER B 1 79 ? -8.938 24.297 12.734 1 94 79 SER B N 1
ATOM 2697 C CA . SER B 1 79 ? -8.469 25.094 13.867 1 94 79 SER B CA 1
ATOM 2698 C C . SER B 1 79 ? -8.32 24.234 15.117 1 94 79 SER B C 1
ATOM 2700 O O . SER B 1 79 ? -7.309 24.328 15.82 1 94 79 SER B O 1
ATOM 2702 N N . ARG B 1 80 ? -9.273 23.422 15.336 1 92.88 80 ARG B N 1
ATOM 2703 C CA . ARG B 1 80 ? -9.234 22.547 16.5 1 92.88 80 ARG B CA 1
ATOM 2704 C C . ARG B 1 80 ? -8.07 21.562 16.391 1 92.88 80 ARG B C 1
ATOM 2706 O O . ARG B 1 80 ? -7.383 21.297 17.391 1 92.88 80 ARG B O 1
ATOM 2713 N N . LEU B 1 81 ? -7.945 21.031 15.25 1 94.75 81 LEU B N 1
ATOM 2714 C CA . LEU B 1 81 ? -6.867 20.062 15.055 1 94.75 81 LEU B CA 1
ATOM 2715 C C . LEU B 1 81 ? -5.504 20.734 15.203 1 94.75 81 LEU B C 1
ATOM 2717 O O . LEU B 1 81 ? -4.59 20.156 15.805 1 94.75 81 LEU B O 1
ATOM 2721 N N . LEU B 1 82 ? -5.371 21.922 14.68 1 96.62 82 LEU B N 1
ATOM 2722 C CA . LEU B 1 82 ? -4.117 22.672 14.805 1 96.62 82 LEU B CA 1
ATOM 2723 C C . LEU B 1 82 ? -3.809 22.969 16.266 1 96.62 82 LEU B C 1
ATOM 2725 O O . LEU B 1 82 ? -2.643 22.984 16.672 1 96.62 82 LEU B O 1
ATOM 2729 N N . ALA B 1 83 ? -4.836 23.234 17.016 1 95 83 ALA B N 1
ATOM 2730 C CA . ALA B 1 83 ? -4.633 23.438 18.438 1 95 83 ALA B CA 1
ATOM 2731 C C . ALA B 1 83 ? -4.062 22.188 19.109 1 95 83 ALA B C 1
ATOM 2733 O O . ALA B 1 83 ? -3.186 22.281 19.969 1 95 83 ALA B O 1
ATOM 2734 N N . LYS B 1 84 ? -4.535 21.031 18.75 1 93.62 84 LYS B N 1
ATOM 2735 C CA . LYS B 1 84 ? -4.008 19.766 19.266 1 93.62 84 LYS B CA 1
ATOM 2736 C C . LYS B 1 84 ? -2.561 19.562 18.844 1 93.62 84 LYS B C 1
ATOM 2738 O O . LYS B 1 84 ? -1.723 19.141 19.641 1 93.62 84 LYS B O 1
ATOM 2743 N N . LEU B 1 85 ? -2.342 19.891 17.625 1 96.31 85 LEU B N 1
ATOM 2744 C CA . LEU B 1 85 ? -0.996 19.75 17.078 1 96.31 85 LEU B CA 1
ATOM 2745 C C . LEU B 1 85 ? -0.004 20.625 17.828 1 96.31 85 LEU B C 1
ATOM 2747 O O . LEU B 1 85 ? 1.118 20.203 18.125 1 96.31 85 LEU B O 1
ATOM 2751 N N . ARG B 1 86 ? -0.386 21.797 18.078 1 96.5 86 ARG B N 1
ATOM 2752 C CA . ARG B 1 86 ? 0.478 22.734 18.812 1 96.5 86 ARG B CA 1
ATOM 2753 C C . ARG B 1 86 ? 0.934 22.125 20.125 1 96.5 86 ARG B C 1
ATOM 2755 O O . ARG B 1 86 ? 2.1 22.266 20.516 1 96.5 86 ARG B O 1
ATOM 2762 N N . LYS B 1 87 ? 0.03 21.438 20.75 1 95.75 87 LYS B N 1
ATOM 2763 C CA . LYS B 1 87 ? 0.345 20.844 22.047 1 95.75 87 LYS B CA 1
ATOM 2764 C C . LYS B 1 87 ? 1.333 19.688 21.891 1 95.75 87 LYS B C 1
ATOM 2766 O O . LYS B 1 87 ? 2.094 19.391 22.812 1 95.75 87 LYS B O 1
ATOM 2771 N N . ASP B 1 88 ? 1.325 19.078 20.766 1 97.06 88 ASP B N 1
ATOM 2772 C CA . ASP B 1 88 ? 2.156 17.891 20.562 1 97.06 88 ASP B CA 1
ATOM 2773 C C . ASP B 1 88 ? 3.51 18.266 19.969 1 97.06 88 ASP B C 1
ATOM 2775 O O . ASP B 1 88 ? 4.414 17.438 19.891 1 97.06 88 ASP B O 1
ATOM 2779 N N . ILE B 1 89 ? 3.607 19.422 19.5 1 98 89 ILE B N 1
ATOM 2780 C CA . ILE B 1 89 ? 4.895 19.938 19.031 1 98 89 ILE B CA 1
ATOM 2781 C C . ILE B 1 89 ? 5.648 20.578 20.203 1 98 89 ILE B C 1
ATOM 2783 O O . ILE B 1 89 ? 5.078 21.375 20.953 1 98 89 ILE B O 1
ATOM 2787 N N . ARG B 1 90 ? 6.848 20.25 20.312 1 97.88 90 ARG B N 1
ATOM 2788 C CA . ARG B 1 90 ? 7.637 20.859 21.375 1 97.88 90 ARG B CA 1
ATOM 2789 C C . ARG B 1 90 ? 7.668 22.375 21.234 1 97.88 90 ARG B C 1
ATOM 2791 O O . ARG B 1 90 ? 7.781 22.906 20.125 1 97.88 90 ARG B O 1
ATOM 2798 N N . PRO B 1 91 ? 7.605 23.078 22.344 1 97.12 91 PRO B N 1
ATOM 2799 C CA . PRO B 1 91 ? 7.484 24.547 22.312 1 97.12 91 PRO B CA 1
ATOM 2800 C C . PRO B 1 91 ? 8.625 25.219 21.547 1 97.12 91 PRO B C 1
ATOM 2802 O O . PRO B 1 91 ? 8.406 26.203 20.844 1 97.12 91 PRO B O 1
ATOM 2805 N N . GLU B 1 92 ? 9.828 24.703 21.641 1 97.06 92 GLU B N 1
ATOM 2806 C CA . GLU B 1 92 ? 10.992 25.328 21.031 1 97.06 92 GLU B CA 1
ATOM 2807 C C . GLU B 1 92 ? 10.906 25.266 19.5 1 97.06 92 GLU B C 1
ATOM 2809 O O . GLU B 1 92 ? 11.609 26.016 18.812 1 97.06 92 GLU B O 1
ATOM 2814 N N . PHE B 1 93 ? 10.008 24.422 19.031 1 97.94 93 PHE B N 1
ATOM 2815 C CA . PHE B 1 93 ? 9.969 24.234 17.578 1 97.94 93 PHE B CA 1
ATOM 2816 C C . PHE B 1 93 ? 8.719 24.875 16.984 1 97.94 93 PHE B C 1
ATOM 2818 O O . PHE B 1 93 ? 8.547 24.891 15.766 1 97.94 93 PHE B O 1
ATOM 2825 N N . ARG B 1 94 ? 7.812 25.375 17.734 1 97.75 94 ARG B N 1
ATOM 2826 C CA . ARG B 1 94 ? 6.52 25.859 17.266 1 97.75 94 ARG B CA 1
ATOM 2827 C C . ARG B 1 94 ? 6.691 27.047 16.312 1 97.75 94 ARG B C 1
ATOM 2829 O O . ARG B 1 94 ? 6.039 27.109 15.258 1 97.75 94 ARG B O 1
ATOM 2836 N N . GLU B 1 95 ? 7.539 27.938 16.703 1 97.31 95 GLU B N 1
ATOM 2837 C CA . GLU B 1 95 ? 7.781 29.078 15.836 1 97.31 95 GLU B CA 1
ATOM 2838 C C . GLU B 1 95 ? 8.414 28.656 14.516 1 97.31 95 GLU B C 1
ATOM 2840 O O . GLU B 1 95 ? 8.016 29.125 13.445 1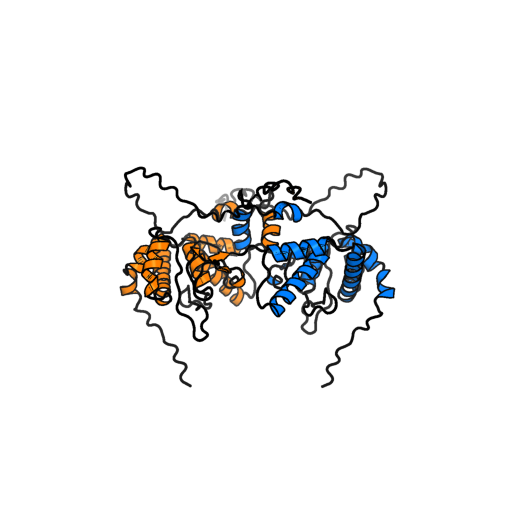 97.31 95 GLU B O 1
ATOM 2845 N N . ASP B 1 96 ? 9.406 27.828 14.625 1 97.56 96 ASP B N 1
ATOM 2846 C CA . ASP B 1 96 ? 10.055 27.312 13.414 1 97.56 96 ASP B CA 1
ATOM 2847 C C . ASP B 1 96 ? 9.047 26.609 12.508 1 97.56 96 ASP B C 1
ATOM 2849 O O . ASP B 1 96 ? 9.109 26.734 11.289 1 97.56 96 ASP B O 1
ATOM 2853 N N . PHE B 1 97 ? 8.188 25.891 13.109 1 98.38 97 PHE B N 1
ATOM 2854 C CA . PHE B 1 97 ? 7.164 25.188 12.336 1 98.38 97 PHE B CA 1
ATOM 2855 C C . PHE B 1 97 ? 6.32 26.172 11.539 1 98.38 97 PHE B C 1
ATOM 2857 O O . PHE B 1 97 ? 6.125 26 10.336 1 98.38 97 PHE B O 1
ATOM 2864 N N . VAL B 1 98 ? 5.84 27.188 12.195 1 98.06 98 VAL B N 1
ATOM 2865 C CA . VAL B 1 98 ? 5.031 28.203 11.531 1 98.06 98 VAL B CA 1
ATOM 2866 C C . VAL B 1 98 ? 5.828 28.844 10.398 1 98.06 98 VAL B C 1
ATOM 2868 O O . VAL B 1 98 ? 5.336 28.953 9.273 1 98.06 98 VAL B O 1
ATOM 2871 N N . LEU B 1 99 ? 7.074 29.203 10.641 1 98.25 99 LEU B N 1
ATOM 2872 C CA . LEU B 1 99 ? 7.902 29.891 9.656 1 98.25 99 LEU B CA 1
ATOM 2873 C C . LEU B 1 99 ? 8.188 28.984 8.461 1 98.25 99 LEU B C 1
ATOM 2875 O O . LEU B 1 99 ? 8.211 29.453 7.32 1 98.25 99 LEU B O 1
ATOM 2879 N N . THR B 1 100 ? 8.375 27.734 8.664 1 97.69 100 THR B N 1
ATOM 2880 C CA . THR B 1 100 ? 8.703 26.828 7.582 1 97.69 100 THR B CA 1
ATOM 2881 C C . THR B 1 100 ? 7.465 26.516 6.738 1 97.69 100 THR B C 1
ATOM 2883 O O . THR B 1 100 ? 7.539 26.484 5.508 1 97.69 100 THR B O 1
ATOM 2886 N N . ILE B 1 101 ? 6.379 26.328 7.391 1 97.56 101 ILE B N 1
ATOM 2887 C CA . ILE B 1 101 ? 5.145 26.016 6.676 1 97.56 101 ILE B CA 1
ATOM 2888 C C . ILE B 1 101 ? 4.691 27.219 5.859 1 97.56 101 ILE B C 1
ATOM 2890 O O . ILE B 1 101 ? 4.156 27.062 4.758 1 97.56 101 ILE B O 1
ATOM 2894 N N . THR B 1 102 ? 4.898 28.406 6.371 1 95.56 102 THR B N 1
ATOM 2895 C CA . THR B 1 102 ? 4.469 29.625 5.691 1 95.56 102 THR B CA 1
ATOM 2896 C C . THR B 1 102 ? 5.5 30.062 4.652 1 95.56 102 THR B C 1
ATOM 2898 O O . THR B 1 102 ? 5.289 31.031 3.93 1 95.56 102 THR B O 1
ATOM 2901 N N . GLY B 1 103 ? 6.645 29.422 4.574 1 95.5 103 GLY B N 1
ATOM 2902 C CA . GLY B 1 103 ? 7.645 29.703 3.555 1 95.5 103 GLY B CA 1
ATOM 2903 C C . GLY B 1 103 ? 8.602 30.812 3.945 1 95.5 103 GLY B C 1
ATOM 2904 O O . GLY B 1 103 ? 9.359 31.312 3.109 1 95.5 103 GLY B O 1
ATOM 2905 N N . LYS B 1 104 ? 8.617 31.203 5.129 1 96.75 104 LYS B N 1
ATOM 2906 C CA . LYS B 1 104 ? 9.453 32.312 5.602 1 96.75 104 LYS B CA 1
ATOM 2907 C C . LYS B 1 104 ? 10.82 31.797 6.047 1 96.75 104 LYS B C 1
ATOM 2909 O O . LYS B 1 104 ? 11.758 32.594 6.219 1 96.75 104 LYS B O 1
ATOM 2914 N N . LYS B 1 105 ? 10.93 30.547 6.246 1 97.06 105 LYS B N 1
ATOM 2915 C CA . LYS B 1 105 ? 12.172 29.875 6.629 1 97.06 105 LYS B CA 1
ATOM 2916 C C . LYS B 1 105 ? 12.32 28.547 5.898 1 97.06 105 LYS B C 1
ATOM 2918 O O . LYS B 1 105 ? 11.328 27.891 5.566 1 97.06 105 LYS B O 1
ATOM 2923 N N . ALA B 1 106 ? 13.539 28.188 5.672 1 96.69 106 ALA B N 1
ATOM 2924 C CA . ALA B 1 106 ? 13.789 26.875 5.094 1 96.69 106 ALA B CA 1
ATOM 2925 C C . ALA B 1 106 ? 13.406 25.766 6.078 1 96.69 106 ALA B C 1
ATOM 2927 O O . ALA B 1 106 ? 13.594 25.922 7.289 1 96.69 106 ALA B O 1
ATOM 2928 N N . PRO B 1 107 ? 12.977 24.703 5.512 1 96 107 PRO B N 1
ATOM 2929 C CA . PRO B 1 107 ? 12.539 23.609 6.387 1 96 107 PRO B CA 1
ATOM 2930 C C . PRO B 1 107 ? 13.648 23.109 7.309 1 96 107 PRO B C 1
ATOM 2932 O O . PRO B 1 107 ? 14.789 22.953 6.871 1 96 107 PRO B O 1
ATOM 2935 N N . CYS B 1 108 ? 13.32 22.969 8.492 1 97.06 108 CYS B N 1
ATOM 2936 C CA . CYS B 1 108 ? 14.172 22.375 9.508 1 97.06 108 CYS B CA 1
ATOM 2937 C C . CYS B 1 108 ? 13.391 21.359 10.344 1 97.06 108 CYS B C 1
ATOM 2939 O O . CYS B 1 108 ? 12.164 21.266 10.227 1 97.06 108 CYS B O 1
ATOM 2941 N N . CYS B 1 109 ? 14.086 20.656 11.125 1 97.94 109 CYS B N 1
ATOM 2942 C CA . CYS B 1 109 ? 13.43 19.625 11.922 1 97.94 109 CYS B CA 1
ATOM 2943 C C . CYS B 1 109 ? 12.477 20.25 12.938 1 97.94 109 CYS B C 1
ATOM 2945 O O . CYS B 1 109 ? 12.781 21.281 13.539 1 97.94 109 CYS B O 1
ATOM 2947 N N . VAL B 1 110 ? 11.32 19.672 13.039 1 98.38 110 VAL B N 1
ATOM 2948 C CA . VAL B 1 110 ? 10.312 19.969 14.055 1 98.38 110 VAL B CA 1
ATOM 2949 C C . VAL B 1 110 ? 10.031 18.703 14.883 1 98.38 110 VAL B C 1
ATOM 2951 O O . VAL B 1 110 ? 9.469 17.734 14.375 1 98.38 110 VAL B O 1
ATOM 2954 N N . LEU B 1 111 ? 10.391 18.75 16.156 1 98.44 111 LEU B N 1
ATOM 2955 C CA . LEU B 1 111 ? 10.266 17.562 16.984 1 98.44 111 LEU B CA 1
ATOM 2956 C C . LEU B 1 111 ? 8.977 17.594 17.797 1 98.44 111 LEU B C 1
ATOM 2958 O O . LEU B 1 111 ? 8.586 18.641 18.312 1 98.44 111 LEU B O 1
ATOM 2962 N N . SER B 1 112 ? 8.312 16.453 17.875 1 98.56 112 SER B N 1
ATOM 2963 C CA . SER B 1 112 ? 7.094 16.297 18.656 1 98.56 112 SER B CA 1
ATOM 2964 C C . SER B 1 112 ? 7.391 15.672 20.016 1 98.56 112 SER B C 1
ATOM 2966 O O . SER B 1 112 ? 8.5 15.195 20.266 1 98.56 112 SER B O 1
ATOM 2968 N N . ASN B 1 113 ? 6.391 15.75 20.906 1 98 113 ASN B N 1
ATOM 2969 C CA . ASN B 1 113 ? 6.473 15.086 22.203 1 98 113 ASN B CA 1
ATOM 2970 C C . ASN B 1 113 ? 6.355 13.57 22.062 1 98 113 ASN B C 1
ATOM 2972 O O . ASN B 1 113 ? 5.449 13.07 21.391 1 98 113 ASN B O 1
ATOM 2976 N N . PRO B 1 114 ? 7.285 12.812 22.656 1 97.38 114 PRO B N 1
ATOM 2977 C CA . PRO B 1 114 ? 7.203 11.352 22.578 1 97.38 114 PRO B CA 1
ATOM 2978 C C . PRO B 1 114 ? 6.125 10.773 23.5 1 97.38 114 PRO B C 1
ATOM 2980 O O . PRO B 1 114 ? 5.672 11.453 24.422 1 97.38 114 PRO B O 1
ATOM 2983 N N . ASP B 1 115 ? 5.723 9.617 23.156 1 96.44 115 ASP B N 1
ATOM 2984 C CA . ASP B 1 115 ? 4.863 8.875 24.078 1 96.44 115 ASP B CA 1
ATOM 2985 C C . ASP B 1 115 ? 5.68 8.234 25.188 1 96.44 115 ASP B C 1
ATOM 2987 O O . ASP B 1 115 ? 6.867 8.531 25.359 1 96.44 115 ASP B O 1
ATOM 2991 N N . GLN B 1 116 ? 5.055 7.391 26.031 1 96.56 116 GLN B N 1
ATOM 2992 C CA . GLN B 1 116 ? 5.703 6.773 27.188 1 96.56 116 GLN B CA 1
ATOM 2993 C C . GLN B 1 116 ? 6.855 5.875 26.75 1 96.56 116 GLN B C 1
ATOM 2995 O O . GLN B 1 116 ? 7.832 5.715 27.484 1 96.56 116 GLN B O 1
ATOM 3000 N N . LYS B 1 117 ? 6.773 5.371 25.562 1 96.5 117 LYS B N 1
ATOM 3001 C CA . LYS B 1 117 ? 7.797 4.469 25.047 1 96.5 117 LYS B CA 1
ATOM 3002 C C . LYS B 1 117 ? 8.836 5.23 24.219 1 96.5 117 LYS B C 1
ATOM 3004 O O . LYS B 1 117 ? 9.727 4.625 23.625 1 96.5 117 LYS B O 1
ATOM 3009 N N . GLY B 1 118 ? 8.672 6.539 24.125 1 96.5 118 GLY B N 1
ATOM 3010 C CA . GLY B 1 118 ? 9.633 7.352 23.391 1 96.5 118 GLY B CA 1
ATOM 3011 C C . GLY B 1 118 ? 9.344 7.422 21.906 1 96.5 118 GLY B C 1
ATOM 3012 O O . GLY B 1 118 ? 10.172 7.906 21.125 1 96.5 118 GLY B O 1
ATOM 3013 N N . LYS B 1 119 ? 8.211 6.949 21.5 1 97.12 119 LYS B N 1
ATOM 3014 C CA . LYS B 1 119 ? 7.824 6.91 20.094 1 97.12 119 LYS B CA 1
ATOM 3015 C C . LYS B 1 119 ? 6.879 8.055 19.75 1 97.12 119 LYS B C 1
ATOM 3017 O O . LYS B 1 119 ? 6.422 8.781 20.641 1 97.12 119 LYS B O 1
ATOM 3022 N N . ILE B 1 120 ? 6.68 8.242 18.5 1 97.75 120 ILE B N 1
ATOM 3023 C CA . ILE B 1 120 ? 5.797 9.305 18.031 1 97.75 120 ILE B CA 1
ATOM 3024 C C . ILE B 1 120 ? 4.383 9.07 18.547 1 97.75 120 ILE B C 1
ATOM 3026 O O . ILE B 1 120 ? 3.916 7.93 18.594 1 97.75 120 ILE B O 1
ATOM 3030 N N . ARG B 1 121 ? 3.736 10.055 18.906 1 97.44 121 ARG B N 1
ATOM 3031 C CA . ARG B 1 121 ? 2.398 9.961 19.484 1 97.44 121 ARG B CA 1
ATOM 3032 C C . ARG B 1 121 ? 1.339 9.867 18.391 1 97.44 121 ARG B C 1
ATOM 3034 O O . ARG B 1 121 ? 1.613 10.156 17.219 1 97.44 121 ARG B O 1
ATOM 3041 N N . ARG B 1 122 ? 0.16 9.422 18.828 1 95.44 122 ARG B N 1
ATOM 3042 C CA . ARG B 1 122 ? -1.04 9.383 18 1 95.44 122 ARG B CA 1
ATOM 3043 C C . ARG B 1 122 ? -2.092 10.359 18.516 1 95.44 122 ARG B C 1
ATOM 3045 O O . ARG B 1 122 ? -2.164 10.625 19.719 1 95.44 122 ARG B O 1
ATOM 3052 N N . ILE B 1 123 ? -2.828 10.984 17.594 1 93.31 123 ILE B N 1
ATOM 3053 C CA . ILE B 1 123 ? -3.824 11.961 18.016 1 93.31 123 ILE B CA 1
ATOM 3054 C C . ILE B 1 123 ? -5.16 11.664 17.328 1 93.31 123 ILE B C 1
ATOM 3056 O O . ILE B 1 123 ? -5.199 11.008 16.297 1 93.31 123 ILE B O 1
ATOM 3060 N N . ASP B 1 124 ? -6.18 12.117 17.984 1 92.44 124 ASP B N 1
ATOM 3061 C CA . ASP B 1 124 ? -7.527 12.047 17.422 1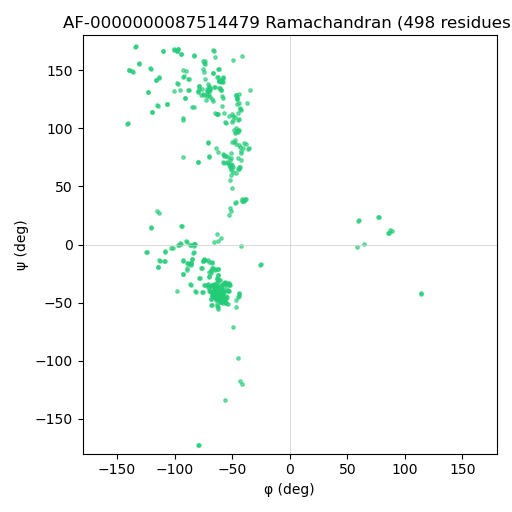 92.44 124 ASP B CA 1
ATOM 3062 C C . ASP B 1 124 ? -7.797 13.219 16.484 1 92.44 124 ASP B C 1
ATOM 3064 O O . ASP B 1 124 ? -7.75 14.375 16.906 1 92.44 124 ASP B O 1
ATOM 3068 N N . CYS B 1 125 ? -8.047 12.891 15.219 1 94.06 125 CYS B N 1
ATOM 3069 C CA . CYS B 1 125 ? -8.219 13.945 14.227 1 94.06 125 CYS B CA 1
ATOM 3070 C C . CYS B 1 125 ? -9.68 14.375 14.141 1 94.06 125 CYS B C 1
ATOM 3072 O O . CYS B 1 125 ? -9.984 15.43 13.578 1 94.06 125 CYS B O 1
ATOM 3074 N N . LEU B 1 126 ? -10.453 13.508 14.594 1 91.06 126 LEU B N 1
ATOM 3075 C CA . LEU B 1 126 ? -11.883 13.812 14.57 1 91.06 126 LEU B CA 1
ATOM 3076 C C . LEU B 1 126 ? -12.477 13.766 15.977 1 91.06 126 LEU B C 1
ATOM 3078 O O . LEU B 1 126 ? -11.797 13.359 16.922 1 91.06 126 LEU B O 1
ATOM 3082 N N . ARG B 1 127 ? -13.656 14.594 16.281 1 74.56 127 ARG B N 1
ATOM 3083 C CA . ARG B 1 127 ? -14.312 14.5 17.578 1 74.56 127 ARG B CA 1
ATOM 3084 C C . ARG B 1 127 ? -15.055 13.18 17.719 1 74.56 127 ARG B C 1
ATOM 3086 O O . ARG B 1 127 ? -15.711 12.719 16.781 1 74.56 127 ARG B O 1
ATOM 3093 N N . GLN B 1 128 ? -14.945 12.555 18.938 1 63 128 GLN B N 1
ATOM 3094 C CA . GLN B 1 128 ? -15.695 11.352 19.281 1 63 128 GLN B CA 1
ATOM 3095 C C . GLN B 1 128 ? -15.414 10.219 18.312 1 63 128 GLN B C 1
ATOM 3097 O O . GLN B 1 128 ? -16.203 9.266 18.203 1 63 128 GLN B O 1
ATOM 3102 N N . ALA B 1 129 ? -14.609 10.641 17.406 1 60.88 129 ALA B N 1
ATOM 3103 C CA . ALA B 1 129 ? -14.297 9.531 16.5 1 60.88 129 ALA B CA 1
ATOM 3104 C C . ALA B 1 129 ? -13.359 8.531 17.172 1 60.88 129 ALA B C 1
ATOM 3106 O O . ALA B 1 129 ? -12.68 8.859 18.156 1 60.88 129 ALA B O 1
ATOM 3107 N N . ASP B 1 130 ? -13.555 7.301 16.922 1 65.19 130 ASP B N 1
ATOM 3108 C CA . ASP B 1 130 ? -12.883 6.059 17.281 1 65.19 130 ASP B CA 1
ATOM 3109 C C . ASP B 1 130 ? -11.383 6.152 17.031 1 65.19 130 ASP B C 1
ATOM 3111 O O . ASP B 1 130 ? -10.695 6.969 17.641 1 65.19 130 ASP B O 1
ATOM 3115 N N . LYS B 1 131 ? -10.742 6.184 15.914 1 84.62 131 LYS B N 1
ATOM 3116 C CA . LYS B 1 131 ? -9.391 5.727 15.609 1 84.62 131 LYS B CA 1
ATOM 3117 C C . LYS B 1 131 ? -8.391 6.871 15.703 1 84.62 131 LYS B C 1
ATOM 3119 O O . LYS B 1 131 ? -8.703 8.008 15.359 1 84.62 131 LYS B O 1
ATOM 3124 N N . VAL B 1 132 ? -7.312 6.742 16.312 1 92.88 132 VAL B N 1
ATOM 3125 C CA . VAL B 1 132 ? -6.234 7.719 16.422 1 92.88 132 VAL B CA 1
ATOM 3126 C C . VAL B 1 132 ? -5.25 7.527 15.273 1 92.88 132 VAL B C 1
ATOM 3128 O O . VAL B 1 132 ? -5.176 6.445 14.688 1 92.88 132 VAL B O 1
ATOM 3131 N N . TRP B 1 133 ? -4.664 8.672 14.914 1 96.19 133 TRP B N 1
ATOM 3132 C CA . TRP B 1 133 ? -3.703 8.664 13.812 1 96.19 133 TRP B CA 1
ATOM 3133 C C . TRP B 1 133 ? -2.311 9.047 14.305 1 96.19 133 TRP B C 1
ATOM 3135 O O . TRP B 1 133 ? -2.166 9.906 15.18 1 96.19 133 TRP B O 1
ATOM 3145 N N . ARG B 1 134 ? -1.284 8.383 13.758 1 97.25 134 ARG B N 1
ATOM 3146 C CA . ARG B 1 134 ? 0.087 8.805 14.031 1 97.25 134 ARG B CA 1
ATOM 3147 C C . ARG B 1 134 ? 0.308 10.25 13.609 1 97.25 134 ARG B C 1
ATOM 3149 O O . ARG B 1 134 ? -0.184 10.68 12.562 1 97.25 134 ARG B O 1
ATOM 3156 N N . LEU B 1 135 ? 1.072 10.945 14.344 1 98.06 135 LEU B N 1
ATOM 3157 C CA . LEU B 1 135 ? 1.245 12.383 14.156 1 98.06 135 LEU B CA 1
ATOM 3158 C C . LEU B 1 135 ? 1.903 12.68 12.812 1 98.06 135 LEU B C 1
ATOM 3160 O O . LEU B 1 135 ? 1.541 13.648 12.133 1 98.06 135 LEU B O 1
ATOM 3164 N N . ASP B 1 136 ? 2.885 11.969 12.438 1 98.06 136 ASP B N 1
ATOM 3165 C CA . ASP B 1 136 ? 3.568 12.242 11.18 1 98.06 136 ASP B CA 1
ATOM 3166 C C . ASP B 1 136 ? 2.637 12.023 9.992 1 98.06 136 ASP B C 1
ATOM 3168 O O . ASP B 1 136 ? 2.701 12.758 9 1 98.06 136 ASP B O 1
ATOM 3172 N N . LEU B 1 137 ? 1.812 11.016 10.062 1 98.12 137 LEU B N 1
ATOM 3173 C CA . LEU B 1 137 ? 0.796 10.836 9.031 1 98.12 137 LEU B CA 1
ATOM 3174 C C . LEU B 1 137 ? -0.108 12.062 8.938 1 98.12 137 LEU B C 1
ATOM 3176 O O . LEU B 1 137 ? -0.381 12.555 7.84 1 98.12 137 LEU B O 1
ATOM 3180 N N . VAL B 1 138 ? -0.542 12.531 10.086 1 97.94 138 VAL B N 1
ATOM 3181 C CA . VAL B 1 138 ? -1.443 13.672 10.148 1 97.94 138 VAL B CA 1
ATOM 3182 C C . VAL B 1 138 ? -0.783 14.891 9.5 1 97.94 138 VAL B C 1
ATOM 3184 O O . VAL B 1 138 ? -1.409 15.594 8.703 1 97.94 138 VAL B O 1
ATOM 3187 N N . MET B 1 139 ? 0.463 15.102 9.773 1 98.5 139 MET B N 1
ATOM 3188 C CA . MET B 1 139 ? 1.19 16.266 9.258 1 98.5 139 MET B CA 1
ATOM 3189 C C . MET B 1 139 ? 1.273 16.219 7.734 1 98.5 139 MET B C 1
ATOM 3191 O O . MET B 1 139 ? 1.065 17.234 7.066 1 98.5 139 MET B O 1
ATOM 3195 N N . VAL B 1 140 ? 1.547 15.055 7.191 1 98.06 140 VAL B N 1
ATOM 3196 C CA . VAL B 1 140 ? 1.676 14.906 5.746 1 98.06 140 VAL B CA 1
ATOM 3197 C C . VAL B 1 140 ? 0.314 15.102 5.082 1 98.06 140 VAL B C 1
ATOM 3199 O O . VAL B 1 140 ? 0.214 15.734 4.027 1 98.06 140 VAL B O 1
ATOM 3202 N N . ILE B 1 141 ? -0.692 14.586 5.656 1 97.62 141 ILE B N 1
ATOM 3203 C CA . ILE B 1 141 ? -2.035 14.734 5.105 1 97.62 141 ILE B CA 1
ATOM 3204 C C . ILE B 1 141 ? -2.455 16.203 5.148 1 97.62 141 ILE B C 1
ATOM 3206 O O . ILE B 1 141 ? -2.979 16.734 4.168 1 97.62 141 ILE B O 1
ATOM 3210 N N . LEU B 1 142 ? -2.193 16.891 6.227 1 98.06 142 LEU B N 1
ATOM 3211 C CA . LEU B 1 142 ? -2.643 18.266 6.418 1 98.06 142 LEU B CA 1
ATOM 3212 C C . LEU B 1 142 ? -1.899 19.219 5.484 1 98.06 142 LEU B C 1
ATOM 3214 O O . LEU B 1 142 ? -2.498 20.141 4.93 1 98.06 142 LEU B O 1
ATOM 3218 N N . PHE B 1 143 ? -0.62 18.969 5.344 1 97.69 143 PHE B N 1
ATOM 3219 C CA . PHE B 1 143 ? 0.165 20.047 4.762 1 97.69 143 PHE B CA 1
ATOM 3220 C C . PHE B 1 143 ? 0.695 19.656 3.387 1 97.69 143 PHE B C 1
ATOM 3222 O O . PHE B 1 143 ? 1.144 20.5 2.619 1 97.69 143 PHE B O 1
ATOM 3229 N N . LYS B 1 144 ? 0.64 18.375 3.035 1 95.25 144 LYS B N 1
ATOM 3230 C CA . LYS B 1 144 ? 1.062 17.938 1.704 1 95.25 144 LYS B CA 1
ATOM 3231 C C . LYS B 1 144 ? -0.117 17.391 0.905 1 95.25 144 LYS B C 1
ATOM 3233 O O . LYS B 1 144 ? -0.025 17.234 -0.313 1 95.25 144 LYS B O 1
ATOM 3238 N N . GLY B 1 145 ? -1.096 17.062 1.562 1 94.88 145 GLY B N 1
ATOM 3239 C CA . GLY B 1 145 ? -2.307 16.641 0.873 1 94.88 145 GLY B CA 1
ATOM 3240 C C . GLY B 1 145 ? -2.217 15.234 0.315 1 94.88 145 GLY B C 1
ATOM 3241 O O . GLY B 1 145 ? -2.9 14.898 -0.655 1 94.88 145 GLY B O 1
ATOM 3242 N N . SER B 1 146 ? -1.36 14.398 0.872 1 94 146 SER B N 1
ATOM 3243 C CA . SER B 1 146 ? -1.254 13.008 0.445 1 94 146 SER B CA 1
ATOM 3244 C C . SER B 1 146 ? -2.363 12.156 1.053 1 94 146 SER B C 1
ATOM 3246 O O . SER B 1 146 ? -2.607 12.211 2.26 1 94 146 SER B O 1
ATOM 3248 N N . PRO B 1 147 ? -3.004 11.375 0.182 1 95.88 147 PRO B N 1
ATOM 3249 C CA . PRO B 1 147 ? -4.105 10.562 0.696 1 95.88 147 PRO B CA 1
ATOM 3250 C C . PRO B 1 147 ? -3.625 9.297 1.402 1 95.88 147 PRO B C 1
ATOM 3252 O O . PRO B 1 147 ? -3.885 8.188 0.932 1 95.88 147 PRO B O 1
ATOM 3255 N N . LEU B 1 148 ? -3.061 9.477 2.529 1 97 148 LEU B N 1
ATOM 3256 C CA . LEU B 1 148 ? -2.551 8.375 3.332 1 97 148 LEU B CA 1
ATOM 3257 C C . LEU B 1 148 ? -3.637 7.82 4.25 1 97 148 LEU B C 1
ATOM 3259 O O . LEU B 1 148 ? -4.465 8.57 4.762 1 97 148 LEU B O 1
ATOM 3263 N N . GLU B 1 149 ? -3.576 6.504 4.383 1 93.75 149 GLU B N 1
ATOM 3264 C CA . GLU B 1 149 ? -4.414 5.844 5.383 1 93.75 149 GLU B CA 1
ATOM 3265 C C . GLU B 1 149 ? -3.637 5.586 6.672 1 93.75 149 GLU B C 1
ATOM 3267 O O . GLU B 1 149 ? -2.414 5.75 6.707 1 93.75 149 GLU B O 1
ATOM 3272 N N . SER B 1 150 ? -4.348 5.211 7.762 1 92.56 150 SER B N 1
ATOM 3273 C CA . SER B 1 150 ? -3.719 5.027 9.062 1 92.56 150 SER B CA 1
ATOM 3274 C C . SER B 1 150 ? -2.723 3.873 9.047 1 92.56 150 SER B C 1
ATOM 3276 O O . SER B 1 150 ? -1.823 3.805 9.883 1 92.56 150 SER B O 1
ATOM 3278 N N . THR B 1 151 ? -2.885 2.963 8.07 1 90.12 151 THR B N 1
ATOM 3279 C CA . THR B 1 151 ? -2.025 1.789 7.977 1 90.12 151 THR B CA 1
ATOM 3280 C C . THR B 1 151 ? -0.803 2.08 7.109 1 90.12 151 THR B C 1
ATOM 3282 O O . THR B 1 151 ? 0.065 1.222 6.941 1 90.12 151 THR B O 1
ATOM 3285 N N . ASP B 1 152 ? -0.693 3.289 6.664 1 93.62 152 ASP B N 1
ATOM 3286 C CA . ASP B 1 152 ? 0.368 3.609 5.715 1 93.62 152 ASP B CA 1
ATOM 3287 C C . ASP B 1 152 ? 1.603 4.152 6.43 1 93.62 152 ASP B C 1
ATOM 3289 O O . ASP B 1 152 ? 2.484 4.738 5.801 1 93.62 152 ASP B O 1
ATOM 3293 N N . GLY B 1 153 ? 1.687 3.977 7.672 1 93.56 153 GLY B N 1
ATOM 3294 C CA . GLY B 1 153 ? 2.83 4.461 8.43 1 93.56 153 GLY B CA 1
ATOM 3295 C C . GLY B 1 153 ? 4.152 3.916 7.926 1 93.56 153 GLY B C 1
ATOM 3296 O O . GLY B 1 153 ? 5.172 4.613 7.957 1 93.56 153 GLY B O 1
ATOM 3297 N N . GLU B 1 154 ? 4.125 2.719 7.445 1 88.44 154 GLU B N 1
ATOM 3298 C CA . GLU B 1 154 ? 5.352 2.072 6.996 1 88.44 154 GLU B CA 1
ATOM 3299 C C . GLU B 1 154 ? 5.828 2.654 5.668 1 88.44 154 GLU B C 1
ATOM 3301 O O . GLU B 1 154 ? 6.977 2.449 5.27 1 88.44 154 GLU B O 1
ATOM 3306 N N . ARG B 1 155 ? 4.988 3.391 5.031 1 92.31 155 ARG B N 1
ATOM 3307 C CA . ARG B 1 155 ? 5.336 3.996 3.75 1 92.31 155 ARG B CA 1
ATOM 3308 C C . ARG B 1 155 ? 6.074 5.312 3.947 1 92.31 155 ARG B C 1
ATOM 3310 O O . ARG B 1 155 ? 6.625 5.871 2.996 1 92.31 155 ARG B O 1
ATOM 3317 N N . LEU B 1 156 ? 6.051 5.793 5.133 1 95.88 156 LEU B N 1
ATOM 3318 C CA . LEU B 1 156 ? 6.691 7.078 5.383 1 95.88 156 LEU B CA 1
ATOM 3319 C C . LEU B 1 156 ? 8.203 6.918 5.508 1 95.88 156 LEU B C 1
ATOM 3321 O O . LEU B 1 156 ? 8.68 5.945 6.098 1 95.88 156 LEU B O 1
ATOM 3325 N N . ALA B 1 157 ? 8.875 7.859 4.852 1 93 157 ALA B N 1
ATOM 3326 C CA . ALA B 1 157 ? 10.328 7.922 4.934 1 93 157 ALA B CA 1
ATOM 3327 C C . ALA B 1 157 ? 10.789 9.289 5.434 1 93 157 ALA B C 1
ATOM 3329 O O . ALA B 1 157 ? 10.328 10.32 4.945 1 93 157 ALA B O 1
ATOM 3330 N N . LYS B 1 158 ? 11.672 9.195 6.398 1 95.25 158 LYS B N 1
ATOM 3331 C CA . LYS B 1 158 ? 12.195 10.43 6.965 1 95.25 158 LYS B CA 1
ATOM 3332 C C . LYS B 1 158 ? 13.477 10.859 6.254 1 95.25 158 LYS B C 1
ATOM 3334 O O . LYS B 1 158 ? 14.266 10.016 5.812 1 95.25 158 LYS B O 1
ATOM 3339 N N . SER B 1 159 ? 13.617 12.156 6.129 1 94.44 159 SER B N 1
ATOM 3340 C CA . SER B 1 159 ? 14.828 12.711 5.539 1 94.44 159 SER B CA 1
ATOM 3341 C C . SER B 1 159 ? 16.062 12.281 6.32 1 94.44 159 SER B C 1
ATOM 3343 O O . SER B 1 159 ? 16.047 12.25 7.551 1 94.44 159 SER B O 1
ATOM 3345 N N . PRO B 1 160 ? 17.156 11.961 5.59 1 90.75 160 PRO B N 1
ATOM 3346 C CA . PRO B 1 160 ? 18.406 11.594 6.27 1 90.75 160 PRO B CA 1
ATOM 3347 C C . PRO B 1 160 ? 18.969 12.719 7.133 1 90.75 160 PRO B C 1
ATOM 3349 O O . PRO B 1 160 ? 19.734 12.469 8.062 1 90.75 160 PRO B O 1
ATOM 3352 N N . GLN B 1 161 ? 18.578 13.891 6.844 1 90.12 161 GLN B N 1
ATOM 3353 C CA . GLN B 1 161 ? 19.109 15.062 7.547 1 90.12 161 GLN B CA 1
ATOM 3354 C C . GLN B 1 161 ? 18.375 15.289 8.867 1 90.12 161 GLN B C 1
ATOM 3356 O O . GLN B 1 161 ? 18.734 16.172 9.633 1 90.12 161 GLN B O 1
ATOM 3361 N N . CYS B 1 162 ? 17.422 14.414 9.156 1 95.81 162 CYS B N 1
ATOM 3362 C CA . CYS B 1 162 ? 16.656 14.609 10.375 1 95.81 162 CYS B CA 1
ATOM 3363 C C . CYS B 1 162 ? 17.516 14.352 11.609 1 95.81 162 CYS B C 1
ATOM 3365 O O . CYS B 1 162 ? 18.281 13.391 11.641 1 95.81 162 CYS B O 1
ATOM 3367 N N . SER B 1 163 ? 17.453 15.258 12.562 1 94.38 163 SER B N 1
ATOM 3368 C CA . SER B 1 163 ? 18.156 15.07 13.82 1 94.38 163 SER B CA 1
ATOM 3369 C C . SER B 1 163 ? 17.594 13.906 14.617 1 94.38 163 SER B C 1
ATOM 3371 O O . SER B 1 163 ? 18.312 13.234 15.359 1 94.38 163 SER B O 1
ATOM 3373 N N . ASN B 1 164 ? 16.312 13.688 14.539 1 96.19 164 ASN B N 1
ATOM 3374 C CA . ASN B 1 164 ? 15.578 12.602 15.188 1 96.19 164 ASN B CA 1
ATOM 3375 C C . ASN B 1 164 ? 14.484 12.047 14.289 1 96.19 164 ASN B C 1
ATOM 3377 O O . ASN B 1 164 ? 13.367 12.578 14.258 1 96.19 164 ASN B O 1
ATOM 3381 N N . HIS B 1 165 ? 14.703 10.945 13.727 1 94.19 165 HIS B N 1
ATOM 3382 C CA . HIS B 1 165 ? 13.773 10.367 12.758 1 94.19 165 HIS B CA 1
ATOM 3383 C C . HIS B 1 165 ? 12.461 9.984 13.43 1 94.19 165 HIS B C 1
ATOM 3385 O O . HIS B 1 165 ? 11.391 10.141 12.836 1 94.19 165 HIS B O 1
ATOM 3391 N N . GLY B 1 166 ? 12.531 9.555 14.633 1 96.44 166 GLY B N 1
ATOM 3392 C CA . GLY B 1 166 ? 11.367 9.008 15.312 1 96.44 166 GLY B CA 1
ATOM 3393 C C . GLY B 1 166 ? 10.398 10.07 15.781 1 96.44 166 GLY B C 1
ATOM 3394 O O . GLY B 1 166 ? 9.203 9.797 15.953 1 96.44 166 GLY B O 1
ATOM 3395 N N . LEU B 1 167 ? 10.906 11.297 15.906 1 98.25 167 LEU B N 1
ATOM 3396 C CA . LEU B 1 167 ? 10.055 12.297 16.531 1 98.25 167 LEU B CA 1
ATOM 3397 C C . LEU B 1 167 ? 9.875 13.508 15.633 1 98.25 167 LEU B C 1
ATOM 3399 O O . LEU B 1 167 ? 9.055 14.383 15.914 1 98.25 167 LEU B O 1
ATOM 3403 N N . CYS B 1 168 ? 10.602 13.555 14.5 1 98.5 168 CYS B N 1
ATOM 3404 C CA . CYS B 1 168 ? 10.453 14.672 13.578 1 98.5 168 CYS B CA 1
ATOM 3405 C C . CYS B 1 168 ? 9.102 14.617 12.875 1 98.5 168 CYS B C 1
ATOM 3407 O O . CYS B 1 168 ? 8.75 13.602 12.266 1 98.5 168 CYS B O 1
ATOM 3409 N N . VAL B 1 169 ? 8.352 15.742 12.914 1 98.38 169 VAL B N 1
ATOM 3410 C CA . VAL B 1 169 ? 7.023 15.773 12.305 1 98.38 169 VAL B CA 1
ATOM 3411 C C . VAL B 1 169 ? 6.973 16.859 11.227 1 98.38 169 VAL B C 1
ATOM 3413 O O . VAL B 1 169 ? 5.891 17.281 10.82 1 98.38 169 VAL B O 1
ATOM 3416 N N . GLN B 1 170 ? 8.148 17.406 10.781 1 98.12 170 GLN B N 1
ATOM 3417 C CA . GLN B 1 170 ? 8.25 18.344 9.672 1 98.12 170 GLN B CA 1
ATOM 3418 C C . GLN B 1 170 ? 7.777 17.703 8.367 1 98.12 170 GLN B C 1
ATOM 3420 O O . GLN B 1 170 ? 8.43 16.797 7.848 1 98.12 170 GLN B O 1
ATOM 3425 N N . PRO B 1 171 ? 6.637 18.203 7.84 1 97.44 171 PRO B N 1
ATOM 3426 C CA . PRO B 1 171 ? 6.109 17.578 6.621 1 97.44 171 PRO B CA 1
ATOM 3427 C C . PRO B 1 171 ? 7.133 17.531 5.488 1 97.44 171 PRO B C 1
ATOM 3429 O O . PRO B 1 171 ? 7.184 16.562 4.727 1 97.44 171 PRO B O 1
ATOM 3432 N N . HIS B 1 172 ? 7.969 18.5 5.402 1 96.12 172 HIS B N 1
ATOM 3433 C CA . HIS B 1 172 ? 8.945 18.578 4.324 1 96.12 172 HIS B CA 1
ATOM 3434 C C . HIS B 1 172 ? 10.086 17.578 4.539 1 96.12 172 HIS B C 1
ATOM 3436 O O . HIS B 1 172 ? 10.883 17.344 3.629 1 96.12 172 HIS B O 1
ATOM 3442 N N . HIS B 1 173 ? 10.125 17.062 5.703 1 97.81 173 HIS B N 1
ATOM 3443 C CA . HIS B 1 173 ? 11.125 16.031 5.988 1 97.81 173 HIS B CA 1
ATOM 3444 C C . HIS B 1 173 ? 10.547 14.633 5.84 1 97.81 173 HIS B C 1
ATOM 3446 O O . HIS B 1 173 ? 11.227 13.648 6.121 1 97.81 173 HIS B O 1
ATOM 3452 N N . ILE B 1 174 ? 9.328 14.555 5.516 1 97.25 174 ILE B N 1
ATOM 3453 C CA . ILE B 1 174 ? 8.672 13.258 5.426 1 97.25 174 ILE B CA 1
ATOM 3454 C C . ILE B 1 174 ? 8.266 12.984 3.979 1 97.25 174 ILE B C 1
ATOM 3456 O O . ILE B 1 174 ? 7.531 13.773 3.375 1 97.25 174 ILE B O 1
ATOM 3460 N N . GLY B 1 175 ? 8.797 11.945 3.465 1 94.75 175 GLY B N 1
ATOM 3461 C CA . GLY B 1 175 ? 8.414 11.492 2.141 1 94.75 175 GLY B CA 1
ATOM 3462 C C . GLY B 1 175 ? 7.617 10.195 2.162 1 94.75 175 GLY B C 1
ATOM 3463 O O . GLY B 1 175 ? 7.441 9.586 3.219 1 94.75 175 GLY B O 1
ATOM 3464 N N . VAL B 1 176 ? 7.016 9.898 1.031 1 94.25 176 VAL B N 1
ATOM 3465 C CA . VAL B 1 176 ? 6.293 8.648 0.866 1 94.25 176 VAL B CA 1
ATOM 3466 C C . VAL B 1 176 ? 7.098 7.699 -0.025 1 94.25 176 VAL B C 1
ATOM 3468 O O . VAL B 1 176 ? 7.445 8.047 -1.154 1 94.25 176 VAL B O 1
ATOM 3471 N N . SER B 1 177 ? 7.418 6.555 0.538 1 90.31 177 SER B N 1
ATOM 3472 C CA . SER B 1 177 ? 8.188 5.566 -0.211 1 90.31 177 SER B CA 1
ATOM 3473 C C . SER B 1 177 ? 7.344 4.93 -1.311 1 90.31 177 SER B C 1
ATOM 3475 O O . SER B 1 177 ? 6.191 4.559 -1.079 1 90.31 177 SER B O 1
ATOM 3477 N N . VAL B 1 178 ? 7.918 4.879 -2.473 1 90.06 178 VAL B N 1
ATOM 3478 C CA . VAL B 1 178 ? 7.262 4.238 -3.605 1 90.06 178 VAL B CA 1
ATOM 3479 C C . VAL B 1 178 ? 7.652 2.764 -3.664 1 90.06 178 VAL B C 1
ATOM 3481 O O . VAL B 1 178 ? 8.844 2.43 -3.66 1 90.06 178 VAL B O 1
ATOM 3484 N N . LYS B 1 179 ? 6.688 1.942 -3.697 1 89.5 179 LYS B N 1
ATOM 3485 C CA . LYS B 1 179 ? 6.91 0.503 -3.795 1 89.5 179 LYS B CA 1
ATOM 3486 C C . LYS B 1 179 ? 6.844 0.035 -5.246 1 89.5 179 LYS B C 1
ATOM 3488 O O . LYS B 1 179 ? 6.332 0.747 -6.113 1 89.5 179 LYS B O 1
ATOM 3493 N N . GLU B 1 180 ? 7.371 -1.197 -5.414 1 88.75 180 GLU B N 1
ATOM 3494 C CA . GLU B 1 180 ? 7.34 -1.775 -6.754 1 88.75 180 GLU B CA 1
ATOM 3495 C C . GLU B 1 180 ? 5.91 -1.891 -7.273 1 88.75 180 GLU B C 1
ATOM 3497 O O . GLU B 1 180 ? 5.66 -1.703 -8.469 1 88.75 180 GLU B O 1
ATOM 3502 N N . LEU B 1 181 ? 5.074 -2.244 -6.387 1 91.94 181 LEU B N 1
ATOM 3503 C CA . LEU B 1 181 ? 3.674 -2.361 -6.785 1 91.94 181 LEU B CA 1
ATOM 3504 C C . LEU B 1 181 ? 3.133 -1.021 -7.273 1 91.94 181 LEU B C 1
ATOM 3506 O O . LEU B 1 181 ? 2.312 -0.975 -8.188 1 91.94 181 LEU B O 1
ATOM 3510 N N . ASP B 1 182 ? 3.537 0.104 -6.637 1 89.69 182 ASP B N 1
ATOM 3511 C CA . ASP B 1 182 ? 3.111 1.428 -7.078 1 89.69 182 ASP B CA 1
ATOM 3512 C C . ASP B 1 182 ? 3.529 1.685 -8.523 1 89.69 182 ASP B C 1
ATOM 3514 O O . ASP B 1 182 ? 2.738 2.193 -9.32 1 89.69 182 ASP B O 1
ATOM 3518 N N . LEU B 1 183 ? 4.691 1.374 -8.789 1 87.06 183 LEU B N 1
ATOM 3519 C CA . LEU B 1 183 ? 5.215 1.563 -10.133 1 87.06 183 LEU B CA 1
ATOM 3520 C C . LEU B 1 183 ? 4.465 0.691 -11.133 1 87.06 183 LEU B C 1
ATOM 3522 O O . LEU B 1 183 ? 4.113 1.149 -12.227 1 87.06 183 LEU B O 1
ATOM 3526 N N . TYR B 1 184 ? 4.312 -0.517 -10.734 1 86.88 184 TYR B N 1
ATOM 3527 C CA . TYR B 1 184 ? 3.568 -1.466 -11.555 1 86.88 184 TYR B CA 1
ATOM 3528 C C . TYR B 1 184 ? 2.178 -0.936 -11.883 1 86.88 184 TYR B C 1
ATOM 3530 O O . TYR B 1 184 ? 1.753 -0.954 -13.039 1 86.88 184 TYR B O 1
ATOM 3538 N N . LEU B 1 185 ? 1.523 -0.409 -10.898 1 88.38 185 LEU B N 1
ATOM 3539 C CA . LEU B 1 185 ? 0.151 0.057 -11.062 1 88.38 185 LEU B CA 1
ATOM 3540 C C . LEU B 1 185 ? 0.109 1.357 -11.859 1 88.38 185 LEU B C 1
ATOM 3542 O O . LEU B 1 185 ? -0.871 1.633 -12.555 1 88.38 185 LEU B O 1
ATOM 3546 N N . ALA B 1 186 ? 1.102 2.18 -11.656 1 85.25 186 ALA B N 1
ATOM 3547 C CA . ALA B 1 186 ? 1.151 3.451 -12.375 1 85.25 186 ALA B CA 1
ATOM 3548 C C . ALA B 1 186 ? 1.089 3.234 -13.883 1 85.25 186 ALA B C 1
ATOM 3550 O O . ALA B 1 186 ? 0.533 4.059 -14.617 1 85.25 186 ALA B O 1
ATOM 3551 N N . TYR B 1 187 ? 1.65 2.131 -14.32 1 75.5 187 TYR B N 1
ATOM 3552 C CA . TYR B 1 187 ? 1.635 1.797 -15.734 1 75.5 187 TYR B CA 1
ATOM 3553 C C . TYR B 1 187 ? 0.21 1.57 -16.234 1 75.5 187 TYR B C 1
ATOM 3555 O O . TYR B 1 187 ? -0.156 2.016 -17.312 1 75.5 187 TYR B O 1
ATOM 3563 N N . PHE B 1 188 ? -0.624 1.019 -15.469 1 76 188 PHE B N 1
ATOM 3564 C CA . PHE B 1 188 ? -1.978 0.649 -15.867 1 76 188 PHE B CA 1
ATOM 3565 C C . PHE B 1 188 ? -2.934 1.823 -15.688 1 76 188 PHE B C 1
ATOM 3567 O O . PHE B 1 188 ? -3.902 1.959 -16.438 1 76 188 PHE B O 1
ATOM 3574 N N . VAL B 1 189 ? -2.639 2.578 -14.664 1 75.25 189 VAL B N 1
ATOM 3575 C CA . VAL B 1 189 ? -3.51 3.717 -14.383 1 75.25 189 VAL B CA 1
ATOM 3576 C C . VAL B 1 189 ? -3.379 4.75 -15.5 1 75.25 189 VAL B C 1
ATOM 3578 O O . VAL B 1 189 ? -4.359 5.406 -15.867 1 75.25 189 VAL B O 1
ATOM 3581 N N . GLN B 1 190 ? -2.295 4.93 -16.047 1 63.94 190 GLN B N 1
ATOM 3582 C CA . GLN B 1 190 ? -2.068 5.945 -17.078 1 63.94 190 GLN B CA 1
ATOM 3583 C C . GLN B 1 190 ? -2.434 5.422 -18.469 1 63.94 190 GLN B C 1
ATOM 3585 O O . GLN B 1 190 ? -2.518 6.191 -19.422 1 63.94 190 GLN B O 1
ATOM 3590 N N . ALA B 1 191 ? -2.564 4.156 -18.594 1 60.03 191 ALA B N 1
ATOM 3591 C CA . ALA B 1 191 ? -2.932 3.631 -19.906 1 60.03 191 ALA B CA 1
ATOM 3592 C C . ALA B 1 191 ? -4.293 4.16 -20.344 1 60.03 191 ALA B C 1
ATOM 3594 O O . ALA B 1 191 ? -5.172 4.398 -19.516 1 60.03 191 ALA B O 1
ATOM 3595 N N . PRO B 1 192 ? -4.305 4.594 -21.656 1 55.78 192 PRO B N 1
ATOM 3596 C CA . PRO B 1 192 ? -5.586 5.062 -22.188 1 55.78 192 PRO B CA 1
ATOM 3597 C C . PRO B 1 192 ? -6.742 4.125 -21.844 1 55.78 192 PRO B C 1
ATOM 3599 O O . PRO B 1 192 ? -6.605 2.906 -21.953 1 55.78 192 PRO B O 1
ATOM 3602 N N . GLY B 1 193 ? -7.859 4.664 -21.188 1 52.06 193 GLY B N 1
ATOM 3603 C CA . GLY B 1 193 ? -9.039 3.895 -20.828 1 52.06 193 GLY B CA 1
ATOM 3604 C C . GLY B 1 193 ? -9.227 3.76 -19.328 1 52.06 193 GLY B C 1
ATOM 3605 O O . GLY B 1 193 ? -10.273 3.283 -18.875 1 52.06 193 GLY B O 1
ATOM 3606 N N . PHE B 1 194 ? -8.07 3.52 -18.828 1 52.91 194 PHE B N 1
ATOM 3607 C CA . PHE B 1 194 ? -8.297 3.479 -17.375 1 52.91 194 PHE B CA 1
ATOM 3608 C C . PHE B 1 194 ? -9 4.746 -16.906 1 52.91 194 PHE B C 1
ATOM 3610 O O . PHE B 1 194 ? -8.484 5.852 -17.094 1 52.91 194 PHE B O 1
ATOM 3617 N N . CYS B 1 195 ? -10.219 4.84 -17.281 1 40.75 195 CYS B N 1
ATOM 3618 C CA . CYS B 1 195 ? -11.109 5.938 -16.922 1 40.75 195 CYS B CA 1
ATOM 3619 C C . CYS B 1 195 ? -10.898 6.367 -15.477 1 40.75 195 CYS B C 1
ATOM 3621 O O . CYS B 1 195 ? -11.461 5.77 -14.562 1 40.75 195 CYS B O 1
ATOM 3623 N N . THR B 1 196 ? -9.789 6.367 -15.016 1 42.75 196 THR B N 1
ATOM 3624 C CA . THR B 1 196 ? -9.938 6.914 -13.672 1 42.75 196 THR B CA 1
ATOM 3625 C C . THR B 1 196 ? -10.461 8.344 -13.727 1 42.75 196 THR B C 1
ATOM 3627 O O . THR B 1 196 ? -9.852 9.211 -14.352 1 42.75 196 THR B O 1
ATOM 3630 N N . ARG B 1 197 ? -11.727 8.562 -13.906 1 36.22 197 ARG B N 1
ATOM 3631 C CA . ARG B 1 197 ? -12.273 9.867 -13.539 1 36.22 197 ARG B CA 1
ATOM 3632 C C . ARG B 1 197 ? -11.43 10.531 -12.461 1 36.22 197 ARG B C 1
ATOM 3634 O O . ARG B 1 197 ? -11.727 11.641 -12.023 1 36.22 197 ARG B O 1
ATOM 3641 N N . ALA B 1 198 ? -10.68 9.852 -11.828 1 36 198 ALA B N 1
ATOM 3642 C CA . ALA B 1 198 ? -9.961 10.531 -10.75 1 36 198 ALA B CA 1
ATOM 3643 C C . ALA B 1 198 ? -8.844 11.406 -11.305 1 36 198 ALA B C 1
ATOM 3645 O O . ALA B 1 198 ? -8.023 11.938 -10.547 1 36 198 ALA B O 1
ATOM 3646 N N . LYS B 1 199 ? -8.414 11.281 -12.586 1 37.22 199 LYS B N 1
ATOM 3647 C CA . LYS B 1 199 ? -7.438 12.281 -13.016 1 37.22 199 LYS B CA 1
ATOM 3648 C C . LYS B 1 199 ? -7.836 13.68 -12.555 1 37.22 199 LYS B C 1
ATOM 3650 O O . LYS B 1 199 ? -6.98 14.555 -12.406 1 37.22 199 LYS B O 1
ATOM 3655 N N . HIS B 1 200 ? -9.031 14.031 -12.695 1 31.69 200 HIS B N 1
ATOM 3656 C CA . HIS B 1 200 ? -9.367 15.43 -12.477 1 31.69 200 HIS B CA 1
ATOM 3657 C C . HIS B 1 200 ? -9.094 15.852 -11.039 1 31.69 200 HIS B C 1
ATOM 3659 O O . HIS B 1 200 ? -8.68 16.984 -10.781 1 31.69 200 HIS B O 1
ATOM 3665 N N . GLU B 1 201 ? -9.648 15.094 -10.109 1 34.31 201 GLU B N 1
ATOM 3666 C CA . GLU B 1 201 ? -9.742 15.703 -8.781 1 34.31 201 GLU B CA 1
ATOM 3667 C C . GLU B 1 201 ? -8.398 15.648 -8.055 1 34.31 201 GLU B C 1
ATOM 3669 O O . GLU B 1 201 ? -8.211 16.312 -7.039 1 34.31 201 GLU B O 1
ATOM 3674 N N . MET B 1 202 ? -7.648 14.727 -8.328 1 34.84 202 MET B N 1
ATOM 3675 C CA . MET B 1 202 ? -6.434 14.703 -7.52 1 34.84 202 MET B CA 1
ATOM 3676 C C . MET B 1 202 ? -5.383 15.648 -8.094 1 34.84 202 MET B C 1
ATOM 3678 O O . MET B 1 202 ? -4.188 15.477 -7.852 1 34.84 202 MET B O 1
ATOM 3682 N N . CYS B 1 203 ? -5.727 16.25 -9.148 1 32.56 203 CYS B N 1
ATOM 3683 C CA . CYS B 1 203 ? -4.711 17.25 -9.477 1 32.56 203 CYS B CA 1
ATOM 3684 C C . CYS B 1 203 ? -4.336 18.078 -8.25 1 32.56 203 CYS B C 1
ATOM 3686 O O . CYS B 1 203 ? -5.211 18.594 -7.555 1 32.56 203 CYS B O 1
ATOM 3688 N N . PRO B 1 204 ? -3.207 17.891 -7.781 1 36.03 204 PRO B N 1
ATOM 3689 C CA . PRO B 1 204 ? -2.762 18.766 -6.695 1 36.03 204 PRO B CA 1
ATOM 3690 C C . PRO B 1 204 ? -3.215 20.219 -6.875 1 36.03 204 PRO B C 1
ATOM 3692 O O . PRO B 1 204 ? -2.623 20.969 -7.664 1 36.03 204 PRO B O 1
ATOM 3695 N N . VAL B 1 205 ? -4.406 20.516 -7.344 1 31.7 205 VAL B N 1
ATOM 3696 C CA . VAL B 1 205 ? -4.629 21.953 -7.184 1 31.7 205 VAL B CA 1
ATOM 3697 C C . VAL B 1 205 ? -4.445 22.344 -5.719 1 31.7 205 VAL B C 1
ATOM 3699 O O . VAL B 1 205 ? -4.996 21.703 -4.82 1 31.7 205 VAL B O 1
ATOM 3702 N N . PRO B 1 206 ? -3.307 22.984 -5.422 1 35.53 206 PRO B N 1
ATOM 3703 C CA . PRO B 1 206 ? -3.064 23.594 -4.117 1 35.53 206 PRO B CA 1
ATOM 3704 C C . PRO B 1 206 ? -4.297 24.312 -3.561 1 35.53 206 PRO B C 1
ATOM 3706 O O . PRO B 1 206 ? -4.172 25.328 -2.873 1 35.53 206 PRO B O 1
ATOM 3709 N N . ASN B 1 207 ? -5.461 23.766 -3.773 1 38.62 207 ASN B N 1
ATOM 3710 C CA . ASN B 1 207 ? -6.492 24.625 -3.217 1 38.62 207 ASN B CA 1
ATOM 3711 C C . ASN B 1 207 ? -6.473 24.609 -1.691 1 38.62 207 ASN B C 1
ATOM 3713 O O . ASN B 1 207 ? -6.598 23.562 -1.074 1 38.62 207 ASN B O 1
ATOM 3717 N N . THR B 1 208 ? -5.652 25.5 -1.184 1 39.78 208 THR B N 1
ATOM 3718 C CA . THR B 1 208 ? -5.684 25.75 0.254 1 39.78 208 THR B CA 1
ATOM 3719 C C . THR B 1 208 ? -7.059 26.234 0.689 1 39.78 208 THR B C 1
ATOM 3721 O O . THR B 1 208 ? -7.816 26.781 -0.12 1 39.78 208 THR B O 1
ATOM 3724 N N . ILE B 1 209 ? -7.492 25.844 1.677 1 39.31 209 ILE B N 1
ATOM 3725 C CA . ILE B 1 209 ? -8.797 26.219 2.223 1 39.31 209 ILE B CA 1
ATOM 3726 C C . ILE B 1 209 ? -9 27.719 2.092 1 39.31 209 ILE B C 1
ATOM 3728 O O . ILE B 1 209 ? -10.133 28.188 1.977 1 39.31 209 ILE B O 1
ATOM 3732 N N . TYR B 1 210 ? -8.016 28.672 2.357 1 31.33 210 TYR B N 1
ATOM 3733 C CA . TYR B 1 210 ? -8.328 30.094 2.504 1 31.33 210 TYR B CA 1
ATOM 3734 C C . TYR B 1 210 ? -8.195 30.828 1.173 1 31.33 210 TYR B C 1
ATOM 3736 O O . TYR B 1 210 ? -7.203 30.641 0.458 1 31.33 210 TYR B O 1
ATOM 3744 N N . PRO B 1 211 ? -9.258 31.219 0.55 1 32.34 211 PRO B N 1
ATOM 3745 C CA . PRO B 1 211 ? -9.109 32.188 -0.536 1 32.34 211 PRO B CA 1
ATOM 3746 C C . PRO B 1 211 ? -8.227 33.375 -0.147 1 32.34 211 PRO B C 1
ATOM 3748 O O . PRO B 1 211 ? -8.445 34 0.899 1 32.34 211 PRO B O 1
ATOM 3751 N N . HIS B 1 212 ? -6.949 33.344 -0.344 1 29.12 212 HIS B N 1
ATOM 3752 C CA . HIS B 1 212 ? -6.176 34.531 -0.08 1 29.12 212 HIS B CA 1
ATOM 3753 C C . HIS B 1 212 ? -6.797 35.75 -0.763 1 29.12 212 HIS B C 1
ATOM 3755 O O . HIS B 1 212 ? -7.18 35.688 -1.933 1 29.12 212 HIS B O 1
ATOM 3761 N N . ARG B 1 213 ? -7.426 36.594 -0.043 1 27.94 213 ARG B N 1
ATOM 3762 C CA . ARG B 1 213 ? -7.605 37.938 -0.574 1 27.94 213 ARG B CA 1
ATOM 3763 C C . ARG B 1 213 ? -6.328 38.438 -1.241 1 27.94 213 ARG B C 1
ATOM 3765 O O . ARG B 1 213 ? -5.238 38.312 -0.679 1 27.94 213 ARG B O 1
ATOM 3772 N N . ARG B 1 214 ? -6.309 38.688 -2.551 1 28.73 214 ARG B N 1
ATOM 3773 C CA . ARG B 1 214 ? -5.312 39.281 -3.438 1 28.73 214 ARG B CA 1
ATOM 3774 C C . ARG B 1 214 ? -4.691 40.531 -2.812 1 28.73 214 ARG B C 1
ATOM 3776 O O . ARG B 1 214 ? -5.355 41.531 -2.676 1 28.73 214 ARG B O 1
ATOM 3783 N N . VAL B 1 215 ? -3.959 40.5 -1.79 1 25.39 215 VAL B N 1
ATOM 3784 C CA . VAL B 1 215 ? -3.293 41.781 -1.605 1 25.39 215 VAL B CA 1
ATOM 3785 C C . VAL B 1 215 ? -2.471 42.125 -2.848 1 25.39 215 VAL B C 1
ATOM 3787 O O . VAL B 1 215 ? -1.901 41.219 -3.484 1 25.39 215 VAL B O 1
ATOM 3790 N N . PRO B 1 216 ? -2.637 43.281 -3.467 1 27.52 216 PRO B N 1
ATOM 3791 C CA . PRO B 1 216 ? -1.915 43.812 -4.629 1 27.52 216 PRO B CA 1
ATOM 3792 C C . PRO B 1 216 ? -0.399 43.75 -4.465 1 27.52 216 PRO B C 1
ATOM 3794 O O . PRO B 1 216 ? 0.162 44.438 -3.609 1 27.52 216 PRO B O 1
ATOM 3797 N N . SER B 1 217 ? 0.171 42.594 -4.281 1 22.45 217 SER B N 1
ATOM 3798 C CA . SER B 1 217 ? 1.62 42.594 -4.105 1 22.45 217 SER B CA 1
ATOM 3799 C C . SER B 1 217 ? 2.316 43.25 -5.301 1 22.45 217 SER B C 1
ATOM 3801 O O . SER B 1 217 ? 1.933 43 -6.449 1 22.45 217 SER B O 1
ATOM 3803 N N . THR B 1 218 ? 2.947 44.406 -5.066 1 22.97 218 THR B N 1
ATOM 3804 C CA . THR B 1 218 ? 3.871 45.156 -5.922 1 22.97 218 THR B CA 1
ATOM 3805 C C . THR B 1 218 ? 4.836 44.188 -6.625 1 22.97 218 THR B C 1
ATOM 3807 O O . THR B 1 218 ? 4.977 44.25 -7.848 1 22.97 218 THR B O 1
ATOM 3810 N N . SER B 1 219 ? 6.191 44.438 -6.312 1 21.61 219 SER B N 1
ATOM 3811 C CA . SER B 1 219 ? 7.402 44.375 -7.125 1 21.61 219 SER B CA 1
ATOM 3812 C C . SER B 1 219 ? 7.828 42.938 -7.406 1 21.61 219 SER B C 1
ATOM 3814 O O . SER B 1 219 ? 7.488 42.031 -6.645 1 21.61 219 SER B O 1
ATOM 3816 N N . GLU B 1 220 ? 8.477 42.656 -8.609 1 23.73 220 GLU B N 1
ATOM 3817 C CA . GLU B 1 220 ? 8.914 41.625 -9.523 1 23.73 220 GLU B CA 1
ATOM 3818 C C . GLU B 1 220 ? 9.945 40.688 -8.867 1 23.73 220 GLU B C 1
ATOM 3820 O O . GLU B 1 220 ? 10.523 39.844 -9.523 1 23.73 220 GLU B O 1
ATOM 3825 N N . THR B 1 221 ? 10.219 40.75 -7.539 1 21.91 221 THR B N 1
ATOM 3826 C CA . THR B 1 221 ? 11.539 40.156 -7.402 1 21.91 221 THR B CA 1
ATOM 3827 C C . THR B 1 221 ? 11.5 38.656 -7.754 1 21.91 221 THR B C 1
ATOM 3829 O O . THR B 1 221 ? 10.531 37.969 -7.434 1 21.91 221 THR B O 1
ATOM 3832 N N . LYS B 1 222 ? 12.289 38.219 -8.688 1 22.98 222 LYS B N 1
ATOM 3833 C CA . LYS B 1 222 ? 12.672 37.031 -9.445 1 22.98 222 LYS B CA 1
ATOM 3834 C C . LYS B 1 222 ? 13.031 35.875 -8.508 1 22.98 222 LYS B C 1
ATOM 3836 O O . LYS B 1 222 ? 13.609 34.875 -8.945 1 22.98 222 LYS B O 1
ATOM 3841 N N . GLY B 1 223 ? 12.492 35.875 -7.27 1 19.28 223 GLY B N 1
ATOM 3842 C CA . GLY B 1 223 ? 13.188 34.875 -6.449 1 19.28 223 GLY B CA 1
ATOM 3843 C C . GLY B 1 223 ? 12.992 33.469 -6.926 1 19.28 223 GLY B C 1
ATOM 3844 O O . GLY B 1 223 ? 11.93 33.125 -7.449 1 19.28 223 GLY B O 1
ATOM 3845 N N . GLY B 1 224 ? 14.125 32.844 -7.418 1 20.09 224 GLY B N 1
ATOM 3846 C CA . GLY B 1 224 ? 14.469 31.531 -7.957 1 20.09 224 GLY B CA 1
ATOM 3847 C C . GLY B 1 224 ? 14.023 30.375 -7.074 1 20.09 224 GLY B C 1
ATOM 3848 O O . GLY B 1 224 ? 14.5 30.234 -5.945 1 20.09 224 GLY B O 1
ATOM 3849 N N . ASN B 1 225 ? 12.773 30.25 -6.934 1 20.55 225 ASN B N 1
ATOM 3850 C CA . ASN B 1 225 ? 12.211 29.234 -6.059 1 20.55 225 ASN B CA 1
ATOM 3851 C C . ASN B 1 225 ? 12.75 27.844 -6.387 1 20.55 225 ASN B C 1
ATOM 3853 O O . ASN B 1 225 ? 12.57 27.344 -7.504 1 20.55 225 ASN B O 1
ATOM 3857 N N . GLY B 1 226 ? 14.031 27.672 -5.941 1 20.47 226 GLY B N 1
ATOM 3858 C CA . GLY B 1 226 ? 14.781 26.422 -5.988 1 20.47 226 GLY B CA 1
ATOM 3859 C C . GLY B 1 226 ? 13.969 25.219 -5.547 1 20.47 226 GLY B C 1
ATOM 3860 O O . GLY B 1 226 ? 13.523 25.156 -4.402 1 20.47 226 GLY B O 1
ATOM 3861 N N . GLY B 1 227 ? 13.008 24.953 -6.312 1 21.36 227 GLY B N 1
ATOM 3862 C CA . GLY B 1 227 ? 12.203 23.75 -6.102 1 21.36 227 GLY B CA 1
ATOM 3863 C C . GLY B 1 227 ? 13.031 22.516 -5.812 1 21.36 227 GLY B C 1
ATOM 3864 O O . GLY B 1 227 ? 14.039 22.266 -6.48 1 21.36 227 GLY B O 1
ATOM 3865 N N . ILE B 1 228 ? 13.156 22.188 -4.609 1 21.73 228 ILE B N 1
ATOM 3866 C CA . ILE B 1 228 ? 13.859 21.062 -4.016 1 21.73 228 ILE B CA 1
ATOM 3867 C C . ILE B 1 228 ? 13.492 19.781 -4.758 1 21.73 228 ILE B C 1
ATOM 3869 O O . ILE B 1 228 ? 12.414 19.219 -4.539 1 21.73 228 ILE B O 1
ATOM 3873 N N . LEU B 1 229 ? 13.297 19.859 -6.078 1 24.58 229 LEU B N 1
ATOM 3874 C CA . LEU B 1 229 ? 13.203 18.516 -6.66 1 24.58 229 LEU B CA 1
ATOM 3875 C C . LEU B 1 229 ? 14.453 17.703 -6.352 1 24.58 229 LEU B C 1
ATOM 3877 O O . LEU B 1 229 ? 15.57 18.125 -6.664 1 24.58 229 LEU B O 1
ATOM 3881 N N . THR B 1 230 ? 14.602 17.203 -5.152 1 22.09 230 THR B N 1
ATOM 3882 C CA . THR B 1 230 ? 15.828 16.438 -4.941 1 22.09 230 THR B CA 1
ATOM 3883 C C . THR B 1 230 ? 16.203 15.656 -6.195 1 22.09 230 THR B C 1
ATOM 3885 O O . THR B 1 230 ? 15.398 14.867 -6.699 1 22.09 230 THR B O 1
ATOM 3888 N N . GLU B 1 231 ? 16.797 16.281 -7.035 1 23.36 231 GLU B N 1
ATOM 3889 C CA . GLU B 1 231 ? 17.531 15.914 -8.242 1 23.36 231 GLU B CA 1
ATOM 3890 C C . GLU B 1 231 ? 18.406 14.68 -8 1 23.36 231 GLU B C 1
ATOM 3892 O O . GLU B 1 231 ? 19.281 14.688 -7.125 1 23.36 231 GLU B O 1
ATOM 3897 N N . TRP B 1 232 ? 17.766 13.531 -8.047 1 21.91 232 TRP B N 1
ATOM 3898 C CA . TRP B 1 232 ? 18.656 12.383 -8.164 1 21.91 232 TRP B CA 1
ATOM 3899 C C . TRP B 1 232 ? 19.672 12.609 -9.281 1 21.91 232 TRP B C 1
ATOM 3901 O O . TRP B 1 232 ? 19.312 12.625 -10.461 1 21.91 232 TRP B O 1
ATOM 3911 N N . ARG B 1 233 ? 20.484 13.68 -9.039 1 21.53 233 ARG B N 1
ATOM 3912 C CA . ARG B 1 233 ? 21.578 13.906 -9.977 1 21.53 233 ARG B CA 1
ATOM 3913 C C . ARG B 1 233 ? 22.359 12.617 -10.234 1 21.53 233 ARG B C 1
ATOM 3915 O O . ARG B 1 233 ? 22.875 12 -9.305 1 21.53 233 ARG B O 1
ATOM 3922 N N . ALA B 1 234 ? 22.047 11.992 -11.297 1 21.52 234 ALA B N 1
ATOM 3923 C CA . ALA B 1 234 ? 22.922 11 -11.914 1 21.52 234 ALA B CA 1
ATOM 3924 C C . ALA B 1 234 ? 24.344 11.547 -12.086 1 21.52 234 ALA B C 1
ATOM 3926 O O . ALA B 1 234 ? 24.547 12.523 -12.812 1 21.52 234 ALA B O 1
ATOM 3927 N N . GLU B 1 235 ? 25.078 11.773 -10.961 1 20.94 235 GLU B N 1
ATOM 3928 C CA . GLU B 1 235 ? 26.469 12.141 -11.125 1 20.94 235 GLU B CA 1
ATOM 3929 C C . GLU B 1 235 ? 27.125 11.352 -12.25 1 20.94 235 GLU B C 1
ATOM 3931 O O . GLU B 1 235 ? 27.109 10.117 -12.242 1 20.94 235 GLU B O 1
ATOM 3936 N N . SER B 1 236 ? 27.016 11.867 -13.438 1 20.17 236 SER B N 1
ATOM 3937 C CA . SER B 1 236 ? 27.875 11.461 -14.547 1 20.17 236 SER B CA 1
ATOM 3938 C C . SER B 1 236 ? 29.344 11.422 -14.117 1 20.17 236 SER B C 1
ATOM 3940 O O . SER B 1 236 ? 29.859 12.398 -13.578 1 20.17 236 SER B O 1
ATOM 3942 N N . ARG B 1 237 ? 29.812 10.25 -13.773 1 21.12 237 ARG B N 1
ATOM 3943 C CA . ARG B 1 237 ? 31.234 9.984 -13.555 1 21.12 237 ARG B CA 1
ATOM 3944 C C . ARG B 1 237 ? 32.094 10.57 -14.688 1 21.12 237 ARG B C 1
ATOM 3946 O O . ARG B 1 237 ? 31.828 10.305 -15.859 1 21.12 237 ARG B O 1
ATOM 3953 N N . ALA B 1 238 ? 32.438 11.812 -14.516 1 19.3 238 ALA B N 1
ATOM 3954 C CA . ALA B 1 238 ? 33.5 12.297 -15.422 1 19.3 238 ALA B CA 1
ATOM 3955 C C . ALA B 1 238 ? 34.625 11.305 -15.516 1 19.3 238 ALA B C 1
ATOM 3957 O O . ALA B 1 238 ? 35 10.656 -14.531 1 19.3 238 ALA B O 1
ATOM 3958 N N . PRO B 1 239 ? 34.938 10.797 -16.75 1 21.39 239 PRO B N 1
ATOM 3959 C CA . PRO B 1 239 ? 36.094 9.93 -17.031 1 21.39 239 PRO B CA 1
ATOM 3960 C C . PRO B 1 239 ? 37.406 10.492 -16.5 1 21.39 239 PRO B C 1
ATOM 3962 O O . PRO B 1 239 ? 37.688 11.68 -16.688 1 21.39 239 PRO B O 1
ATOM 3965 N N . GLY B 1 240 ? 37.688 10.367 -15.172 1 19.11 240 GLY B N 1
ATOM 3966 C CA . GLY B 1 240 ? 38.969 10.766 -14.633 1 19.11 240 GLY B CA 1
ATOM 3967 C C . GLY B 1 240 ? 40.125 10.469 -15.562 1 19.11 240 GLY B C 1
ATOM 3968 O O . GLY B 1 240 ? 40.094 9.492 -16.312 1 19.11 240 GLY B O 1
ATOM 3969 N N . GLN B 1 241 ? 40.906 11.492 -15.969 1 19.75 241 GLN B N 1
ATOM 3970 C CA . GLN B 1 241 ? 42.156 11.68 -16.719 1 19.75 241 GLN B CA 1
ATOM 3971 C C . GLN B 1 241 ? 43.219 10.672 -16.281 1 19.75 241 GLN B C 1
ATOM 3973 O O . GLN B 1 241 ? 43.25 10.258 -15.125 1 19.75 241 GLN B O 1
A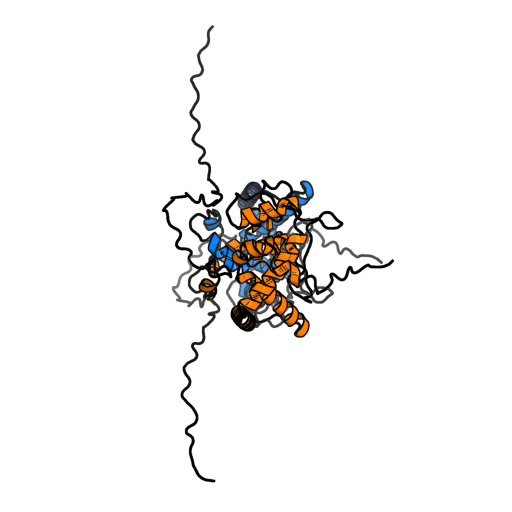TOM 3978 N N . SER B 1 242 ? 43.844 9.969 -17.297 1 20.25 242 SER B N 1
ATOM 3979 C CA . SER B 1 242 ? 45 9.109 -17.391 1 20.25 242 SER B CA 1
ATOM 3980 C C . SER B 1 242 ? 46.219 9.773 -16.766 1 20.25 242 SER B C 1
ATOM 3982 O O . SER B 1 242 ? 46.625 10.867 -17.188 1 20.25 242 SER B O 1
ATOM 3984 N N . ARG B 1 243 ? 46.375 9.883 -15.461 1 20.3 243 ARG B N 1
ATOM 3985 C CA . ARG B 1 243 ? 47.656 10.367 -14.961 1 20.3 243 ARG B CA 1
ATOM 3986 C C . ARG B 1 243 ? 48.812 9.75 -15.727 1 20.3 243 ARG B C 1
ATOM 3988 O O . ARG B 1 243 ? 48.688 8.656 -16.281 1 20.3 243 ARG B O 1
ATOM 3995 N N . PRO B 1 244 ? 50.031 10.43 -15.594 1 22.22 244 PRO B N 1
ATOM 3996 C CA . PRO B 1 244 ? 51.312 10.586 -16.281 1 22.22 244 PRO B CA 1
ATOM 3997 C C . PRO B 1 244 ? 52.125 9.289 -16.328 1 22.22 244 PRO B C 1
ATOM 3999 O O . PRO B 1 244 ? 51.812 8.344 -15.586 1 22.22 244 PRO B O 1
ATOM 4002 N N . SER B 1 245 ? 53.094 9.305 -17.281 1 21.61 245 SER B N 1
ATOM 4003 C CA . SER B 1 245 ? 54.188 8.57 -17.875 1 21.61 245 SER B CA 1
ATOM 4004 C C . SER B 1 245 ? 55.188 8.102 -16.828 1 21.61 245 SER B C 1
ATOM 4006 O O . SER B 1 245 ? 55.438 8.805 -15.836 1 21.61 245 SER B O 1
ATOM 4008 N N . PRO B 1 246 ? 55.219 6.754 -16.609 1 23.33 246 PRO B N 1
ATOM 4009 C CA . PRO B 1 246 ? 56.281 6.09 -15.836 1 23.33 246 PRO B CA 1
ATOM 4010 C C . PRO B 1 246 ? 57.656 6.656 -16.125 1 23.33 246 PRO B C 1
ATOM 4012 O O . PRO B 1 246 ? 58.031 6.805 -17.281 1 23.33 246 PRO B O 1
ATOM 4015 N N . SER B 1 247 ? 58.125 7.84 -15.469 1 20.25 247 SER B N 1
ATOM 4016 C CA . SER B 1 247 ? 59.531 8.156 -15.586 1 20.25 247 SER B CA 1
ATOM 4017 C C . SER B 1 247 ? 60.406 6.918 -15.344 1 20.25 247 SER B C 1
ATOM 4019 O O . SER B 1 247 ? 60.062 6.078 -14.508 1 20.25 247 SER B O 1
ATOM 4021 N N . LEU B 1 248 ? 61.344 6.598 -16.297 1 21.09 248 LEU B N 1
ATOM 4022 C CA . LEU B 1 248 ? 62.531 5.766 -16.547 1 21.09 248 LEU B CA 1
ATOM 4023 C C . LEU B 1 248 ? 63.594 5.969 -15.453 1 21.09 248 LEU B C 1
ATOM 4025 O O . LEU B 1 248 ? 64.25 7.012 -15.406 1 21.09 248 LEU B O 1
ATOM 4029 N N . ARG B 1 249 ? 63.281 6.27 -14.164 1 19.47 249 ARG B N 1
ATOM 4030 C CA . ARG B 1 249 ? 64.562 6.43 -13.461 1 19.47 249 ARG B CA 1
ATOM 4031 C C . ARG B 1 249 ? 65.5 5.262 -13.742 1 19.47 249 ARG B C 1
ATOM 4033 O O . ARG B 1 249 ? 65 4.148 -14.008 1 19.47 249 ARG B O 1
ATOM 4040 N N . ALA B 1 250 ? 66.875 5.637 -13.484 1 21.28 250 ALA B N 1
ATOM 4041 C CA . ALA B 1 250 ? 68.312 5.492 -13.648 1 21.28 250 ALA B CA 1
ATOM 4042 C C . ALA B 1 250 ? 68.875 4.258 -12.914 1 21.28 250 ALA B C 1
ATOM 4044 O O . ALA B 1 250 ? 68.438 3.992 -11.773 1 21.28 250 ALA B O 1
ATOM 4045 N N . CYS B 1 251 ? 69.5 3.516 -13.75 1 19.83 251 CYS B N 1
ATOM 4046 C CA . CYS B 1 251 ? 70.812 2.965 -13.484 1 19.83 251 CYS B CA 1
ATOM 4047 C C . CYS B 1 251 ? 71.812 4.078 -13.289 1 19.83 251 CYS B C 1
ATOM 4049 O O . CYS B 1 251 ? 71.812 5.09 -13.992 1 19.83 251 CYS B O 1
#

Nearest PDB structures (foldseek):
  7qqd-assembly2_B  TM=9.644E-01  e=2.996E-23  Homo sapiens
  7qqd-assembly2_B  TM=9.645E-01  e=2.253E-23  Homo sapiens

Foldseek 3Di:
DCPCPVPPDPPVLVVQLPDPLLVLCQQQWFLLLQLLVVLLLVQVVVCVVVVDGDDPVRSVVSSVVRSPDDLVVSSSLSSVQSSVVCQFWDPVCSVVLSCCLNPNDPDDFTFTDADPVRAFDWADSDPPRPDTAGLLVSLLCTRVVDNDDRVQVVQKDFAPPHPDRRGTNGNVRIDGHDDPVNVVVVVVCPPPPVPPVCVPPPPPPSNGSDPPDPPVDDDDPPPPPPPPPVPPPPPPPDPPDDDDDPPPDDD/DCPCPVPPDPPVLVVQLPDPLLVLCLQQFFLLLQLLVVLLLVQVVVCVVVVDGDDPVRSVVSSVVRSPDDLVVSSSLSSVQSSVVCQFWDPVCSVVLSCCLNPNDPDDFTFTDADPVRAFDWADSDPVGDDTAGLLVSLLCTRVVDNDDRVQVVQKDFAPPHPDRRGTNGNVRIDGHDDPVNVVVVVVCPPPPVPPVCVPPPPPPSNRSDPPDPPVDDDDPPPPPPPPPVPPPPPPPDPPDDDDDDPPDDD

Organism: NCBI:txid62062

Sequence (502 aa):
MNSKITMYSPYCLTQDEFHPFIEALLPHVRAFSYTWFNLQARKRKYFKKHEKKMSKEEERAVKDELLGEKSEIKQKWASRLLAKLRKDIRPEFREDFVLTITGKKAPCCVLSNPDQKGKIRRIDCLRQADKVWRLDLVMVILFKGSPLESTDGERLAKSPQCSNHGLCVQPHHIGVSVKELDLYLAYFVQAPGFCTRAKHEMCPVPNTIYPHRRVPSTSETKGGNGGILTEWRAESRAPGQSRPSPSLRACMNSKITMYSPYCLTQDEFHPFIEALLPHVRAFSYTWFNLQARKRKYFKKHEKKMSKEEERAVKDELLGEKSEIKQKWASRLLAKLRKDIRPEFREDFVLTITGKKAPCCVLSNPDQKGKIRRIDCLRQADKVWRLDLVMVILFKGSPLESTDGERLAKSPQCSNHGLCVQPHHIGVSVKELDLYLAYFVQAPGFCTRAKHEMCPVPNTIYPHRRVPSTSETKGGNGGILTEWRAESRAPGQSRPSPSLRAC

Radius of gyration: 28.67 Å; Cα contacts (8 Å, |Δi|>4): 510; chains: 2; bounding box: 135×83×81 Å

Solvent-accessible surface area (backbone atoms only — not comparable to full-atom values): 30582 Å² total; per-residue (Å²): 137,86,79,77,72,78,72,78,73,82,75,69,58,71,74,49,68,74,30,70,69,36,61,65,43,52,49,55,32,29,45,58,30,58,41,48,57,51,46,54,50,49,50,53,52,45,24,74,72,65,74,42,76,76,50,70,68,56,47,49,52,51,48,51,54,46,67,64,50,58,65,67,59,49,48,52,52,50,43,53,45,44,50,54,48,55,72,43,32,35,76,90,29,50,65,56,47,51,33,29,74,69,63,76,38,77,81,61,82,23,47,40,50,56,41,97,85,64,40,58,37,64,42,63,81,51,86,91,48,86,67,63,34,50,46,50,60,50,35,30,22,32,62,68,51,48,67,71,56,82,82,44,63,81,38,53,36,64,42,88,82,46,91,44,69,66,35,44,46,29,45,91,40,48,44,76,59,80,48,69,44,45,56,57,47,27,58,56,56,68,34,91,74,48,68,53,76,56,65,69,72,64,48,80,64,82,55,35,59,50,78,72,74,81,68,86,76,80,83,78,80,76,75,75,77,75,68,79,60,82,65,81,67,75,75,73,75,71,82,75,78,88,72,82,75,80,75,79,73,79,130,136,86,79,77,73,79,72,78,71,86,75,68,58,71,74,48,65,75,30,70,69,36,61,65,44,52,49,55,32,28,46,60,31,59,40,48,57,51,47,55,52,50,48,54,51,46,24,73,73,65,76,42,78,75,50,71,67,54,48,49,53,52,47,52,54,48,68,64,50,60,67,66,59,49,49,50,51,50,42,54,45,44,51,55,46,54,71,40,33,35,75,91,30,48,64,56,47,52,32,29,75,70,64,77,36,76,82,62,80,23,46,41,50,56,41,98,86,63,39,59,37,64,42,67,81,52,84,93,49,80,73,64,33,50,47,52,59,50,34,31,21,31,63,68,53,50,68,70,57,86,81,43,64,82,36,54,37,65,45,88,83,46,89,45,68,67,35,45,45,31,47,90,40,49,43,75,61,82,48,68,43,45,57,59,47,29,58,56,55,67,34,90,76,47,68,54,76,55,64,68,72,65,47,80,63,81,57,34,61,49,81,73,76,79,67,86,76,78,82,78,79,74,75,75,75,76,67,78,60,82,65,81,66,76,75,71,77,70,80,76,80,84,78,84,77,84,76,81,82,79,133

Secondary structure (DSSP, 8-state):
---------TTTTTTGGG-HHHHHHGGGSBHHHHHHHHHHHHHHHHHHHHSSPPPHHHHHHHHHHHHTS-HHHHHHHHHHHHHHHHHHB-HHHHHHHHHHHTTSS-----BBPB-TTSSBPEEE-SSS-S-EEEHHHHHHHHHH-----TTGGGGEEE-TT-S-TTTB--GGGEEEPPPHHHHHHHHHHHSTT---THHHHTS----BSS-----------------------------------------/---------GGGGTTGGG-HHHHHHGGGSBHHHHHHHHHHHHHHHHHHHHSSPPPHHHHHHHHHHHHTS-HHHHHHHHHHHHHHHHHHB-HHHHHHHHHHHTTSS-----BBPB-TTSSBPEE--SSS-S--EEHHHHHHHHHH-----TTGGGGEEE-TT-S-TTTB--GGGEEEPPPHHHHHHHHHHHSTT---THHHHTS----BSS-----------------------------------------